Protein AF-A0A7S4AQ28-F1 (afdb_monomer_lite)

Secondary structure (DSSP, 8-state):
-HHHHHHHHHHHHHHHHHHHT--TT---EEEE-------------SS-----PPPPEEEEEEETTEEEEEEEPPPP---------------------------------------PPP--------------------------------PPPTT-STTSPP----TT-TT---GGGGBPPHHHHHHHEEEEE-SS--SS--TT-EEEEES-TTEEEEEEEEEEE-TT---EEEEEEE---TTSB-EEEEEEE-HHHHHTT--TT-EEEEEEEEEEE-SSS--EEEEEEEE-TTB-HHHHHHHHHTS-TT--EEEEEEEEEEEPPEEEEEEEPPGGGSPTTS-SEEEEEEETT-BHHHHHHHTT---S-TTSPP-SS-SSS-EEEEEE-GGGBPPPPHHHHHHSTT-TTEEEGGG-BBSGGG--EEEEEE--TTS--TTT-TTT---TT---

pLDDT: mean 70.74, std 27.42, range [25.25, 98.62]

Structure (mmCIF, N/CA/C/O backbone):
data_AF-A0A7S4AQ28-F1
#
_entry.id   AF-A0A7S4AQ28-F1
#
loop_
_atom_site.group_PDB
_atom_site.id
_atom_site.type_symbol
_atom_site.label_atom_id
_atom_site.label_alt_id
_atom_site.label_comp_id
_atom_site.label_asym_id
_atom_site.label_entity_id
_atom_site.label_seq_id
_atom_site.pdbx_PDB_ins_code
_atom_site.Cartn_x
_atom_site.Cartn_y
_atom_site.Cartn_z
_atom_site.occupancy
_atom_site.B_iso_or_equiv
_atom_site.auth_seq_id
_atom_site.auth_comp_id
_atom_site.auth_asym_id
_atom_site.auth_atom_id
_atom_site.pdbx_PDB_model_num
ATOM 1 N N . GLN A 1 1 ? 30.454 -50.065 -2.068 1.00 43.97 1 GLN A N 1
ATOM 2 C CA . GLN A 1 1 ? 30.166 -48.855 -1.261 1.00 43.97 1 GLN A CA 1
ATOM 3 C C . GLN A 1 1 ? 29.416 -49.149 0.046 1.00 43.97 1 GLN A C 1
ATOM 5 O O . GLN A 1 1 ? 29.573 -48.384 0.983 1.00 43.97 1 GLN A O 1
ATOM 10 N N . SER A 1 2 ? 28.688 -50.264 0.190 1.00 30.67 2 SER A N 1
ATOM 11 C CA . SER A 1 2 ? 27.998 -50.631 1.445 1.00 30.67 2 SER A CA 1
ATOM 12 C C . SER A 1 2 ? 28.917 -51.110 2.587 1.00 30.67 2 SER A C 1
ATOM 14 O O . SER A 1 2 ? 28.564 -50.972 3.755 1.00 30.67 2 SER A O 1
ATOM 16 N N . SER A 1 3 ? 30.117 -51.625 2.292 1.00 29.73 3 SER A N 1
ATOM 17 C CA . SER A 1 3 ? 31.048 -52.147 3.308 1.00 29.73 3 SER A CA 1
ATOM 18 C C . SER A 1 3 ? 31.899 -51.080 4.011 1.00 29.73 3 SER A C 1
ATOM 20 O O . SER A 1 3 ? 32.304 -51.292 5.153 1.00 29.73 3 SER A O 1
ATOM 22 N N . SER A 1 4 ? 32.143 -49.918 3.387 1.00 36.56 4 SER A N 1
ATOM 23 C CA . SER A 1 4 ? 32.844 -48.798 4.042 1.00 36.56 4 SER A CA 1
ATOM 24 C C . SER A 1 4 ? 31.923 -47.984 4.958 1.00 36.56 4 SER A C 1
ATOM 26 O O . SER A 1 4 ? 32.397 -47.373 5.910 1.00 36.56 4 SER A O 1
ATOM 28 N N . LEU A 1 5 ? 30.607 -48.021 4.715 1.00 37.34 5 LEU A N 1
ATOM 29 C CA . LEU A 1 5 ? 29.595 -47.359 5.543 1.00 37.34 5 LEU A CA 1
ATOM 30 C C . LEU A 1 5 ? 29.433 -48.023 6.920 1.00 37.34 5 LEU A C 1
ATOM 32 O O . LEU A 1 5 ? 29.346 -47.311 7.915 1.00 37.34 5 LEU A O 1
ATOM 36 N N . ARG A 1 6 ? 29.486 -49.364 7.011 1.00 38.19 6 ARG A N 1
ATOM 37 C CA . ARG A 1 6 ? 29.429 -50.066 8.312 1.00 38.19 6 ARG A CA 1
ATOM 38 C C . ARG A 1 6 ? 30.635 -49.759 9.205 1.00 38.19 6 ARG A C 1
ATOM 40 O O . ARG A 1 6 ? 30.453 -49.442 10.372 1.00 38.19 6 ARG A O 1
ATOM 47 N N . LYS A 1 7 ? 31.853 -49.751 8.649 1.00 39.16 7 LYS A N 1
ATOM 48 C CA . LYS A 1 7 ? 33.075 -49.489 9.434 1.00 39.16 7 LYS A CA 1
ATOM 49 C C . LYS A 1 7 ? 33.124 -48.075 10.028 1.00 39.16 7 LYS A C 1
ATOM 51 O O . LYS A 1 7 ? 33.606 -47.912 11.144 1.00 39.16 7 LYS A O 1
ATOM 56 N N . ASN A 1 8 ? 32.592 -47.074 9.324 1.00 40.75 8 ASN A N 1
ATOM 57 C CA . ASN A 1 8 ? 32.536 -45.701 9.839 1.00 40.75 8 ASN A CA 1
ATOM 58 C C . ASN A 1 8 ? 31.446 -45.521 10.911 1.00 40.75 8 ASN A C 1
ATOM 60 O O . ASN A 1 8 ? 31.641 -44.746 11.845 1.00 40.75 8 ASN A O 1
ATOM 64 N N . HIS A 1 9 ? 30.340 -46.266 10.813 1.00 44.59 9 HIS A N 1
ATOM 65 C CA . HIS A 1 9 ? 29.258 -46.245 11.801 1.00 44.59 9 HIS A CA 1
ATOM 66 C C . HIS A 1 9 ? 29.686 -46.879 13.140 1.00 44.59 9 HIS A C 1
ATOM 68 O O . HIS A 1 9 ? 29.408 -46.331 14.206 1.00 44.59 9 HIS A O 1
ATOM 74 N N . ASP A 1 10 ? 30.431 -47.988 13.095 1.00 45.16 10 ASP A N 1
ATOM 75 C CA . ASP A 1 10 ? 30.899 -48.685 14.303 1.00 45.16 10 ASP A CA 1
ATOM 76 C C . ASP A 1 10 ? 32.021 -47.908 15.022 1.00 45.16 10 ASP A C 1
ATOM 78 O O . ASP A 1 10 ? 32.079 -47.873 16.256 1.00 45.16 10 ASP A O 1
ATOM 82 N N . HIS A 1 11 ? 32.881 -47.210 14.268 1.00 47.72 11 HIS A N 1
ATOM 83 C CA . HIS A 1 11 ? 33.957 -46.400 14.847 1.00 47.72 11 HIS A CA 1
ATOM 84 C C . HIS A 1 11 ? 33.424 -45.141 15.551 1.00 47.72 11 HIS A C 1
ATOM 86 O O . HIS A 1 11 ? 33.864 -44.827 16.658 1.00 47.72 11 HIS A O 1
ATOM 92 N N . ALA A 1 12 ? 32.425 -44.464 14.970 1.00 47.88 12 ALA A N 1
ATOM 93 C CA . ALA A 1 12 ? 31.803 -43.284 15.577 1.00 47.88 12 ALA A CA 1
ATOM 94 C C . ALA A 1 12 ? 31.082 -43.616 16.898 1.00 47.88 12 ALA A C 1
ATOM 96 O O . ALA A 1 12 ? 31.251 -42.902 17.887 1.00 47.88 12 ALA A O 1
ATOM 97 N N . ASN A 1 13 ? 30.358 -44.740 16.951 1.00 47.84 13 ASN A N 1
ATOM 98 C CA . ASN A 1 13 ? 29.663 -45.179 18.166 1.00 47.84 13 ASN A CA 1
ATOM 99 C C . ASN A 1 13 ? 30.631 -45.576 19.289 1.00 47.84 13 ASN A C 1
ATOM 101 O O . ASN A 1 13 ? 30.365 -45.308 20.462 1.00 47.84 13 ASN A O 1
ATOM 105 N N . THR A 1 14 ? 31.778 -46.166 18.941 1.00 49.56 14 THR A N 1
ATOM 106 C CA . THR A 1 14 ? 32.796 -46.543 19.932 1.00 49.56 14 THR A CA 1
ATOM 107 C C . THR A 1 14 ? 33.454 -45.300 20.542 1.00 49.56 14 THR A C 1
ATOM 109 O O . THR A 1 14 ? 33.546 -45.196 21.761 1.00 49.56 14 THR A O 1
ATOM 112 N N . VAL A 1 15 ? 33.827 -44.306 19.724 1.00 50.69 15 VAL A N 1
ATOM 113 C CA . VAL A 1 15 ? 34.473 -43.067 20.203 1.00 50.69 15 VAL A CA 1
ATOM 114 C C . VAL A 1 15 ? 33.549 -42.241 21.110 1.00 50.69 15 VAL A C 1
ATOM 116 O O . VAL A 1 15 ? 34.016 -41.661 22.092 1.00 50.69 15 VAL A O 1
ATOM 119 N N . ILE A 1 16 ? 32.243 -42.210 20.828 1.00 51.31 16 ILE A N 1
ATOM 120 C CA . ILE A 1 16 ? 31.264 -41.471 21.641 1.00 51.31 16 ILE A CA 1
ATOM 121 C C . ILE A 1 16 ? 31.043 -42.160 22.998 1.00 51.31 16 ILE A C 1
ATOM 123 O O . ILE A 1 16 ? 31.089 -41.494 24.033 1.00 51.31 16 ILE A O 1
ATOM 127 N N . ASN A 1 17 ? 30.897 -43.488 23.031 1.00 49.47 17 ASN A N 1
ATOM 128 C CA . ASN A 1 17 ? 30.676 -44.212 24.288 1.00 49.47 17 ASN A CA 1
ATOM 129 C C . ASN A 1 17 ? 31.890 -44.154 25.229 1.00 49.47 17 ASN A C 1
ATOM 131 O O . ASN A 1 17 ? 31.719 -43.990 26.438 1.00 49.47 17 ASN A O 1
ATOM 135 N N . THR A 1 18 ? 33.118 -44.222 24.699 1.00 48.34 18 THR A N 1
ATOM 136 C CA . THR A 1 18 ? 34.334 -44.165 25.531 1.00 48.34 18 THR A CA 1
ATOM 137 C C . THR A 1 18 ? 34.610 -42.764 26.083 1.00 48.34 18 THR A C 1
ATOM 139 O O . THR A 1 18 ? 35.159 -42.637 27.174 1.00 48.34 18 THR A O 1
ATOM 142 N N . LYS A 1 19 ? 34.227 -41.702 25.363 1.00 45.66 19 LYS A N 1
ATOM 143 C CA . LYS A 1 19 ? 34.531 -40.320 25.767 1.00 45.66 19 LYS A CA 1
ATOM 144 C C . LYS A 1 19 ? 33.549 -39.744 26.796 1.00 45.66 19 LYS A C 1
ATOM 146 O O . LYS A 1 19 ? 33.928 -38.831 27.522 1.00 45.66 19 LYS A O 1
ATOM 151 N N . TYR A 1 20 ? 32.324 -40.272 26.874 1.00 44.28 20 TYR A N 1
ATOM 152 C CA . TYR A 1 20 ? 31.249 -39.690 27.694 1.00 44.28 20 TYR A CA 1
ATOM 153 C C . TYR A 1 20 ? 30.651 -40.629 28.753 1.00 44.28 20 TYR A C 1
ATOM 155 O O . TYR A 1 20 ? 29.734 -40.219 29.458 1.00 44.28 20 TYR A O 1
ATOM 163 N N . GLY A 1 21 ? 31.158 -41.860 28.902 1.00 44.91 21 GLY A N 1
ATOM 164 C CA . GLY A 1 21 ? 30.781 -42.748 30.013 1.00 44.91 21 GLY A CA 1
ATOM 165 C C . GLY A 1 21 ? 29.285 -43.075 30.080 1.00 44.91 21 GLY A C 1
ATOM 166 O O . GLY A 1 21 ? 28.723 -43.168 31.169 1.00 44.91 21 GLY A O 1
ATOM 167 N N . LEU A 1 22 ? 28.622 -43.207 28.928 1.00 48.56 22 LEU A N 1
ATOM 168 C CA . LEU A 1 22 ? 27.185 -43.469 28.870 1.00 48.56 22 LEU A CA 1
ATOM 169 C C . LEU A 1 22 ? 26.882 -44.963 29.111 1.00 48.56 22 LEU A C 1
ATOM 171 O O . LEU A 1 22 ? 27.584 -45.821 28.568 1.00 48.56 22 LEU A O 1
ATOM 175 N N . PRO A 1 23 ? 25.837 -45.304 29.891 1.00 44.34 23 PRO A N 1
ATOM 176 C CA . PRO A 1 23 ? 25.404 -46.687 30.066 1.00 44.34 23 PRO A CA 1
ATOM 177 C C . PRO A 1 23 ? 24.893 -47.276 28.740 1.00 44.34 23 PRO A C 1
ATOM 179 O O . PRO A 1 23 ? 24.274 -46.584 27.932 1.00 44.34 23 PRO A O 1
ATOM 182 N N . ALA A 1 24 ? 25.142 -48.573 28.530 1.00 49.28 24 ALA A N 1
ATOM 183 C CA . ALA A 1 24 ? 24.984 -49.306 27.265 1.00 49.28 24 ALA A CA 1
ATOM 184 C C . ALA A 1 24 ? 23.546 -49.409 26.697 1.00 49.28 24 ALA A C 1
ATOM 186 O O . ALA A 1 24 ? 23.311 -50.166 25.758 1.00 49.28 24 ALA A O 1
ATOM 187 N N . THR A 1 25 ? 22.575 -48.676 27.242 1.00 42.09 25 THR A N 1
ATOM 188 C CA . THR A 1 25 ? 21.151 -48.771 26.884 1.00 42.09 25 THR A CA 1
ATOM 189 C C . THR A 1 25 ? 20.648 -47.652 25.971 1.00 42.09 25 THR A C 1
ATOM 191 O O . THR A 1 25 ? 19.503 -47.712 25.530 1.00 42.09 25 THR A O 1
ATOM 194 N N . ASN A 1 26 ? 21.468 -46.651 25.634 1.00 42.88 26 ASN A N 1
ATOM 195 C CA . ASN A 1 26 ? 21.034 -45.556 24.761 1.00 42.88 26 ASN A CA 1
ATOM 196 C C . ASN A 1 26 ? 21.356 -45.846 23.290 1.00 42.88 26 ASN A C 1
ATOM 198 O O . ASN A 1 26 ? 22.511 -46.008 22.899 1.00 42.88 26 ASN A O 1
ATOM 202 N N . THR A 1 27 ? 20.312 -45.896 22.460 1.00 41.91 27 THR A N 1
ATOM 203 C CA . THR A 1 27 ? 20.434 -46.146 21.018 1.00 41.91 27 THR A CA 1
ATOM 204 C C . THR A 1 27 ? 20.544 -44.807 20.290 1.00 41.91 27 THR A C 1
ATOM 206 O O . THR A 1 27 ? 19.563 -44.075 20.209 1.00 41.91 27 THR A O 1
ATOM 209 N N . ILE A 1 28 ? 21.722 -44.472 19.759 1.00 44.19 28 ILE A N 1
ATOM 210 C CA . ILE A 1 28 ? 21.922 -43.266 18.938 1.00 44.19 28 ILE A CA 1
ATOM 211 C C . ILE A 1 28 ? 21.720 -43.644 17.467 1.00 44.19 28 ILE A C 1
ATOM 213 O O . ILE A 1 28 ? 22.397 -44.540 16.954 1.00 44.19 28 ILE A O 1
ATOM 217 N N . ARG A 1 29 ? 20.797 -42.964 16.776 1.00 40.97 29 ARG A N 1
ATOM 218 C CA . ARG A 1 29 ? 20.625 -43.071 15.319 1.00 40.97 29 ARG A CA 1
ATOM 219 C C . ARG A 1 29 ? 21.151 -41.805 14.654 1.00 40.97 29 ARG A C 1
ATOM 221 O O . ARG A 1 29 ? 20.681 -40.708 14.933 1.00 40.97 29 ARG A O 1
ATOM 228 N N . VAL A 1 30 ? 22.123 -41.970 13.760 1.00 41.97 30 VAL A N 1
ATOM 229 C CA . VAL A 1 30 ? 22.669 -40.879 12.946 1.00 41.97 30 VAL A CA 1
ATOM 230 C C . VAL A 1 30 ? 22.226 -41.094 11.507 1.00 41.97 30 VAL A C 1
ATOM 232 O O . VAL A 1 30 ? 22.535 -42.126 10.910 1.00 41.97 30 VAL A O 1
ATOM 235 N N . GLN A 1 31 ? 21.510 -40.124 10.940 1.00 39.69 31 GLN A N 1
ATOM 236 C CA . GLN A 1 31 ? 21.070 -40.170 9.549 1.00 39.69 31 GLN A CA 1
ATOM 237 C C . GLN A 1 31 ? 21.723 -39.020 8.777 1.00 39.69 31 GLN A C 1
ATOM 239 O O . GLN A 1 31 ? 21.504 -37.845 9.065 1.00 39.69 31 GLN A O 1
ATOM 244 N N . VAL A 1 32 ? 22.567 -39.369 7.803 1.00 40.59 32 VAL A N 1
ATOM 245 C CA . VAL A 1 32 ? 23.262 -38.401 6.945 1.00 40.59 32 VAL A CA 1
ATOM 246 C C . VAL A 1 32 ? 22.479 -38.275 5.645 1.00 40.59 32 VAL A C 1
ATOM 248 O O . VAL A 1 32 ? 22.394 -39.233 4.876 1.00 40.59 32 VAL A O 1
ATOM 251 N N . LEU A 1 33 ? 21.894 -37.102 5.407 1.00 32.66 33 LEU A N 1
ATOM 252 C CA . LEU A 1 33 ? 21.087 -36.828 4.222 1.00 32.66 33 LEU A CA 1
ATOM 253 C C . LEU A 1 33 ? 21.905 -35.975 3.252 1.00 32.66 33 LEU A C 1
ATOM 255 O O . LEU A 1 33 ? 22.229 -34.823 3.532 1.00 32.66 33 LEU A O 1
ATOM 259 N N . ARG A 1 34 ? 22.280 -36.562 2.113 1.00 32.34 34 ARG A N 1
ATOM 260 C CA . ARG A 1 34 ? 23.061 -35.879 1.079 1.00 32.34 34 ARG A CA 1
ATOM 261 C C . ARG A 1 34 ? 22.107 -35.339 0.022 1.00 32.34 34 ARG A C 1
ATOM 263 O O . ARG A 1 34 ? 21.549 -36.110 -0.751 1.00 32.34 34 ARG A O 1
ATOM 270 N N . ILE A 1 35 ? 21.910 -34.026 -0.005 1.00 32.69 35 ILE A N 1
ATOM 271 C CA . ILE A 1 35 ? 21.122 -33.364 -1.047 1.00 32.69 35 ILE A CA 1
ATOM 272 C C . ILE A 1 35 ? 22.073 -33.073 -2.210 1.00 32.69 35 ILE A C 1
ATOM 274 O O . ILE A 1 35 ? 22.954 -32.226 -2.091 1.00 32.69 35 ILE A O 1
ATOM 278 N N . SER A 1 36 ? 21.935 -33.797 -3.324 1.00 29.08 36 SER A N 1
ATOM 279 C CA . SER A 1 36 ? 22.618 -33.449 -4.573 1.00 29.08 36 SER A CA 1
ATOM 280 C C . SER A 1 36 ? 21.642 -32.732 -5.499 1.00 29.08 36 SER A C 1
ATOM 282 O O . SER A 1 36 ? 20.699 -33.352 -5.988 1.00 29.08 36 SER A O 1
ATOM 284 N N . GLN A 1 37 ? 21.872 -31.450 -5.773 1.00 28.58 37 GLN A N 1
ATOM 285 C CA . GLN A 1 37 ? 21.280 -30.809 -6.946 1.00 28.58 37 GLN A CA 1
ATOM 286 C C . GLN A 1 37 ? 22.094 -31.222 -8.176 1.00 28.58 37 GLN A C 1
ATOM 288 O O . GLN A 1 37 ? 23.293 -30.961 -8.256 1.00 28.58 37 GLN A O 1
ATOM 293 N N . SER A 1 38 ? 21.452 -31.903 -9.121 1.00 28.25 38 SER A N 1
ATOM 294 C CA . SER A 1 38 ? 22.010 -32.187 -10.440 1.00 28.25 38 SER A CA 1
ATOM 295 C C . SER A 1 38 ? 21.710 -31.012 -11.368 1.00 28.25 38 SER A C 1
ATOM 297 O O . SER A 1 38 ? 20.550 -30.786 -11.704 1.00 28.25 38 SER A O 1
ATOM 299 N N . PHE A 1 39 ? 22.744 -30.295 -11.803 1.00 28.11 39 PHE A N 1
ATOM 300 C CA . PHE A 1 39 ? 22.671 -29.398 -12.957 1.00 28.11 39 PHE A CA 1
ATOM 301 C C . PHE A 1 39 ? 23.490 -29.995 -14.103 1.00 28.11 39 PHE A C 1
ATOM 303 O O . PHE A 1 39 ? 24.635 -30.405 -13.913 1.00 28.11 39 PHE A O 1
ATOM 310 N N . CYS A 1 40 ? 22.863 -30.073 -15.277 1.00 26.05 40 CYS A N 1
ATOM 311 C CA . CYS A 1 40 ? 23.492 -30.445 -16.539 1.00 26.05 40 CYS A CA 1
ATOM 312 C C . CYS A 1 40 ? 24.472 -29.336 -16.943 1.00 26.05 40 CYS A C 1
ATOM 314 O O . CYS A 1 40 ? 24.060 -28.210 -17.211 1.00 26.05 40 CYS A O 1
ATOM 316 N N . THR A 1 41 ? 25.766 -29.641 -16.955 1.00 29.69 41 THR A N 1
ATOM 317 C CA . THR A 1 41 ? 26.823 -28.761 -17.457 1.00 29.69 41 THR A CA 1
ATOM 318 C C . THR A 1 41 ? 27.185 -29.172 -18.877 1.00 29.69 41 THR A C 1
ATOM 320 O O . THR A 1 41 ? 27.917 -30.140 -19.071 1.00 29.69 41 THR A O 1
ATOM 323 N N . GLU A 1 42 ? 26.738 -28.401 -19.868 1.00 28.88 42 GLU A N 1
ATOM 324 C CA . GLU A 1 42 ? 27.344 -28.410 -21.198 1.00 28.88 42 GLU A CA 1
ATOM 325 C C . GLU A 1 42 ? 27.924 -27.020 -21.514 1.00 28.88 42 GLU A C 1
ATOM 327 O O . GLU A 1 42 ? 27.220 -26.025 -21.617 1.00 28.88 42 GLU A O 1
ATOM 332 N N . GLN A 1 43 ? 29.260 -26.997 -21.554 1.00 34.50 43 GLN A N 1
ATOM 333 C CA . GLN A 1 43 ? 30.188 -26.018 -22.133 1.00 34.50 43 GLN A CA 1
ATOM 334 C C . GLN A 1 43 ? 29.982 -24.506 -21.905 1.00 34.50 43 GLN A C 1
ATOM 336 O O . GLN A 1 43 ? 29.369 -23.813 -22.707 1.00 34.50 43 GLN A O 1
ATOM 341 N N . ILE A 1 44 ? 30.751 -23.952 -20.954 1.00 27.38 44 ILE A N 1
ATOM 342 C CA . ILE A 1 44 ? 31.326 -22.603 -21.087 1.00 27.38 44 ILE A CA 1
ATOM 343 C C . ILE A 1 44 ? 32.830 -22.672 -20.803 1.00 27.38 44 ILE A C 1
ATOM 345 O O . ILE A 1 44 ? 33.275 -22.880 -19.675 1.00 27.38 44 ILE A O 1
ATOM 349 N N . LEU A 1 45 ? 33.619 -22.473 -21.858 1.00 33.09 45 LEU A N 1
ATOM 350 C CA . LEU A 1 45 ? 35.037 -22.133 -21.804 1.00 33.09 45 LEU A CA 1
ATOM 351 C C . LEU A 1 45 ? 35.178 -20.748 -22.443 1.00 33.09 45 LEU A C 1
ATOM 353 O O . LEU A 1 45 ? 35.207 -20.654 -23.667 1.00 33.09 45 LEU A O 1
ATOM 357 N N . LYS A 1 46 ? 35.251 -19.692 -21.617 1.00 32.53 46 LYS A N 1
ATOM 358 C CA . LYS A 1 46 ? 36.185 -18.544 -21.718 1.00 32.53 46 LYS A CA 1
ATOM 359 C C . LYS A 1 46 ? 35.717 -17.356 -20.856 1.00 32.53 46 LYS A C 1
ATOM 361 O O . LYS A 1 46 ? 34.564 -16.964 -20.900 1.00 32.53 46 LYS A O 1
ATOM 366 N N . HIS A 1 47 ? 36.695 -16.786 -20.144 1.00 29.41 47 HIS A N 1
ATOM 367 C CA . HIS A 1 47 ? 36.683 -15.594 -19.277 1.00 29.41 47 HIS A CA 1
ATOM 368 C C . HIS A 1 47 ? 36.142 -15.744 -17.836 1.00 29.41 47 HIS A C 1
ATOM 370 O O . HIS A 1 47 ? 35.002 -15.459 -17.511 1.00 29.41 47 HIS A O 1
ATOM 376 N N . SER A 1 48 ? 37.064 -16.183 -16.968 1.00 30.28 48 SER A N 1
ATOM 377 C CA . SER A 1 48 ? 37.309 -15.758 -15.575 1.00 30.28 48 SER A CA 1
ATOM 378 C C . SER A 1 48 ? 36.262 -14.882 -14.859 1.00 30.28 48 SER A C 1
ATOM 380 O O . SER A 1 48 ? 36.286 -13.666 -15.014 1.00 30.28 48 SER A O 1
ATOM 382 N N . ILE A 1 49 ? 35.469 -15.500 -13.977 1.00 27.25 49 ILE A N 1
ATOM 383 C CA . ILE A 1 49 ? 35.430 -15.358 -12.501 1.00 27.25 49 ILE A CA 1
ATOM 384 C C . ILE A 1 49 ? 34.591 -16.554 -12.014 1.00 27.25 49 ILE A C 1
ATOM 386 O O . ILE A 1 49 ? 33.426 -16.681 -12.369 1.00 27.25 49 ILE A O 1
ATOM 390 N N . VAL A 1 50 ? 35.190 -17.486 -11.265 1.00 25.25 50 VAL A N 1
ATOM 391 C CA . VAL A 1 50 ? 34.463 -18.610 -10.648 1.00 25.25 50 VAL A CA 1
ATOM 392 C C . VAL A 1 50 ? 34.281 -18.279 -9.174 1.00 25.25 50 VAL A C 1
ATOM 394 O O . VAL A 1 50 ? 35.203 -18.468 -8.378 1.00 25.25 50 VAL A O 1
ATOM 397 N N . GLU A 1 51 ? 33.101 -17.792 -8.803 1.00 28.55 51 GLU A N 1
ATOM 398 C CA . GLU A 1 51 ? 32.657 -17.833 -7.411 1.00 28.55 51 GLU A CA 1
ATOM 399 C C . GLU A 1 51 ? 32.274 -19.276 -7.068 1.00 28.55 51 GLU A C 1
ATOM 401 O O . GLU A 1 51 ? 31.392 -19.888 -7.673 1.00 28.55 51 GLU A O 1
ATOM 406 N N . ARG A 1 52 ? 33.010 -19.866 -6.124 1.00 29.39 52 ARG A N 1
ATOM 407 C CA . ARG A 1 52 ? 32.798 -21.238 -5.664 1.00 29.39 52 ARG A CA 1
ATOM 408 C C . ARG A 1 52 ? 31.825 -21.201 -4.487 1.00 29.39 52 ARG A C 1
ATOM 410 O O . ARG A 1 52 ? 32.207 -20.802 -3.390 1.00 29.39 52 ARG A O 1
ATOM 417 N N . TRP A 1 53 ? 30.587 -21.618 -4.720 1.00 29.31 53 TRP A N 1
ATOM 418 C CA . TRP A 1 53 ? 29.546 -21.702 -3.695 1.00 29.31 53 TRP A CA 1
ATOM 419 C C . TRP A 1 53 ? 29.891 -22.787 -2.658 1.00 29.31 53 TRP A C 1
ATOM 421 O O . TRP A 1 53 ? 30.273 -23.903 -3.020 1.00 29.31 53 TRP A O 1
ATOM 431 N N . MET A 1 54 ? 29.812 -22.450 -1.363 1.00 31.27 54 MET A N 1
ATOM 432 C CA . MET A 1 54 ? 30.027 -23.397 -0.262 1.00 31.27 54 MET A CA 1
ATOM 433 C C . MET A 1 54 ? 28.812 -24.319 -0.119 1.00 31.27 54 MET A C 1
ATOM 435 O O . MET A 1 54 ? 27.690 -23.853 0.049 1.00 31.27 54 MET A O 1
ATOM 439 N N . LEU A 1 55 ? 29.038 -25.633 -0.145 1.00 37.00 55 LEU A N 1
ATOM 440 C CA . LEU A 1 55 ? 28.040 -26.621 0.263 1.00 37.00 55 LEU A CA 1
ATOM 441 C C . LEU A 1 55 ? 28.050 -26.727 1.793 1.00 37.00 55 LEU A C 1
ATOM 443 O O . LEU A 1 55 ? 29.091 -27.023 2.381 1.00 37.00 55 LEU A O 1
ATOM 447 N N . HIS A 1 56 ? 26.900 -26.508 2.428 1.00 40.41 56 HIS A N 1
ATOM 448 C CA . HIS A 1 56 ? 26.683 -26.841 3.836 1.00 40.41 56 HIS A CA 1
ATOM 449 C C . HIS A 1 56 ? 26.148 -28.274 3.941 1.00 40.41 56 HIS A C 1
ATOM 451 O O . HIS A 1 56 ? 25.179 -28.622 3.267 1.00 40.41 56 HIS A O 1
ATOM 457 N N . GLU A 1 57 ? 26.756 -29.105 4.791 1.00 46.19 57 GLU A N 1
ATOM 458 C CA . GLU A 1 57 ? 26.189 -30.406 5.162 1.00 46.19 57 GLU A CA 1
ATOM 459 C C . GLU A 1 57 ? 25.320 -30.239 6.416 1.00 46.19 57 GLU A C 1
ATOM 461 O O . GLU A 1 57 ? 25.761 -29.698 7.435 1.00 46.19 57 GLU A O 1
ATOM 466 N N . LEU A 1 58 ? 24.066 -30.689 6.322 1.00 38.06 58 LEU A N 1
ATOM 467 C CA . LEU A 1 58 ? 23.108 -30.681 7.423 1.00 38.06 58 LEU A CA 1
ATOM 468 C C . LEU A 1 58 ? 23.080 -32.078 8.050 1.00 38.06 58 LEU A C 1
ATOM 470 O O . LEU A 1 58 ? 22.740 -33.053 7.376 1.00 38.06 58 LEU A O 1
ATOM 474 N N . VAL A 1 59 ? 23.428 -32.186 9.332 1.00 60.28 59 VAL A N 1
ATOM 475 C CA . VAL A 1 59 ? 23.362 -33.458 10.065 1.00 60.28 59 VAL A CA 1
ATOM 476 C C . VAL A 1 59 ? 22.216 -33.395 11.060 1.00 60.28 59 VAL A C 1
ATOM 478 O O . VAL A 1 59 ? 22.098 -32.443 11.833 1.00 60.28 59 VAL A O 1
ATOM 481 N N . THR A 1 60 ? 21.365 -34.418 11.034 1.00 44.53 60 THR A N 1
ATOM 482 C CA . THR A 1 60 ? 20.252 -34.555 11.977 1.00 44.53 60 THR A CA 1
ATOM 483 C C . THR A 1 60 ? 20.597 -35.661 12.965 1.00 44.53 60 THR A C 1
ATOM 485 O O . THR A 1 60 ? 20.949 -36.770 12.553 1.00 44.53 60 THR A O 1
ATOM 488 N N . VAL A 1 61 ? 20.540 -35.352 14.258 1.00 58.97 61 VAL A N 1
ATOM 489 C CA . VAL A 1 61 ? 20.849 -36.296 15.337 1.00 58.97 61 VAL A CA 1
ATOM 490 C C . VAL A 1 61 ? 19.635 -36.401 16.245 1.00 58.97 61 VAL A C 1
ATOM 492 O O . VAL A 1 61 ? 19.131 -35.388 16.724 1.00 58.97 61 VAL A O 1
ATOM 495 N N . GLU A 1 62 ? 19.166 -37.624 16.475 1.00 47.00 62 GLU A N 1
ATOM 496 C CA . GLU A 1 62 ? 18.059 -37.901 17.386 1.00 47.00 62 GLU A CA 1
ATOM 497 C C . GLU A 1 62 ? 18.600 -38.509 18.683 1.00 47.00 62 GLU A C 1
ATOM 499 O O . GLU A 1 62 ? 19.300 -39.527 18.661 1.00 47.00 62 GLU A O 1
ATOM 504 N N . ILE A 1 63 ? 18.296 -37.873 19.816 1.00 61.22 63 ILE A N 1
ATOM 505 C CA . ILE A 1 63 ? 18.682 -38.346 21.152 1.00 61.22 63 ILE A CA 1
ATOM 506 C C . ILE A 1 63 ? 17.447 -38.259 22.040 1.00 61.22 63 ILE A C 1
ATOM 508 O O . ILE A 1 63 ? 16.876 -37.183 22.188 1.00 61.22 63 ILE A O 1
ATOM 512 N N . ASN A 1 64 ? 17.036 -39.382 22.636 1.00 43.94 64 ASN A N 1
ATOM 513 C CA . ASN A 1 64 ? 15.903 -39.452 23.568 1.00 43.94 64 ASN A CA 1
ATOM 514 C C . ASN A 1 64 ? 14.633 -38.742 23.052 1.00 43.94 64 ASN A C 1
ATOM 516 O O . ASN A 1 64 ? 14.000 -38.002 23.793 1.00 43.94 64 ASN A O 1
ATOM 520 N N . HIS A 1 65 ? 14.266 -38.995 21.788 1.00 48.75 65 HIS A N 1
ATOM 521 C CA . HIS A 1 65 ? 13.069 -38.457 21.113 1.00 48.75 65 HIS A CA 1
ATOM 522 C C . HIS A 1 65 ? 13.121 -36.950 20.794 1.00 48.75 65 HIS A C 1
ATOM 524 O O . HIS A 1 65 ? 12.150 -36.390 20.288 1.00 48.75 65 HIS A O 1
ATOM 530 N N . SER A 1 66 ? 14.266 -36.301 21.013 1.00 42.06 66 SER A N 1
ATOM 531 C CA . SER A 1 66 ? 14.521 -34.922 20.595 1.00 42.06 66 SER A CA 1
ATOM 532 C C . SER A 1 66 ? 15.363 -34.899 19.321 1.00 42.06 66 SER A C 1
ATOM 534 O O . SER A 1 66 ? 16.392 -35.576 19.230 1.00 42.06 66 SER A O 1
ATOM 536 N N . ILE A 1 67 ? 14.933 -34.107 18.333 1.00 57.19 67 ILE A N 1
ATOM 537 C CA . ILE A 1 67 ? 15.622 -33.945 17.047 1.00 57.19 67 ILE A CA 1
ATOM 538 C C . ILE A 1 67 ? 16.492 -32.690 17.092 1.00 57.19 67 ILE A C 1
ATOM 540 O O . ILE A 1 67 ? 15.987 -31.573 17.197 1.00 57.19 67 ILE A O 1
ATOM 544 N N . TYR A 1 68 ? 17.799 -32.870 16.924 1.00 55.97 68 TYR A N 1
ATOM 545 C CA . TYR A 1 68 ? 18.771 -31.786 16.837 1.00 55.97 68 TYR A CA 1
ATOM 546 C C . TYR A 1 68 ? 19.260 -31.636 15.397 1.00 55.97 68 TYR A C 1
ATOM 548 O O . TYR A 1 68 ? 19.632 -32.616 14.745 1.00 55.97 68 TYR A O 1
ATOM 556 N N . ARG A 1 69 ? 19.285 -30.398 14.893 1.00 49.56 69 ARG A N 1
ATOM 557 C CA . ARG A 1 69 ? 19.874 -30.060 13.590 1.00 49.56 69 ARG A CA 1
ATOM 558 C C . ARG A 1 69 ? 21.209 -29.368 13.811 1.00 49.56 69 ARG A C 1
ATOM 560 O O . ARG A 1 69 ? 21.261 -28.312 14.432 1.00 49.56 69 ARG A O 1
ATOM 567 N N . VAL A 1 70 ? 22.276 -29.962 13.290 1.00 55.06 70 VAL A N 1
ATOM 568 C CA . VAL A 1 70 ? 23.636 -29.435 13.405 1.00 55.06 70 VAL A CA 1
ATOM 569 C C . VAL A 1 70 ? 24.105 -28.992 12.026 1.00 55.06 70 VAL A C 1
ATOM 571 O O . VAL A 1 70 ? 24.136 -29.783 11.081 1.00 55.06 70 VAL A O 1
ATOM 574 N N . ILE A 1 71 ? 24.465 -27.714 11.917 1.00 48.38 71 ILE A N 1
ATOM 575 C CA . ILE A 1 71 ? 25.082 -27.144 10.719 1.00 48.38 71 ILE A CA 1
ATOM 576 C C . ILE A 1 71 ? 26.593 -27.227 10.906 1.00 48.38 71 ILE A C 1
ATOM 578 O O . ILE A 1 71 ? 27.146 -26.594 11.805 1.00 48.38 71 ILE A O 1
ATOM 582 N N . ILE A 1 72 ? 27.268 -28.004 10.061 1.00 47.00 72 ILE A N 1
ATOM 583 C CA . ILE A 1 72 ? 28.728 -28.104 10.100 1.00 47.00 72 ILE A CA 1
ATOM 584 C C . ILE A 1 72 ? 29.297 -27.040 9.164 1.00 47.00 72 ILE A C 1
ATOM 586 O O . ILE A 1 72 ? 29.140 -27.112 7.944 1.00 47.00 72 ILE A O 1
ATOM 590 N N . GLN A 1 73 ? 29.951 -26.033 9.738 1.00 38.19 73 GLN A N 1
ATOM 591 C CA . GLN A 1 73 ? 30.697 -25.040 8.972 1.00 38.19 73 GLN A CA 1
ATOM 592 C C . GLN A 1 73 ? 32.174 -25.446 8.885 1.00 38.19 73 GLN A C 1
ATOM 594 O O . GLN A 1 73 ? 32.786 -25.731 9.917 1.00 38.19 73 GLN A O 1
ATOM 599 N N . PRO A 1 74 ? 32.783 -25.462 7.689 1.00 40.19 74 PRO A N 1
ATOM 600 C CA . PRO A 1 74 ? 34.216 -25.679 7.573 1.00 40.19 74 PRO A CA 1
ATOM 601 C C . PRO A 1 74 ? 34.973 -24.439 8.068 1.00 40.19 74 PRO A C 1
ATOM 603 O O . PRO A 1 74 ? 34.892 -23.361 7.478 1.00 40.19 74 PRO A O 1
ATOM 606 N N . THR A 1 75 ? 35.744 -24.584 9.144 1.00 35.41 75 THR A N 1
ATOM 607 C CA . THR A 1 75 ? 36.645 -23.535 9.630 1.00 35.41 75 THR A CA 1
ATOM 608 C C . THR A 1 75 ? 37.894 -23.439 8.749 1.00 35.41 75 THR A C 1
ATOM 610 O O . THR A 1 75 ? 38.597 -24.418 8.497 1.00 35.41 75 THR A O 1
ATOM 613 N N . ARG A 1 76 ? 38.196 -22.225 8.270 1.00 30.89 76 ARG A N 1
ATOM 614 C CA . ARG A 1 76 ? 39.454 -21.904 7.577 1.00 30.89 76 ARG A CA 1
ATOM 615 C C . ARG A 1 76 ? 40.571 -21.724 8.608 1.00 30.89 76 ARG A C 1
ATOM 617 O O . ARG A 1 76 ? 40.538 -20.771 9.377 1.00 30.89 76 ARG A O 1
ATOM 624 N N . HIS A 1 77 ? 41.610 -22.554 8.554 1.00 29.28 77 HIS A N 1
ATOM 625 C CA . HIS A 1 77 ? 42.905 -22.202 9.139 1.00 29.28 77 HIS A CA 1
ATOM 626 C C . HIS A 1 77 ? 43.752 -21.469 8.092 1.00 29.28 77 HIS A C 1
ATOM 628 O O . HIS A 1 77 ? 44.221 -22.061 7.121 1.00 29.28 77 HIS A O 1
ATOM 634 N N . THR A 1 78 ? 43.944 -20.163 8.273 1.00 29.77 78 THR A N 1
ATOM 635 C CA . THR A 1 78 ? 44.906 -19.371 7.499 1.00 29.77 78 THR A CA 1
ATOM 636 C C . THR A 1 78 ? 46.298 -19.532 8.101 1.00 29.77 78 THR A C 1
ATOM 638 O O . THR A 1 78 ? 46.615 -18.906 9.108 1.00 29.77 78 THR A O 1
ATOM 641 N N . HIS A 1 79 ? 47.148 -20.351 7.480 1.00 29.09 79 HIS A N 1
ATOM 642 C CA . HIS A 1 79 ? 48.589 -20.292 7.717 1.00 29.09 79 HIS A CA 1
ATOM 643 C C . HIS A 1 79 ? 49.208 -19.220 6.813 1.00 29.09 79 HIS A C 1
ATOM 645 O O . HIS A 1 79 ? 49.292 -19.385 5.596 1.00 29.09 79 HIS A O 1
ATOM 651 N N . THR A 1 80 ? 49.666 -18.122 7.411 1.00 30.95 80 THR A N 1
ATOM 652 C CA . THR A 1 80 ? 50.586 -17.168 6.786 1.00 30.95 80 THR A CA 1
ATOM 653 C C . THR A 1 80 ? 51.952 -17.832 6.635 1.00 30.95 80 THR A C 1
ATOM 655 O O . THR A 1 80 ? 52.637 -18.110 7.617 1.00 30.95 80 THR A O 1
ATOM 658 N N . ARG A 1 81 ? 52.357 -18.114 5.393 1.00 26.28 81 ARG A N 1
ATOM 659 C CA . ARG A 1 81 ? 53.697 -18.622 5.076 1.00 26.28 81 ARG A CA 1
ATOM 660 C C . ARG A 1 81 ? 54.444 -17.586 4.241 1.00 26.28 81 ARG A C 1
ATOM 662 O O . ARG A 1 81 ? 54.148 -17.385 3.067 1.00 26.28 81 ARG A O 1
ATOM 669 N N . THR A 1 82 ? 55.405 -16.925 4.871 1.00 31.75 82 THR A N 1
ATOM 670 C CA . THR A 1 82 ? 56.444 -16.109 4.236 1.00 31.75 82 THR A CA 1
ATOM 671 C C . THR A 1 82 ? 57.359 -17.005 3.394 1.00 31.75 82 THR A C 1
ATOM 673 O O . THR A 1 82 ? 57.812 -18.054 3.851 1.00 31.75 82 THR A O 1
ATOM 676 N N . VAL A 1 83 ? 57.623 -16.606 2.147 1.00 30.48 83 VAL A N 1
ATOM 677 C CA . VAL A 1 83 ? 58.513 -17.310 1.208 1.00 30.48 83 VAL A CA 1
ATOM 678 C C . VAL A 1 83 ? 59.756 -16.452 0.961 1.00 30.48 83 VAL A C 1
ATOM 680 O O . VAL A 1 83 ? 59.597 -15.311 0.525 1.00 30.48 83 VAL A O 1
ATOM 683 N N . PRO A 1 84 ? 60.986 -16.964 1.152 1.00 35.06 84 PRO A N 1
ATOM 684 C CA . PRO A 1 84 ? 62.173 -16.368 0.560 1.00 35.06 84 PRO A CA 1
ATOM 685 C C . PRO A 1 84 ? 62.533 -17.045 -0.775 1.00 35.06 84 PRO A C 1
ATOM 687 O O . PRO A 1 84 ? 62.353 -18.247 -0.970 1.00 35.06 84 PRO A O 1
ATOM 690 N N . ARG A 1 85 ? 63.066 -16.237 -1.699 1.00 35.22 85 ARG A N 1
ATOM 691 C CA . ARG A 1 85 ? 63.682 -16.646 -2.973 1.00 35.22 85 ARG A CA 1
ATOM 692 C C . ARG A 1 85 ? 64.946 -17.488 -2.731 1.00 35.22 85 ARG A C 1
ATOM 694 O O . ARG A 1 85 ? 65.848 -16.976 -2.080 1.00 35.22 85 ARG A O 1
ATOM 701 N N . SER A 1 86 ? 65.088 -18.647 -3.389 1.00 31.56 86 SER A N 1
ATOM 702 C CA . SER A 1 86 ? 66.303 -19.004 -4.160 1.00 31.56 86 SER A CA 1
ATOM 703 C C . SER A 1 86 ? 66.175 -20.304 -4.993 1.00 31.56 86 SER A C 1
ATOM 705 O O . SER A 1 86 ? 65.527 -21.268 -4.610 1.00 31.56 86 SER A O 1
ATOM 707 N N . THR A 1 87 ? 66.784 -20.226 -6.182 1.00 36.94 87 THR A N 1
ATOM 708 C CA . THR A 1 87 ? 67.434 -21.202 -7.094 1.00 36.94 87 THR A CA 1
ATOM 709 C C . THR A 1 87 ? 67.144 -22.721 -7.121 1.00 36.94 87 THR A C 1
ATOM 711 O O . THR A 1 87 ? 67.157 -23.424 -6.121 1.00 36.94 87 THR A O 1
ATOM 714 N N . MET A 1 88 ? 67.062 -23.207 -8.374 1.00 33.75 88 MET A N 1
ATOM 715 C CA . MET A 1 88 ? 67.020 -24.577 -8.930 1.00 33.75 88 MET A CA 1
ATOM 716 C C . MET A 1 88 ? 67.769 -25.712 -8.193 1.00 33.75 88 MET A C 1
ATOM 718 O O . MET A 1 88 ? 68.964 -25.585 -7.937 1.00 33.75 88 MET A O 1
ATOM 722 N N . LYS A 1 89 ? 67.143 -26.906 -8.123 1.00 31.09 89 LYS A N 1
ATOM 723 C CA . LYS A 1 89 ? 67.586 -28.185 -8.754 1.00 31.09 89 LYS A CA 1
ATOM 724 C C . LYS A 1 89 ? 66.585 -29.337 -8.496 1.00 31.09 89 LYS A C 1
ATOM 726 O O . LYS A 1 89 ? 65.713 -29.238 -7.647 1.00 31.09 89 LYS A O 1
ATOM 731 N N . LYS A 1 90 ? 66.699 -30.380 -9.331 1.00 37.84 90 LYS A N 1
ATOM 732 C CA . LYS A 1 90 ? 65.795 -31.525 -9.578 1.00 37.84 90 LYS A CA 1
ATOM 733 C C . LYS A 1 90 ? 65.687 -32.575 -8.447 1.00 37.84 90 LYS A C 1
ATOM 735 O O . LYS A 1 90 ? 66.611 -32.720 -7.660 1.00 37.84 90 LYS A O 1
ATOM 740 N N . PHE A 1 91 ? 64.655 -33.416 -8.624 1.00 31.80 91 PHE A N 1
ATOM 741 C CA . PHE A 1 91 ? 64.405 -34.812 -8.197 1.00 31.80 91 PHE A CA 1
ATOM 742 C C . PHE A 1 91 ? 63.365 -35.030 -7.090 1.00 31.80 91 PHE A C 1
ATOM 744 O O . PHE A 1 91 ? 63.240 -34.251 -6.157 1.00 31.80 91 PHE A O 1
ATOM 751 N N . GLY A 1 92 ? 62.542 -36.062 -7.313 1.00 32.06 92 GLY A N 1
ATOM 752 C CA . GLY A 1 92 ? 61.265 -36.308 -6.647 1.00 32.06 92 GLY A CA 1
ATOM 753 C C . GLY A 1 92 ? 61.348 -37.215 -5.425 1.00 32.06 92 GLY A C 1
ATOM 754 O O . GLY A 1 92 ? 62.435 -37.612 -5.033 1.00 32.06 92 GLY A O 1
ATOM 755 N N . ILE A 1 93 ? 60.174 -37.530 -4.867 1.00 31.83 93 ILE A N 1
ATOM 756 C CA . ILE A 1 93 ? 59.758 -38.781 -4.201 1.00 31.83 93 ILE A CA 1
ATOM 757 C C . ILE A 1 93 ? 58.345 -38.554 -3.625 1.00 31.83 93 ILE A C 1
ATOM 759 O O . ILE A 1 93 ? 58.002 -37.466 -3.166 1.00 31.83 93 ILE A O 1
ATOM 763 N N . PHE A 1 94 ? 57.524 -39.601 -3.708 1.00 35.66 94 PHE A N 1
ATOM 764 C CA . PHE A 1 94 ? 56.180 -39.737 -3.147 1.00 35.66 94 PHE A CA 1
ATOM 765 C C . PHE A 1 94 ? 56.136 -39.485 -1.630 1.00 35.66 94 PHE A C 1
ATOM 767 O O . PHE A 1 94 ? 56.926 -40.058 -0.886 1.00 35.66 94 PHE A O 1
ATOM 774 N N . ALA A 1 95 ? 55.129 -38.742 -1.163 1.00 34.06 95 ALA A N 1
ATOM 775 C CA . ALA A 1 95 ? 54.695 -38.772 0.231 1.00 34.06 95 ALA A CA 1
ATOM 776 C C . ALA A 1 95 ? 53.161 -38.792 0.292 1.00 34.06 95 ALA A C 1
ATOM 778 O O . ALA A 1 95 ? 52.492 -37.844 -0.116 1.00 34.06 95 ALA A O 1
ATOM 779 N N . ILE A 1 96 ? 52.616 -39.907 0.783 1.00 37.19 96 ILE A N 1
ATOM 780 C CA . ILE A 1 96 ? 51.211 -40.068 1.160 1.00 37.19 96 ILE A CA 1
ATOM 781 C C . ILE A 1 96 ? 51.064 -39.444 2.549 1.00 37.19 96 ILE A C 1
ATOM 783 O O . ILE A 1 96 ? 51.547 -40.004 3.531 1.00 37.19 96 ILE A O 1
ATOM 787 N N . THR A 1 97 ? 50.424 -38.282 2.644 1.00 33.59 97 THR A N 1
ATOM 788 C CA . THR A 1 97 ? 50.044 -37.677 3.925 1.00 33.59 97 THR A CA 1
ATOM 789 C C . THR A 1 97 ? 48.594 -38.023 4.246 1.00 33.59 97 THR A C 1
ATOM 791 O O . THR A 1 97 ? 47.656 -37.570 3.591 1.00 33.59 97 THR A O 1
ATOM 794 N N . GLY A 1 98 ? 48.420 -38.875 5.259 1.00 31.02 98 GLY A N 1
ATOM 795 C CA . GLY A 1 98 ? 47.127 -39.168 5.867 1.00 31.02 98 GLY A CA 1
ATOM 796 C C . GLY A 1 98 ? 46.582 -37.942 6.597 1.00 31.02 98 GLY A C 1
ATOM 797 O O . GLY A 1 98 ? 47.304 -37.273 7.334 1.00 31.02 98 GLY A O 1
ATOM 798 N N . TRP A 1 99 ? 45.306 -37.644 6.374 1.00 29.62 99 TRP A N 1
ATOM 799 C CA . TRP A 1 99 ? 44.587 -36.584 7.069 1.00 29.62 99 TRP A CA 1
ATOM 800 C C . TRP A 1 99 ? 44.034 -37.140 8.383 1.00 29.62 99 TRP A C 1
ATOM 802 O O . TRP A 1 99 ? 43.193 -38.035 8.374 1.00 29.62 99 TRP A O 1
ATOM 812 N N . VAL A 1 100 ? 44.504 -36.605 9.510 1.00 30.92 100 VAL A N 1
ATOM 813 C CA . VAL A 1 100 ? 43.870 -36.784 10.822 1.00 30.92 100 VAL A CA 1
ATOM 814 C C . VAL A 1 100 ? 43.008 -35.551 11.065 1.00 30.92 100 VAL A C 1
ATOM 816 O O . VAL A 1 100 ? 43.519 -34.467 11.334 1.00 30.92 100 VAL A O 1
ATOM 819 N N . THR A 1 101 ? 41.694 -35.694 10.919 1.00 37.44 101 THR A N 1
ATOM 820 C CA . THR A 1 101 ? 40.719 -34.667 11.300 1.00 37.44 101 THR A CA 1
ATOM 821 C C . THR A 1 101 ? 40.462 -34.739 12.799 1.00 37.44 101 THR A C 1
ATOM 823 O O . THR A 1 101 ? 39.781 -35.644 13.281 1.00 37.44 101 THR A O 1
ATOM 826 N N . THR A 1 102 ? 40.994 -33.772 13.538 1.00 32.56 102 THR A N 1
ATOM 827 C CA . THR A 1 102 ? 40.651 -33.536 14.942 1.00 32.56 102 THR A CA 1
ATOM 828 C C . THR A 1 102 ? 39.286 -32.848 15.003 1.00 32.56 102 THR A C 1
ATOM 830 O O . THR A 1 102 ? 39.146 -31.705 14.577 1.00 32.56 102 THR A O 1
ATOM 833 N N . VAL A 1 103 ? 38.264 -33.540 15.510 1.00 34.97 103 VAL A N 1
ATOM 834 C CA . VAL A 1 103 ? 36.924 -32.971 15.720 1.00 34.97 103 VAL A CA 1
ATOM 835 C C . VAL A 1 103 ? 36.881 -32.316 17.101 1.00 34.97 103 VAL A C 1
ATOM 837 O O . VAL A 1 103 ? 36.841 -33.000 18.126 1.00 34.97 103 VAL A O 1
ATOM 840 N N . GLY A 1 104 ? 36.911 -30.984 17.134 1.00 31.48 104 GLY A N 1
ATOM 841 C CA . GLY A 1 104 ? 36.573 -30.203 18.322 1.00 31.48 104 GLY A CA 1
ATOM 842 C C . GLY A 1 104 ? 35.055 -30.075 18.429 1.00 31.48 104 GLY A C 1
ATOM 843 O O . GLY A 1 104 ? 34.440 -29.404 17.609 1.00 31.48 104 GLY A O 1
ATOM 844 N N . ILE A 1 105 ? 34.449 -30.736 19.415 1.00 34.41 105 ILE A N 1
ATOM 845 C CA . ILE A 1 105 ? 33.026 -30.580 19.738 1.00 34.41 105 ILE A CA 1
ATOM 846 C C . ILE A 1 105 ? 32.924 -29.447 20.760 1.00 34.41 105 ILE A C 1
ATOM 848 O O . ILE A 1 105 ? 33.306 -29.631 21.915 1.00 34.41 105 ILE A O 1
ATOM 852 N N . LEU A 1 106 ? 32.434 -28.282 20.334 1.00 28.17 106 LEU A N 1
ATOM 853 C CA . LEU A 1 106 ? 32.017 -27.213 21.238 1.00 28.17 106 LEU A CA 1
ATOM 854 C C . LEU A 1 106 ? 30.524 -27.422 21.537 1.00 28.17 106 LEU A C 1
ATOM 856 O O . LEU A 1 106 ? 29.676 -27.183 20.681 1.00 28.17 106 LEU A O 1
ATOM 860 N N . LEU A 1 107 ? 30.209 -27.930 22.729 1.00 28.45 107 LEU A N 1
ATOM 861 C CA . LEU A 1 107 ? 28.836 -28.026 23.227 1.00 28.45 107 LEU A CA 1
ATOM 862 C C . LEU A 1 107 ? 28.426 -26.654 23.771 1.00 28.45 107 LEU A C 1
ATOM 864 O O . LEU A 1 107 ? 28.794 -26.291 24.884 1.00 28.45 107 LEU A O 1
ATOM 868 N N . LEU A 1 108 ? 27.672 -25.893 22.980 1.00 32.19 108 LEU A N 1
ATOM 869 C CA . LEU A 1 108 ? 26.850 -24.808 23.506 1.00 32.19 108 LEU A CA 1
ATOM 870 C C . LEU A 1 108 ? 25.540 -25.435 23.985 1.00 32.19 108 LEU A C 1
ATOM 872 O O . LEU A 1 108 ? 24.722 -25.873 23.177 1.00 32.19 108 LEU A O 1
ATOM 876 N N . ALA A 1 109 ? 25.366 -25.518 25.302 1.00 30.45 109 ALA A N 1
ATOM 877 C CA . ALA A 1 109 ? 24.065 -25.783 25.892 1.00 30.45 109 ALA A CA 1
ATOM 878 C C . ALA A 1 109 ? 23.190 -24.545 25.651 1.00 30.45 109 ALA A C 1
ATOM 880 O O . ALA A 1 109 ? 23.331 -23.531 26.328 1.00 30.45 109 ALA A O 1
ATOM 881 N N . ALA A 1 110 ? 22.330 -24.607 24.638 1.00 31.80 110 ALA A N 1
ATOM 882 C CA . ALA A 1 110 ? 21.204 -23.697 24.526 1.00 31.80 110 ALA A CA 1
ATOM 883 C C . ALA A 1 110 ? 20.082 -24.270 25.395 1.00 31.80 110 ALA A C 1
ATOM 885 O O . ALA A 1 110 ? 19.334 -25.150 24.970 1.00 31.80 110 ALA A O 1
ATOM 886 N N . GLU A 1 111 ? 20.001 -23.805 26.638 1.00 28.69 111 GLU A N 1
ATOM 887 C CA . GLU A 1 111 ? 18.792 -23.952 27.438 1.00 28.69 111 GLU A CA 1
ATOM 888 C C . GLU A 1 111 ? 17.714 -23.071 26.801 1.00 28.69 111 GLU A C 1
ATOM 890 O O . GLU A 1 111 ? 17.707 -21.850 26.942 1.00 28.69 111 GLU A O 1
ATOM 895 N N . SER A 1 112 ? 16.796 -23.677 26.049 1.00 36.53 112 SER A N 1
ATOM 896 C CA . SER A 1 112 ? 15.545 -23.023 25.677 1.00 36.53 112 SER A CA 1
ATOM 897 C C . SER A 1 112 ? 14.629 -23.026 26.899 1.00 36.53 112 SER A C 1
ATOM 899 O O . SER A 1 112 ? 13.803 -23.916 27.086 1.00 36.53 112 SER A O 1
ATOM 901 N N . SER A 1 113 ? 14.832 -22.042 27.765 1.00 30.70 113 SER A N 1
ATOM 902 C CA . SER A 1 113 ? 13.894 -21.626 28.803 1.00 30.70 113 SER A CA 1
ATOM 903 C C . SER A 1 113 ? 13.910 -20.104 28.817 1.00 30.70 113 SER A C 1
ATOM 905 O O . SER A 1 113 ? 14.762 -19.486 29.446 1.00 30.70 113 SER A O 1
ATOM 907 N N . PHE A 1 114 ? 12.988 -19.481 28.082 1.00 35.22 114 PHE A N 1
ATOM 908 C CA . PHE A 1 114 ? 12.736 -18.048 28.213 1.00 35.22 114 PHE A CA 1
ATOM 909 C C . PHE A 1 114 ? 11.936 -17.816 29.496 1.00 35.22 114 PHE A C 1
ATOM 911 O O . PHE A 1 114 ? 10.726 -17.624 29.472 1.00 35.22 114 PHE A O 1
ATOM 918 N N . ALA A 1 115 ? 12.627 -17.877 30.630 1.00 28.58 115 ALA A N 1
ATOM 919 C CA . ALA A 1 115 ? 12.163 -17.271 31.864 1.00 28.58 115 ALA A CA 1
ATOM 920 C C . ALA A 1 115 ? 12.679 -15.829 31.867 1.00 28.58 115 ALA A C 1
ATOM 922 O O . ALA A 1 115 ? 13.834 -15.576 32.206 1.00 28.58 115 ALA A O 1
ATOM 923 N N . PHE A 1 116 ? 11.841 -14.884 31.443 1.00 37.19 116 PHE A N 1
ATOM 924 C CA . PHE A 1 116 ? 12.092 -13.473 31.712 1.00 37.19 116 PHE A CA 1
ATOM 925 C C . PHE A 1 116 ? 11.490 -13.123 33.068 1.00 37.19 116 PHE A C 1
ATOM 927 O O . PHE A 1 116 ? 10.301 -13.302 33.320 1.00 37.19 116 PHE A O 1
ATOM 934 N N . THR A 1 117 ? 12.356 -12.653 33.955 1.00 28.59 117 THR A N 1
ATOM 935 C CA . THR A 1 117 ? 12.003 -12.017 35.218 1.00 28.59 117 THR A CA 1
ATOM 936 C C . THR A 1 117 ? 11.282 -10.686 34.957 1.00 28.59 117 THR A C 1
ATOM 938 O O . THR A 1 117 ? 11.635 -9.973 34.017 1.00 28.59 117 THR A O 1
ATOM 941 N N . PRO A 1 118 ? 10.280 -10.318 35.774 1.00 29.45 118 PRO A N 1
ATOM 942 C CA . PRO A 1 118 ? 9.500 -9.106 35.560 1.00 29.45 118 PRO A CA 1
ATOM 943 C C . PRO A 1 118 ? 10.312 -7.867 35.950 1.00 29.45 118 PRO A C 1
ATOM 945 O O . PRO A 1 118 ? 10.714 -7.703 37.105 1.00 29.45 118 PRO A O 1
ATOM 948 N N . THR A 1 119 ? 10.523 -6.960 34.998 1.00 34.06 119 THR A N 1
ATOM 949 C CA . THR A 1 119 ? 11.010 -5.610 35.292 1.00 34.06 119 THR A CA 1
ATOM 950 C C . THR A 1 119 ? 9.822 -4.762 35.738 1.00 34.06 119 THR A C 1
ATOM 952 O O . THR A 1 119 ? 8.906 -4.494 34.968 1.00 34.06 119 THR A O 1
ATOM 955 N N . SER A 1 120 ? 9.839 -4.370 37.010 1.00 27.78 120 SER A N 1
ATOM 956 C CA . SER A 1 120 ? 8.893 -3.459 37.661 1.00 27.78 120 SER A CA 1
ATOM 957 C C . SER A 1 120 ? 8.531 -2.248 36.786 1.00 27.78 120 SER A C 1
ATOM 959 O O . SER A 1 120 ? 9.379 -1.402 36.498 1.00 27.78 120 SER A O 1
ATOM 961 N N . THR A 1 121 ? 7.249 -2.117 36.451 1.00 31.38 121 THR A N 1
ATOM 962 C CA . THR A 1 121 ? 6.644 -0.933 35.833 1.00 31.38 121 THR A CA 1
ATOM 963 C C . THR A 1 121 ? 6.697 0.261 36.786 1.00 31.38 121 THR A C 1
ATOM 965 O O . THR A 1 121 ? 5.972 0.316 37.781 1.00 31.38 121 THR A O 1
ATOM 968 N N . HIS A 1 122 ? 7.538 1.247 36.475 1.00 26.70 122 HIS A N 1
ATOM 969 C CA . HIS A 1 122 ? 7.477 2.566 37.095 1.00 26.70 122 HIS A CA 1
ATOM 970 C C . HIS A 1 122 ? 6.498 3.441 36.301 1.00 26.70 122 HIS A C 1
ATOM 972 O O . HIS A 1 122 ? 6.817 3.913 35.212 1.00 26.70 122 HIS A O 1
ATOM 978 N N . ASN A 1 123 ? 5.311 3.680 36.865 1.00 31.11 123 ASN A N 1
ATOM 979 C CA . ASN A 1 123 ? 4.318 4.623 36.347 1.00 31.11 123 ASN A CA 1
ATOM 980 C C . ASN A 1 123 ? 4.929 6.026 36.188 1.00 31.11 123 ASN A C 1
ATOM 982 O O . ASN A 1 123 ? 5.108 6.744 37.175 1.00 31.11 123 ASN A O 1
ATOM 986 N N . GLN A 1 124 ? 5.219 6.451 34.956 1.00 28.86 124 GLN A N 1
ATOM 987 C CA . GLN A 1 124 ? 5.408 7.868 34.655 1.00 28.86 124 GLN A CA 1
ATOM 988 C C . GLN A 1 124 ? 4.077 8.475 34.219 1.00 28.86 124 GLN A C 1
ATOM 990 O O . GLN A 1 124 ? 3.485 8.115 33.207 1.00 28.86 124 GLN A O 1
ATOM 995 N N . ARG A 1 125 ? 3.607 9.409 35.049 1.00 27.61 125 ARG A N 1
ATOM 996 C CA . ARG A 1 125 ? 2.503 10.319 34.758 1.00 27.61 125 ARG A CA 1
ATOM 997 C C . ARG A 1 125 ? 2.808 11.085 33.472 1.00 27.61 125 ARG A C 1
ATOM 999 O O . ARG A 1 125 ? 3.806 11.799 33.410 1.00 27.61 125 ARG A O 1
ATOM 1006 N N . PHE A 1 126 ? 1.909 10.995 32.498 1.00 29.45 126 PHE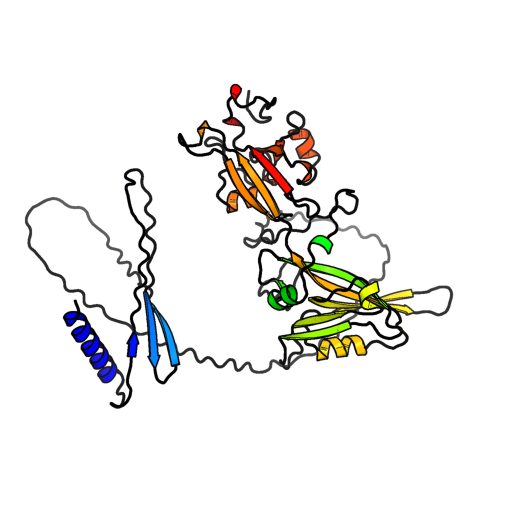 A N 1
ATOM 1007 C CA . PHE A 1 126 ? 1.876 11.907 31.362 1.00 29.45 126 PHE A CA 1
ATOM 1008 C C . PHE A 1 126 ? 1.695 13.343 31.869 1.00 29.45 126 PHE A C 1
ATOM 1010 O O . PHE A 1 126 ? 0.661 13.696 32.438 1.00 29.45 126 PHE A O 1
ATOM 1017 N N . SER A 1 127 ? 2.728 14.163 31.682 1.00 29.36 127 SER A N 1
ATOM 1018 C CA . SER A 1 127 ? 2.658 15.607 31.866 1.00 29.36 127 SER A CA 1
ATOM 1019 C C . SER A 1 127 ? 2.079 16.223 30.596 1.00 29.36 127 SER A C 1
ATOM 1021 O O . SER A 1 127 ? 2.692 16.197 29.532 1.00 29.36 127 SER A O 1
ATOM 1023 N N . SER A 1 128 ? 0.876 16.767 30.718 1.00 34.16 128 SER A N 1
ATOM 1024 C CA . SER A 1 128 ? 0.177 17.539 29.696 1.00 34.16 128 SER A CA 1
ATOM 1025 C C . SER A 1 128 ? 0.936 18.828 29.359 1.00 34.16 128 SER A C 1
ATOM 1027 O O . SER A 1 128 ? 0.975 19.749 30.176 1.00 34.16 128 SER A O 1
ATOM 1029 N N . ASN A 1 129 ? 1.487 18.924 28.147 1.00 30.14 129 ASN A N 1
ATOM 1030 C CA . ASN A 1 129 ? 1.981 20.187 27.601 1.00 30.14 129 ASN A CA 1
ATOM 1031 C C . ASN A 1 129 ? 0.840 20.931 26.892 1.00 30.14 129 ASN A C 1
ATOM 1033 O O . ASN A 1 129 ? 0.490 20.643 25.751 1.00 30.14 129 ASN A O 1
ATOM 1037 N N . ASN A 1 130 ? 0.275 21.918 27.590 1.00 32.12 130 ASN A N 1
ATOM 1038 C CA . ASN A 1 130 ? -0.514 22.994 26.996 1.00 32.12 130 ASN A CA 1
ATOM 1039 C C . ASN A 1 130 ? 0.435 23.950 26.255 1.00 32.12 130 ASN A C 1
ATOM 1041 O O . ASN A 1 130 ? 1.190 24.681 26.895 1.00 32.12 130 ASN A O 1
ATOM 1045 N N . VAL A 1 131 ? 0.379 23.987 24.923 1.00 31.97 131 VAL A N 1
ATOM 1046 C CA . VAL A 1 131 ? 1.031 25.039 24.130 1.00 31.97 131 VAL A CA 1
ATOM 1047 C C . VAL A 1 131 ? 0.056 26.207 23.992 1.00 31.97 131 VAL A C 1
ATOM 1049 O O . VAL A 1 131 ? -0.905 26.159 23.226 1.00 31.97 131 VAL A O 1
ATOM 1052 N N . LEU A 1 132 ? 0.296 27.252 24.782 1.00 28.89 132 LEU A N 1
ATOM 1053 C CA . LEU A 1 132 ? -0.357 28.551 24.668 1.00 28.89 132 LEU A CA 1
ATOM 1054 C C . LEU A 1 132 ? 0.453 29.401 23.675 1.00 28.89 132 LEU A C 1
ATOM 1056 O O . LEU A 1 132 ? 1.614 29.715 23.930 1.00 28.89 132 LEU A O 1
ATOM 1060 N N . TYR A 1 133 ? -0.145 29.767 22.542 1.00 28.89 133 TYR A N 1
ATOM 1061 C CA . TYR A 1 133 ? 0.447 30.716 21.597 1.00 28.89 133 TYR A CA 1
ATOM 1062 C C . TYR A 1 133 ? 0.423 32.131 22.188 1.00 28.89 133 TYR A C 1
ATOM 1064 O O . TYR A 1 133 ? -0.643 32.635 22.539 1.00 28.89 133 TYR A O 1
ATOM 1072 N N . ASN A 1 134 ? 1.579 32.794 22.236 1.00 32.31 134 ASN A N 1
ATOM 1073 C CA . ASN A 1 134 ? 1.659 34.246 22.374 1.00 32.31 134 ASN A CA 1
ATOM 1074 C C . ASN A 1 134 ? 2.841 34.775 21.533 1.00 32.31 134 ASN A C 1
ATOM 1076 O O . ASN A 1 134 ? 3.933 34.212 21.636 1.00 32.31 134 ASN A O 1
ATOM 1080 N N . PRO A 1 135 ? 2.662 35.806 20.684 1.00 40.97 135 PRO A N 1
ATOM 1081 C CA . PRO A 1 135 ? 3.706 36.278 19.784 1.00 40.97 135 PRO A CA 1
ATOM 1082 C C . PRO A 1 135 ? 4.547 37.369 20.460 1.00 40.97 135 PRO A C 1
ATOM 1084 O O . PRO A 1 135 ? 4.030 38.407 20.866 1.00 40.97 135 PRO A O 1
ATOM 1087 N N . GLY A 1 136 ? 5.857 37.146 20.565 1.00 28.70 136 GLY A N 1
ATOM 1088 C CA . GLY A 1 136 ? 6.795 38.113 21.128 1.00 28.70 136 GLY A CA 1
ATOM 1089 C C . GLY A 1 136 ? 8.208 37.901 20.595 1.00 28.70 136 GLY A C 1
ATOM 1090 O O . GLY A 1 136 ? 8.833 36.876 20.835 1.00 28.70 136 GLY A O 1
ATOM 1091 N N . THR A 1 137 ? 8.669 38.890 19.844 1.00 36.62 137 THR A N 1
ATOM 1092 C CA . THR A 1 137 ? 9.944 39.035 19.138 1.00 36.62 137 THR A CA 1
ATOM 1093 C C . THR A 1 137 ? 11.176 38.783 20.016 1.00 36.62 137 THR A C 1
ATOM 1095 O O . THR A 1 137 ? 11.383 39.515 20.980 1.00 36.62 137 THR A O 1
ATOM 1098 N N . ILE A 1 138 ? 12.052 37.840 19.638 1.00 31.64 138 ILE A N 1
ATOM 1099 C CA . ILE A 1 138 ? 13.450 37.798 20.109 1.00 31.64 138 ILE A CA 1
ATOM 1100 C C . ILE A 1 138 ? 14.383 37.424 18.949 1.00 31.64 138 ILE A C 1
ATOM 1102 O O . ILE A 1 138 ? 14.284 36.355 18.352 1.00 31.64 138 ILE A O 1
ATOM 1106 N N . THR A 1 139 ? 15.307 38.336 18.662 1.00 33.19 139 THR A N 1
ATOM 1107 C CA . THR A 1 139 ? 16.435 38.206 17.737 1.00 33.19 139 THR A CA 1
ATOM 1108 C C . THR A 1 139 ? 17.616 37.569 18.473 1.00 33.19 139 THR A C 1
ATOM 1110 O O . THR A 1 139 ? 18.067 38.134 19.467 1.00 33.19 139 THR A O 1
ATOM 1113 N N . ILE A 1 140 ? 18.162 36.448 17.989 1.00 33.12 140 ILE A N 1
ATOM 1114 C CA . ILE A 1 140 ? 19.488 35.949 18.400 1.00 33.12 140 ILE A CA 1
ATOM 1115 C C . ILE A 1 140 ? 20.246 35.466 17.161 1.00 33.12 140 ILE A C 1
ATOM 1117 O O . ILE A 1 140 ? 19.728 34.714 16.340 1.00 33.12 140 ILE A O 1
ATOM 1121 N N . ALA A 1 141 ? 21.477 35.955 17.033 1.00 31.94 141 ALA A N 1
ATOM 1122 C CA . ALA A 1 141 ? 22.413 35.664 15.962 1.00 31.94 141 ALA A CA 1
ATOM 1123 C C . ALA A 1 141 ? 23.299 34.441 16.264 1.00 31.94 141 ALA A C 1
ATOM 1125 O O . ALA A 1 141 ? 23.592 34.128 17.414 1.00 31.94 141 ALA A O 1
ATOM 1126 N N . SER A 1 142 ? 23.837 33.884 15.173 1.00 30.64 142 SER A N 1
ATOM 1127 C CA . SER A 1 142 ? 25.052 33.061 15.042 1.00 30.64 142 SER A CA 1
ATOM 1128 C C . SER A 1 142 ? 25.050 31.623 15.585 1.00 30.64 142 SER A C 1
ATOM 1130 O O . SER A 1 142 ? 25.120 31.368 16.778 1.00 30.64 142 SER A O 1
ATOM 1132 N N . SER A 1 143 ? 25.156 30.648 14.682 1.00 30.11 143 SER A N 1
ATOM 1133 C CA . SER A 1 143 ? 26.453 30.033 14.352 1.00 30.11 143 SER A CA 1
ATOM 1134 C C . SER A 1 143 ? 26.281 29.009 13.228 1.00 30.11 143 SER A C 1
ATOM 1136 O O . SER A 1 143 ? 25.429 28.129 13.257 1.00 30.11 143 SER A O 1
ATOM 1138 N N . SER A 1 144 ? 27.085 29.185 12.187 1.00 38.09 144 SER A N 1
ATOM 1139 C CA . SER A 1 144 ? 27.223 28.296 11.043 1.00 38.09 144 SER A CA 1
ATOM 1140 C C . SER A 1 144 ? 27.998 27.041 11.448 1.00 38.09 144 SER A C 1
ATOM 1142 O O . SER A 1 144 ? 29.218 27.105 11.619 1.00 38.09 144 SER A O 1
ATOM 1144 N N . SER A 1 145 ? 27.309 25.910 11.579 1.00 34.28 145 SER A N 1
ATOM 1145 C CA . SER A 1 145 ? 27.923 24.586 11.669 1.00 34.28 145 SER A CA 1
ATOM 1146 C C . SER A 1 145 ? 27.692 23.813 10.370 1.00 34.28 145 SER A C 1
ATOM 1148 O O . SER A 1 145 ? 26.620 23.830 9.769 1.00 34.28 145 SER A O 1
ATOM 1150 N N . LEU A 1 146 ? 28.781 23.204 9.909 1.00 31.64 146 LEU A N 1
ATOM 1151 C CA . LEU A 1 146 ? 28.921 22.454 8.670 1.00 31.64 146 LEU A CA 1
ATOM 1152 C C . LEU A 1 146 ? 27.820 21.401 8.521 1.00 31.64 146 LEU A C 1
ATOM 1154 O O . LEU A 1 146 ? 27.661 20.525 9.369 1.00 31.64 146 LEU A O 1
ATOM 1158 N N . THR A 1 147 ? 27.112 21.455 7.396 1.00 31.16 147 THR A N 1
ATOM 1159 C CA . THR A 1 147 ? 26.238 20.389 6.913 1.00 31.16 147 THR A CA 1
ATOM 1160 C C . THR A 1 147 ? 27.072 19.140 6.645 1.00 31.16 147 THR A C 1
ATOM 1162 O O . THR A 1 147 ? 27.614 18.965 5.551 1.00 31.16 147 THR A O 1
ATOM 1165 N N . SER A 1 148 ? 27.184 18.258 7.640 1.00 31.36 148 SER A N 1
ATOM 1166 C CA . SER A 1 148 ? 27.473 16.857 7.366 1.00 31.36 148 SER A CA 1
ATOM 1167 C C . SER A 1 148 ? 26.308 16.341 6.531 1.00 31.36 148 SER A C 1
ATOM 1169 O O . SER A 1 148 ? 25.179 16.263 7.019 1.00 31.36 148 SER A O 1
ATOM 1171 N N . ILE A 1 149 ? 26.565 16.046 5.259 1.00 35.41 149 ILE A N 1
ATOM 1172 C CA . ILE A 1 149 ? 25.646 15.279 4.425 1.00 35.41 149 ILE A CA 1
ATOM 1173 C C . ILE A 1 149 ? 25.543 13.922 5.114 1.00 35.41 149 ILE A C 1
ATOM 1175 O O . ILE A 1 149 ? 26.438 13.087 4.989 1.00 35.41 149 ILE A O 1
ATOM 1179 N N . ALA A 1 150 ? 24.514 13.759 5.944 1.00 37.16 150 ALA A N 1
ATOM 1180 C CA . ALA A 1 150 ? 24.197 12.490 6.561 1.00 37.16 150 ALA A CA 1
ATOM 1181 C C . ALA A 1 150 ? 23.994 11.506 5.411 1.00 37.16 150 ALA A C 1
ATOM 1183 O O . ALA A 1 150 ? 23.105 11.689 4.577 1.00 37.16 150 ALA A O 1
ATOM 1184 N N . ALA A 1 151 ? 24.877 10.512 5.321 1.00 35.88 151 ALA A N 1
ATOM 1185 C CA . ALA A 1 151 ? 24.630 9.362 4.476 1.00 35.88 151 ALA A CA 1
ATOM 1186 C C . ALA A 1 151 ? 23.249 8.833 4.870 1.00 35.88 151 ALA A C 1
ATOM 1188 O O . ALA A 1 151 ? 23.001 8.592 6.054 1.00 35.88 151 ALA A O 1
ATOM 1189 N N . ALA A 1 152 ? 22.337 8.744 3.900 1.00 34.50 152 ALA A N 1
ATOM 1190 C CA . ALA A 1 152 ? 21.038 8.140 4.138 1.00 34.50 152 ALA A CA 1
ATOM 1191 C C . ALA A 1 152 ? 21.277 6.762 4.784 1.00 34.50 152 ALA A C 1
ATOM 1193 O O . ALA A 1 152 ? 22.182 6.053 4.326 1.00 34.50 152 ALA A O 1
ATOM 1194 N N . PRO A 1 153 ? 20.540 6.401 5.851 1.00 36.22 153 PRO A N 1
ATOM 1195 C CA . PRO A 1 153 ? 20.678 5.102 6.497 1.00 36.22 153 PRO A CA 1
ATOM 1196 C C . PRO A 1 153 ? 20.709 3.988 5.446 1.00 36.22 153 PRO A C 1
ATOM 1198 O O . PRO A 1 153 ? 19.951 4.032 4.476 1.00 36.22 153 PRO A O 1
ATOM 1201 N N . VAL A 1 154 ? 21.601 3.008 5.608 1.00 38.72 154 VAL A N 1
ATOM 1202 C CA . VAL A 1 154 ? 21.734 1.874 4.672 1.00 38.72 154 VAL A CA 1
ATOM 1203 C C . VAL A 1 154 ? 20.417 1.084 4.569 1.00 38.72 154 VAL A C 1
ATOM 1205 O O . VAL A 1 154 ? 20.113 0.559 3.503 1.00 38.72 154 VAL A O 1
ATOM 1208 N N . ASP A 1 155 ? 19.573 1.170 5.602 1.00 36.59 155 ASP A N 1
ATOM 1209 C CA . ASP A 1 155 ? 18.201 0.652 5.651 1.00 36.59 155 ASP A CA 1
ATOM 1210 C C . ASP A 1 155 ? 17.148 1.728 5.362 1.00 36.59 155 ASP A C 1
ATOM 1212 O O . ASP A 1 155 ? 16.063 1.733 5.938 1.00 36.59 155 ASP A O 1
ATOM 1216 N N . SER A 1 156 ? 17.470 2.705 4.510 1.00 35.84 156 SER A N 1
ATOM 1217 C CA . SER A 1 156 ? 16.490 3.711 4.112 1.00 35.84 156 SER A CA 1
ATOM 1218 C C . SER A 1 156 ? 15.242 3.005 3.566 1.00 35.84 156 SER A C 1
ATOM 1220 O O . SER A 1 156 ? 15.344 2.242 2.601 1.00 35.84 156 SER A O 1
ATOM 1222 N N . ASP A 1 157 ? 14.101 3.279 4.214 1.00 43.16 157 ASP A N 1
ATOM 1223 C CA . ASP A 1 157 ? 12.729 2.737 4.086 1.00 43.16 157 ASP A CA 1
ATOM 1224 C C . ASP A 1 157 ? 12.149 2.624 2.657 1.00 43.16 157 ASP A C 1
ATOM 1226 O O . ASP A 1 157 ? 10.986 2.299 2.455 1.00 43.16 157 ASP A O 1
ATOM 1230 N N . PHE A 1 158 ? 12.955 2.838 1.627 1.00 46.34 158 PHE A N 1
ATOM 1231 C CA . PHE A 1 158 ? 12.638 2.676 0.214 1.00 46.34 158 PHE A CA 1
ATOM 1232 C C . PHE A 1 158 ? 12.500 1.211 -0.239 1.00 46.34 158 PHE A C 1
ATOM 1234 O O . PHE A 1 158 ? 12.328 0.978 -1.435 1.00 46.34 158 PHE A O 1
ATOM 1241 N N . GLU A 1 159 ? 12.629 0.221 0.653 1.00 50.47 159 GLU A N 1
ATOM 1242 C CA . GLU A 1 159 ? 12.225 -1.159 0.334 1.00 50.47 159 GLU A CA 1
ATOM 1243 C C . GLU A 1 159 ? 10.707 -1.326 0.333 1.00 50.47 159 GLU A C 1
ATOM 1245 O O . GLU A 1 159 ? 10.192 -2.166 -0.406 1.00 50.47 159 GLU A O 1
ATOM 1250 N N . LYS A 1 160 ? 9.985 -0.525 1.127 1.00 54.75 160 LYS A N 1
ATOM 1251 C CA . LYS A 1 160 ? 8.527 -0.513 1.087 1.00 54.75 160 LYS A CA 1
ATOM 1252 C C . LYS A 1 160 ? 8.107 0.551 0.071 1.00 54.75 160 LYS A C 1
ATOM 1254 O O . LYS A 1 160 ? 8.507 1.710 0.206 1.00 54.75 160 LYS A O 1
ATOM 1259 N N . PRO A 1 161 ? 7.357 0.189 -0.982 1.00 57.28 161 PRO A N 1
ATOM 1260 C CA . PRO A 1 161 ? 6.847 1.194 -1.894 1.00 57.28 161 PRO A CA 1
ATOM 1261 C C . PRO A 1 161 ? 5.982 2.177 -1.091 1.00 57.28 161 PRO A C 1
ATOM 1263 O O . PRO A 1 161 ? 5.331 1.804 -0.119 1.00 57.28 161 PRO A O 1
ATOM 1266 N N . ILE A 1 162 ? 6.020 3.461 -1.432 1.00 63.78 162 ILE A N 1
ATOM 1267 C CA . ILE A 1 162 ? 5.227 4.471 -0.724 1.00 63.78 162 ILE A CA 1
ATOM 1268 C C . ILE A 1 162 ? 3.982 4.711 -1.563 1.00 63.78 162 ILE A C 1
ATOM 1270 O O . ILE A 1 162 ? 4.090 4.992 -2.758 1.00 63.78 162 ILE A O 1
ATOM 1274 N N . ALA A 1 163 ? 2.800 4.607 -0.958 1.00 59.31 163 ALA A N 1
ATOM 1275 C CA . ALA A 1 163 ? 1.562 4.974 -1.630 1.00 59.31 163 ALA A CA 1
ATOM 1276 C C . ALA A 1 163 ? 1.577 6.484 -1.916 1.00 59.31 163 ALA A C 1
ATOM 1278 O O . ALA A 1 163 ? 1.260 7.302 -1.054 1.00 59.31 163 ALA A O 1
ATOM 1279 N N . VAL A 1 164 ? 1.974 6.866 -3.129 1.00 67.50 164 VAL A N 1
ATOM 1280 C CA . VAL A 1 164 ? 1.937 8.262 -3.566 1.00 67.50 164 VAL A CA 1
ATOM 1281 C C . VAL A 1 164 ? 0.536 8.542 -4.093 1.00 67.50 164 VAL A C 1
ATOM 1283 O O . VAL A 1 164 ? 0.184 8.087 -5.181 1.00 67.50 164 VAL A O 1
ATOM 1286 N N . LYS A 1 165 ? -0.267 9.248 -3.292 1.00 66.94 165 LYS A N 1
ATOM 1287 C CA . LYS A 1 165 ? -1.601 9.727 -3.665 1.00 66.94 165 LYS A CA 1
ATOM 1288 C C . LYS A 1 165 ? -1.537 11.237 -3.870 1.00 66.94 165 LYS A C 1
ATOM 1290 O O . LYS A 1 165 ? -1.187 11.966 -2.945 1.00 66.94 165 LYS A O 1
ATOM 1295 N N . ASP A 1 166 ? -1.893 11.691 -5.060 1.00 71.31 166 ASP A N 1
ATOM 1296 C CA . ASP A 1 166 ? -2.284 13.075 -5.296 1.00 71.31 166 ASP A CA 1
ATOM 1297 C C . ASP A 1 166 ? -3.811 13.172 -5.141 1.00 71.31 166 ASP A C 1
ATOM 1299 O O . ASP A 1 166 ? -4.536 12.624 -5.977 1.00 71.31 166 ASP A O 1
ATOM 1303 N N . PRO A 1 167 ? -4.319 13.801 -4.064 1.00 66.12 167 PRO A N 1
ATOM 1304 C CA . PRO A 1 167 ? -5.754 13.882 -3.804 1.00 66.12 167 PRO A CA 1
ATOM 1305 C C . PRO A 1 167 ? -6.512 14.696 -4.862 1.00 66.12 167 PRO A C 1
ATOM 1307 O O . PRO A 1 167 ? -7.731 14.567 -4.951 1.00 66.12 167 PRO A O 1
ATOM 1310 N N . GLU A 1 168 ? -5.823 15.510 -5.666 1.00 71.81 168 GLU A N 1
ATOM 1311 C CA . GLU A 1 168 ? -6.435 16.334 -6.716 1.00 71.81 168 GLU A CA 1
ATOM 1312 C C . GLU A 1 168 ? -6.428 15.645 -8.089 1.00 71.81 168 GLU A C 1
ATOM 1314 O O . GLU A 1 168 ? -7.061 16.111 -9.042 1.00 71.81 168 GLU A O 1
ATOM 1319 N N . ALA A 1 169 ? -5.737 14.511 -8.219 1.00 71.56 169 ALA A N 1
ATOM 1320 C CA . ALA A 1 169 ? -5.666 13.796 -9.478 1.00 71.56 169 ALA A CA 1
ATOM 1321 C C . ALA A 1 169 ? -6.963 13.014 -9.743 1.00 71.56 169 ALA A C 1
ATOM 1323 O O . ALA A 1 169 ? -7.245 11.998 -9.108 1.00 71.56 169 ALA A O 1
ATOM 1324 N N . ASN A 1 170 ? -7.688 13.400 -10.799 1.00 68.12 170 ASN A N 1
ATOM 1325 C CA . ASN A 1 170 ? -8.860 12.680 -11.335 1.00 68.12 170 ASN A CA 1
ATOM 1326 C C . ASN A 1 170 ? -8.586 11.211 -11.738 1.00 68.12 170 ASN A C 1
ATOM 1328 O O . ASN A 1 170 ? -9.492 10.505 -12.168 1.00 68.12 170 ASN A O 1
ATOM 1332 N N . SER A 1 171 ? -7.331 10.765 -11.666 1.00 70.19 171 SER A N 1
ATOM 1333 C CA . SER A 1 171 ? -6.871 9.426 -12.026 1.00 70.19 171 SER A CA 1
ATOM 1334 C C . SER A 1 171 ? -6.615 8.520 -10.815 1.00 70.19 171 SER A C 1
ATOM 1336 O O . SER A 1 171 ? -6.061 7.431 -10.981 1.00 70.19 171 SER A O 1
ATOM 1338 N N . ALA A 1 172 ? -6.967 8.950 -9.600 1.00 77.56 172 ALA A N 1
ATOM 1339 C CA . ALA A 1 172 ? -6.842 8.111 -8.416 1.00 77.56 172 ALA A CA 1
ATOM 1340 C C . ALA A 1 172 ? -7.752 6.877 -8.521 1.00 77.56 172 ALA A C 1
ATOM 1342 O O . ALA A 1 172 ? -8.963 6.993 -8.711 1.00 77.56 172 ALA A O 1
ATOM 1343 N N . VAL A 1 173 ? -7.155 5.688 -8.412 1.00 86.62 173 VAL A N 1
ATOM 1344 C CA . VAL A 1 173 ? -7.907 4.429 -8.362 1.00 86.62 173 VAL A CA 1
ATOM 1345 C C . VAL A 1 173 ? -8.573 4.322 -6.995 1.00 86.62 173 VAL A C 1
ATOM 1347 O O . VAL A 1 173 ? -7.951 4.639 -5.978 1.00 86.62 173 VAL A O 1
ATOM 1350 N N . ASP A 1 174 ? -9.824 3.857 -6.959 1.00 91.50 174 ASP A N 1
ATOM 1351 C CA . ASP A 1 174 ? -10.470 3.505 -5.698 1.00 91.50 174 ASP A CA 1
ATOM 1352 C C . ASP A 1 174 ? -9.634 2.435 -4.988 1.00 91.50 174 ASP A C 1
ATOM 1354 O O . ASP A 1 174 ? -9.497 1.304 -5.460 1.00 91.50 174 ASP A O 1
ATOM 1358 N N . ALA A 1 175 ? -9.071 2.799 -3.835 1.00 90.88 175 ALA A N 1
ATOM 1359 C CA . ALA A 1 175 ? -8.213 1.915 -3.064 1.00 90.88 175 ALA A CA 1
ATOM 1360 C C . ALA A 1 175 ? -8.934 0.611 -2.694 1.00 90.88 175 ALA A C 1
ATOM 1362 O O . ALA A 1 175 ? -8.276 -0.425 -2.570 1.00 90.88 175 ALA A O 1
ATOM 1363 N N . ASN A 1 176 ? -10.266 0.641 -2.546 1.00 94.62 176 ASN A N 1
ATOM 1364 C CA . ASN A 1 176 ? -11.067 -0.516 -2.151 1.00 94.62 176 ASN A CA 1
ATOM 1365 C C . ASN A 1 176 ? -11.024 -1.672 -3.154 1.00 94.62 176 ASN A C 1
ATOM 1367 O O . ASN A 1 176 ? -11.254 -2.810 -2.752 1.00 94.62 176 ASN A O 1
ATOM 1371 N N . VAL A 1 177 ? -10.629 -1.420 -4.406 1.00 95.94 177 VAL A N 1
ATOM 1372 C CA . VAL A 1 177 ? -10.349 -2.474 -5.398 1.00 95.94 177 VAL A CA 1
ATOM 1373 C C . VAL A 1 177 ? -9.216 -3.405 -4.936 1.00 95.94 177 VAL A C 1
ATOM 1375 O O . VAL A 1 177 ? -9.136 -4.553 -5.366 1.00 95.94 177 VAL A O 1
ATOM 1378 N N . TYR A 1 178 ? -8.361 -2.934 -4.025 1.00 96.81 178 TYR A N 1
ATOM 1379 C CA . TYR A 1 178 ? -7.241 -3.688 -3.464 1.00 96.81 178 TYR A CA 1
ATOM 1380 C C . TYR A 1 178 ? -7.511 -4.258 -2.067 1.00 96.81 178 TYR A C 1
ATOM 1382 O O . TYR A 1 178 ? -6.578 -4.775 -1.451 1.00 96.81 178 TYR A O 1
ATOM 1390 N N . ASN A 1 179 ? -8.739 -4.155 -1.544 1.00 97.56 179 ASN A N 1
ATOM 1391 C CA . ASN A 1 179 ? -9.109 -4.840 -0.302 1.00 97.56 179 ASN A CA 1
ATOM 1392 C C . ASN A 1 179 ? -8.908 -6.351 -0.471 1.00 97.56 179 ASN A C 1
ATOM 1394 O O . ASN A 1 179 ? -9.238 -6.908 -1.519 1.00 97.56 179 ASN A O 1
ATOM 1398 N N . VAL A 1 180 ? -8.390 -7.008 0.562 1.00 97.88 180 VAL A N 1
ATOM 1399 C CA . VAL A 1 180 ? -8.390 -8.473 0.638 1.00 97.88 180 VAL A CA 1
ATOM 1400 C C . VAL A 1 180 ? -9.570 -8.957 1.472 1.00 97.88 180 VAL A C 1
ATOM 1402 O O . VAL A 1 180 ? -10.141 -8.193 2.251 1.00 97.88 180 VAL A O 1
ATOM 1405 N N . ASP A 1 181 ? -9.945 -10.220 1.300 1.00 98.06 181 ASP A N 1
ATOM 1406 C CA . ASP A 1 181 ? -10.945 -10.864 2.144 1.00 98.06 181 ASP A CA 1
ATOM 1407 C C . ASP A 1 181 ? -10.414 -11.111 3.569 1.00 98.06 181 ASP A C 1
ATOM 1409 O O . ASP A 1 181 ? -9.206 -11.078 3.829 1.00 98.06 181 ASP A O 1
ATOM 1413 N N . ALA A 1 182 ? -11.338 -11.364 4.498 1.00 97.56 182 ALA A N 1
ATOM 1414 C CA . ALA A 1 1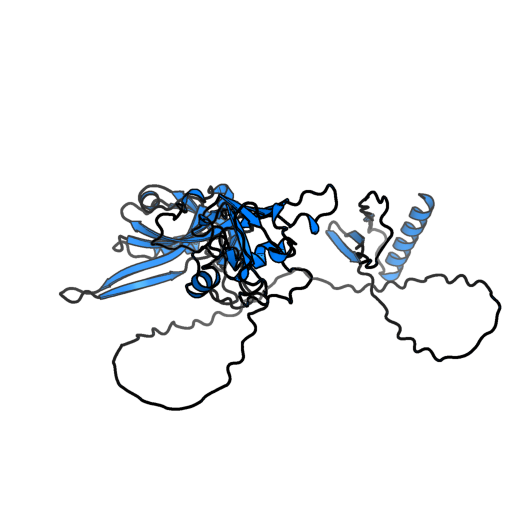82 ? -11.031 -11.521 5.915 1.00 97.56 182 ALA A CA 1
ATOM 1415 C C . ALA A 1 182 ? -10.102 -12.710 6.207 1.00 97.56 182 ALA A C 1
ATOM 1417 O O . ALA A 1 182 ? -9.217 -12.586 7.053 1.00 97.56 182 ALA A O 1
ATOM 1418 N N . ASP A 1 183 ? -10.247 -13.827 5.487 1.00 98.25 183 ASP A N 1
ATOM 1419 C CA . ASP A 1 183 ? -9.410 -15.016 5.678 1.00 98.25 183 ASP A CA 1
ATOM 1420 C C . ASP A 1 183 ? -7.973 -14.736 5.221 1.00 98.25 183 ASP A C 1
ATOM 1422 O O . ASP A 1 183 ? -7.003 -15.056 5.919 1.00 98.25 183 ASP A O 1
ATOM 1426 N N . THR A 1 184 ? -7.808 -14.081 4.070 1.00 98.19 184 THR A N 1
ATOM 1427 C CA . THR A 1 184 ? -6.497 -13.625 3.591 1.00 98.19 184 THR A CA 1
ATOM 1428 C C . THR A 1 184 ? -5.868 -12.627 4.566 1.00 98.19 184 THR A C 1
ATOM 1430 O O . THR A 1 184 ? -4.688 -12.767 4.906 1.00 98.19 184 THR A O 1
ATOM 1433 N N . ALA A 1 185 ? -6.641 -11.654 5.061 1.00 98.06 185 ALA A N 1
ATOM 1434 C CA . ALA A 1 185 ? -6.178 -10.689 6.058 1.00 98.06 185 ALA A CA 1
ATOM 1435 C C . ALA A 1 185 ? -5.712 -11.384 7.343 1.00 98.06 185 ALA A C 1
ATOM 1437 O O . ALA A 1 185 ? -4.600 -11.124 7.803 1.00 98.06 185 ALA A O 1
ATOM 1438 N N . ALA A 1 186 ? -6.501 -12.323 7.869 1.00 97.75 186 ALA A N 1
ATOM 1439 C CA . ALA A 1 186 ? -6.178 -13.060 9.085 1.00 97.75 186 ALA A CA 1
ATOM 1440 C C . ALA A 1 186 ? -4.885 -13.880 8.960 1.00 97.75 186 ALA A C 1
ATOM 1442 O O . ALA A 1 186 ? -4.078 -13.950 9.889 1.00 97.75 186 ALA A O 1
ATOM 1443 N N . ASN A 1 187 ? -4.650 -14.472 7.790 1.00 98.12 187 ASN A N 1
ATOM 1444 C CA . ASN A 1 187 ? -3.449 -15.264 7.542 1.00 98.12 187 ASN A CA 1
ATOM 1445 C C . ASN A 1 187 ? -2.189 -14.401 7.381 1.00 98.12 187 ASN A C 1
ATOM 1447 O O . ASN A 1 187 ? -1.105 -14.789 7.841 1.00 98.12 187 ASN A O 1
ATOM 1451 N N . LEU A 1 188 ? -2.315 -13.251 6.714 1.00 97.75 188 LEU A N 1
ATOM 1452 C CA . LEU A 1 188 ? -1.181 -12.418 6.314 1.00 97.75 188 LEU A CA 1
ATOM 1453 C C . LEU A 1 188 ? -0.842 -11.299 7.297 1.00 97.75 188 LEU A C 1
ATOM 1455 O O . LEU A 1 188 ? 0.312 -10.871 7.305 1.00 97.75 188 LEU A O 1
ATOM 1459 N N . LEU A 1 189 ? -1.787 -10.828 8.110 1.00 97.44 189 LEU A N 1
ATOM 1460 C CA . LEU A 1 189 ? -1.491 -9.861 9.162 1.00 97.44 189 LEU A CA 1
ATOM 1461 C C . LEU A 1 189 ? -0.578 -10.486 10.220 1.00 97.44 189 LEU A C 1
ATOM 1463 O O . LEU A 1 189 ? -0.671 -11.669 10.567 1.00 97.44 189 LEU A O 1
ATOM 1467 N N . THR A 1 190 ? 0.353 -9.679 10.713 1.00 96.06 190 THR A N 1
ATOM 1468 C CA . THR A 1 190 ? 1.265 -10.053 11.789 1.00 96.06 190 THR A CA 1
ATOM 1469 C C . THR A 1 190 ? 1.579 -8.852 12.658 1.00 96.06 190 THR A C 1
ATOM 1471 O O . THR A 1 190 ? 1.527 -7.711 12.205 1.00 96.06 190 THR A O 1
ATOM 1474 N N . VAL A 1 191 ? 1.951 -9.130 13.902 1.00 95.06 191 VAL A N 1
ATOM 1475 C CA . VAL A 1 191 ? 2.566 -8.147 14.789 1.00 95.06 191 VAL A CA 1
ATOM 1476 C C . VAL A 1 191 ? 4.078 -8.227 14.604 1.00 95.06 191 VAL A C 1
ATOM 1478 O O . VAL A 1 191 ? 4.656 -9.316 14.643 1.00 95.06 191 VAL A O 1
ATOM 1481 N N . SER A 1 192 ? 4.706 -7.079 14.392 1.00 92.31 192 SER A N 1
ATOM 1482 C CA . SER A 1 192 ? 6.148 -6.914 14.226 1.00 92.31 192 SER A CA 1
ATOM 1483 C C . SER A 1 192 ? 6.673 -5.912 15.252 1.00 92.31 192 SER A C 1
ATOM 1485 O O . SER A 1 192 ? 5.949 -5.023 15.689 1.00 92.31 192 SER A O 1
ATOM 1487 N N . VAL A 1 193 ? 7.944 -6.044 15.637 1.00 92.06 193 VAL A N 1
ATOM 1488 C CA . VAL A 1 193 ? 8.633 -5.111 16.543 1.00 92.06 193 VAL A CA 1
ATOM 1489 C C . VAL A 1 193 ? 9.962 -4.731 15.902 1.00 92.06 193 VAL A C 1
ATOM 1491 O O . VAL A 1 193 ? 10.739 -5.608 15.526 1.00 92.06 193 VAL A O 1
ATOM 1494 N N . SER A 1 194 ? 10.225 -3.432 15.759 1.00 91.50 194 SER A N 1
ATOM 1495 C CA . SER A 1 194 ? 11.520 -2.939 15.273 1.00 91.50 194 SER A CA 1
ATOM 1496 C C . SER A 1 194 ? 12.468 -2.756 16.452 1.00 91.50 194 SER A C 1
ATOM 1498 O O . SER A 1 194 ? 12.088 -2.158 17.455 1.00 91.50 194 SER A O 1
ATOM 1500 N N . ALA A 1 195 ? 13.702 -3.250 16.340 1.00 92.12 195 ALA A N 1
ATOM 1501 C CA . ALA A 1 195 ? 14.742 -2.977 17.335 1.00 92.12 195 ALA A CA 1
ATOM 1502 C C . ALA A 1 195 ? 15.259 -1.531 17.246 1.00 92.12 195 ALA A C 1
ATOM 1504 O O . ALA A 1 195 ? 15.722 -0.982 18.242 1.00 92.12 195 ALA A O 1
ATOM 1505 N N . ASP A 1 196 ? 15.139 -0.924 16.065 1.00 92.19 196 ASP A N 1
ATOM 1506 C CA . ASP A 1 196 ? 15.642 0.411 15.765 1.00 92.19 196 ASP A CA 1
ATOM 1507 C C . ASP A 1 196 ? 14.496 1.410 15.587 1.00 92.19 196 ASP A C 1
ATOM 1509 O O . ASP A 1 196 ? 13.409 1.053 15.117 1.00 92.19 196 ASP A O 1
ATOM 1513 N N . ASN A 1 197 ? 14.767 2.674 15.925 1.00 88.69 197 ASN A N 1
ATOM 1514 C CA . ASN A 1 197 ? 13.862 3.787 15.647 1.00 88.69 197 ASN A CA 1
ATOM 1515 C C . ASN A 1 197 ? 13.770 3.999 14.132 1.00 88.69 197 ASN A C 1
ATOM 1517 O O . ASN A 1 197 ? 14.788 4.222 13.469 1.00 88.69 197 ASN A O 1
ATOM 1521 N N . ARG A 1 198 ? 12.551 3.974 13.600 1.00 84.00 198 ARG A N 1
ATOM 1522 C CA . ARG A 1 198 ? 12.246 4.341 12.213 1.00 84.00 198 ARG A CA 1
ATOM 1523 C C . ARG A 1 198 ? 11.653 5.744 12.160 1.00 84.00 198 ARG A C 1
ATOM 1525 O O . ARG A 1 198 ? 11.320 6.324 13.189 1.00 84.00 198 ARG A O 1
ATOM 1532 N N . LEU A 1 199 ? 11.536 6.303 10.955 1.00 78.25 199 LEU A N 1
ATOM 1533 C CA . LEU A 1 199 ? 10.990 7.653 10.763 1.00 78.25 199 LEU A CA 1
ATOM 1534 C C . LEU A 1 199 ? 9.568 7.800 11.322 1.00 78.25 199 LEU A C 1
ATOM 1536 O O . LEU A 1 199 ? 9.196 8.891 11.746 1.00 78.25 199 LEU A O 1
ATOM 1540 N N . ASP A 1 200 ? 8.791 6.719 11.319 1.00 80.44 200 ASP A N 1
ATOM 1541 C CA . ASP A 1 200 ? 7.391 6.691 11.729 1.00 80.44 200 ASP A CA 1
ATOM 1542 C C . ASP A 1 200 ? 7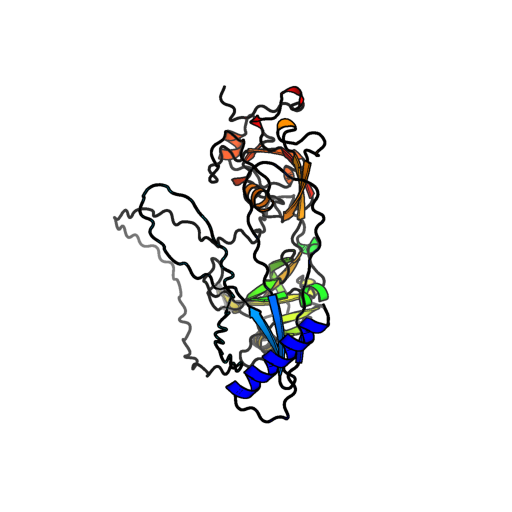.143 5.955 13.057 1.00 80.44 200 ASP A C 1
ATOM 1544 O O . ASP A 1 200 ? 6.012 5.975 13.543 1.00 80.44 200 ASP A O 1
ATOM 1548 N N . ARG A 1 201 ? 8.149 5.277 13.637 1.00 84.12 201 ARG A N 1
ATOM 1549 C CA . ARG A 1 201 ? 7.952 4.351 14.771 1.00 84.12 201 ARG A CA 1
ATOM 1550 C C . ARG A 1 201 ? 9.137 4.307 15.726 1.00 84.12 201 ARG A C 1
ATOM 1552 O O . ARG A 1 201 ? 10.294 4.234 15.312 1.00 84.12 201 ARG A O 1
ATOM 1559 N N . GLU A 1 202 ? 8.825 4.264 17.015 1.00 90.19 202 GLU A N 1
ATOM 1560 C CA . GLU A 1 202 ? 9.808 4.063 18.077 1.00 90.19 202 GLU A CA 1
ATOM 1561 C C . GLU A 1 202 ? 10.245 2.593 18.170 1.00 90.19 202 GLU A C 1
ATOM 1563 O O . GLU A 1 202 ? 9.475 1.661 17.918 1.00 90.19 202 GLU A O 1
ATOM 1568 N N . ALA A 1 203 ? 11.502 2.385 18.551 1.00 92.50 203 ALA A N 1
ATOM 1569 C CA . ALA A 1 203 ? 12.071 1.076 18.823 1.00 92.50 203 ALA A CA 1
ATOM 1570 C C . ALA A 1 203 ? 11.303 0.360 19.943 1.00 92.50 203 ALA A C 1
ATOM 1572 O O . ALA A 1 203 ? 10.959 0.949 20.966 1.00 92.50 203 ALA A O 1
ATOM 1573 N N . GLY A 1 204 ? 11.079 -0.941 19.774 1.00 91.56 204 GLY A N 1
ATOM 1574 C CA . GLY A 1 204 ? 10.426 -1.790 20.769 1.00 91.56 204 GLY A CA 1
ATOM 1575 C C . GLY A 1 204 ? 8.899 -1.688 20.812 1.00 91.56 204 GLY A C 1
ATOM 1576 O O . GLY A 1 204 ? 8.282 -2.488 21.512 1.00 91.56 204 GLY A O 1
ATOM 1577 N N . VAL A 1 205 ? 8.280 -0.772 20.059 1.00 92.25 205 VAL A N 1
ATOM 1578 C CA . VAL A 1 205 ? 6.816 -0.647 19.991 1.00 92.25 205 VAL A CA 1
ATOM 1579 C C . VAL A 1 205 ? 6.252 -1.647 18.970 1.00 92.25 205 VAL A C 1
ATOM 1581 O O . VAL A 1 205 ? 6.665 -1.617 17.805 1.00 92.25 205 VAL A O 1
ATOM 1584 N N . PRO A 1 206 ? 5.329 -2.548 19.366 1.00 93.44 206 PRO A N 1
ATOM 1585 C CA . PRO A 1 206 ? 4.691 -3.474 18.438 1.00 93.44 206 PRO A CA 1
ATOM 1586 C C . PRO A 1 206 ? 3.777 -2.767 17.443 1.00 93.44 206 PRO A C 1
ATOM 1588 O O . PRO A 1 206 ? 3.052 -1.841 17.797 1.00 93.44 206 PRO A O 1
ATOM 1591 N N . PHE A 1 207 ? 3.765 -3.247 16.205 1.00 94.50 207 PHE A N 1
ATOM 1592 C CA . PHE A 1 207 ? 2.955 -2.685 15.132 1.00 94.50 207 PHE A CA 1
ATOM 1593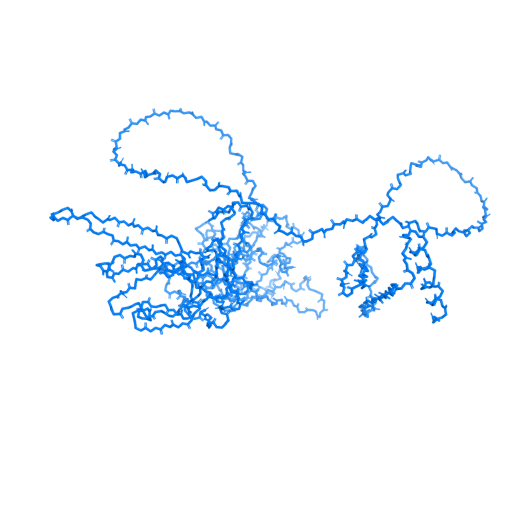 C C . PHE A 1 207 ? 2.438 -3.749 14.169 1.00 94.50 207 PHE A C 1
ATOM 1595 O O . PHE A 1 207 ? 3.022 -4.829 14.047 1.00 94.50 207 PHE A O 1
ATOM 1602 N N . LEU A 1 208 ? 1.377 -3.420 13.434 1.00 95.44 208 LEU A N 1
ATOM 1603 C CA . LEU A 1 208 ? 0.828 -4.299 12.410 1.00 95.44 208 LEU A CA 1
ATOM 1604 C C . LEU A 1 208 ? 1.616 -4.197 11.105 1.00 95.44 208 LEU A C 1
ATOM 1606 O O . LEU A 1 208 ? 1.895 -3.107 10.597 1.00 95.44 208 LEU A O 1
ATOM 1610 N N . ASP A 1 209 ? 1.969 -5.359 10.565 1.00 95.25 209 ASP A N 1
ATOM 1611 C CA . ASP A 1 209 ? 2.655 -5.518 9.286 1.00 95.25 209 ASP A CA 1
ATOM 1612 C C . ASP A 1 209 ? 2.054 -6.687 8.496 1.00 95.25 209 ASP A C 1
ATOM 1614 O O . ASP A 1 209 ? 1.228 -7.457 8.999 1.00 95.25 209 ASP A O 1
ATOM 1618 N N . SER A 1 210 ? 2.490 -6.838 7.247 1.00 95.88 210 SER A N 1
ATOM 1619 C CA . SER A 1 210 ? 2.171 -8.015 6.443 1.00 95.88 210 SER A CA 1
ATOM 1620 C C . SER A 1 210 ? 3.312 -9.028 6.443 1.00 95.88 210 SER A C 1
ATOM 1622 O O . SER A 1 210 ? 4.482 -8.678 6.294 1.00 95.88 210 SER A O 1
ATOM 1624 N N . LYS A 1 211 ? 2.966 -10.317 6.510 1.00 95.88 211 LYS A N 1
ATOM 1625 C CA . LYS A 1 211 ? 3.887 -11.432 6.226 1.00 95.88 211 LYS A CA 1
ATOM 1626 C C . LYS A 1 211 ? 4.250 -11.523 4.739 1.00 95.88 211 LYS A C 1
ATOM 1628 O O . LYS A 1 211 ? 5.212 -12.202 4.387 1.00 95.88 211 LYS A O 1
ATOM 1633 N N . SER A 1 212 ? 3.463 -10.895 3.862 1.00 96.00 212 SER A N 1
ATOM 1634 C CA . SER A 1 212 ? 3.641 -10.935 2.411 1.00 96.00 212 SER A CA 1
ATOM 1635 C C . SER A 1 212 ? 4.190 -9.611 1.890 1.00 96.00 212 SER A C 1
ATOM 1637 O O . SER A 1 212 ? 3.717 -8.544 2.263 1.00 96.00 212 SER A O 1
ATOM 1639 N N . LYS A 1 213 ? 5.146 -9.684 0.957 1.00 92.06 213 LYS A N 1
ATOM 1640 C CA . LYS A 1 213 ? 5.645 -8.506 0.226 1.00 92.06 213 LYS A CA 1
ATOM 1641 C C . LYS A 1 213 ? 4.651 -7.984 -0.815 1.00 92.06 213 LYS A C 1
ATOM 1643 O O . LYS A 1 213 ? 4.775 -6.848 -1.251 1.00 92.06 213 LYS A O 1
ATOM 1648 N N . ASP A 1 214 ? 3.678 -8.803 -1.212 1.00 95.50 214 ASP A N 1
ATOM 1649 C CA . ASP A 1 214 ? 2.637 -8.428 -2.174 1.00 95.50 214 ASP A CA 1
ATOM 1650 C C . ASP A 1 214 ? 1.471 -7.674 -1.521 1.00 95.50 214 ASP A C 1
ATOM 1652 O O . ASP A 1 214 ? 0.480 -7.389 -2.189 1.00 95.50 214 ASP A O 1
ATOM 1656 N N . HIS A 1 215 ? 1.551 -7.389 -0.220 1.00 96.38 215 HIS A N 1
ATOM 1657 C CA . HIS A 1 215 ? 0.490 -6.758 0.552 1.00 96.38 215 HIS A CA 1
ATOM 1658 C C . HIS A 1 215 ? 1.051 -5.667 1.455 1.00 96.38 215 HIS A C 1
ATOM 1660 O O . HIS A 1 215 ? 2.239 -5.644 1.775 1.00 96.38 215 HIS A O 1
ATOM 1666 N N . TYR A 1 216 ? 0.174 -4.767 1.881 1.00 95.00 216 TYR A N 1
ATOM 1667 C CA . TYR A 1 216 ? 0.518 -3.698 2.802 1.00 95.00 216 TYR A CA 1
ATOM 1668 C C . TYR A 1 216 ? -0.624 -3.330 3.714 1.00 95.00 216 TYR A C 1
ATOM 1670 O O . TYR A 1 216 ? -1.784 -3.619 3.430 1.00 95.00 216 TYR A O 1
ATOM 1678 N N . VAL A 1 217 ? -0.261 -2.692 4.817 1.00 95.75 217 VAL A N 1
ATOM 1679 C CA . VAL A 1 217 ? -1.202 -2.196 5.809 1.00 95.75 217 VAL A CA 1
ATOM 1680 C C . VAL A 1 217 ? -1.444 -0.714 5.529 1.00 95.75 217 VAL A C 1
ATOM 1682 O O . VAL A 1 217 ? -0.508 0.081 5.560 1.00 95.75 217 VAL A O 1
ATOM 1685 N N . ASP A 1 218 ? -2.685 -0.372 5.196 1.00 95.31 218 ASP A N 1
ATOM 1686 C CA . ASP A 1 218 ? -3.156 0.991 4.946 1.00 95.31 218 ASP A CA 1
ATOM 1687 C C . ASP A 1 218 ? -3.840 1.554 6.195 1.00 95.31 218 ASP A C 1
ATOM 1689 O O . ASP A 1 218 ? -4.593 0.847 6.869 1.00 95.31 218 ASP A O 1
ATOM 1693 N N . ASP A 1 219 ? -3.618 2.839 6.458 1.00 94.88 219 ASP A N 1
ATOM 1694 C CA . ASP A 1 219 ? -4.155 3.536 7.624 1.00 94.88 219 ASP A CA 1
ATOM 1695 C C . ASP A 1 219 ? -5.395 4.334 7.216 1.00 94.88 219 ASP A C 1
ATOM 1697 O O . ASP A 1 219 ? -5.321 5.294 6.445 1.00 94.88 219 ASP A O 1
ATOM 1701 N N . ILE A 1 220 ? -6.554 3.943 7.740 1.00 96.00 220 ILE A N 1
ATOM 1702 C CA . ILE A 1 220 ? -7.857 4.509 7.380 1.00 96.00 220 ILE A CA 1
ATOM 1703 C C . ILE A 1 220 ? -8.488 5.121 8.624 1.00 96.00 220 ILE A C 1
ATOM 1705 O O . ILE A 1 220 ? -8.472 4.519 9.690 1.00 96.00 220 ILE A O 1
ATOM 1709 N N . ARG A 1 221 ? -9.081 6.310 8.506 1.00 96.94 221 ARG A N 1
ATOM 1710 C CA . ARG A 1 221 ? -9.852 6.925 9.595 1.00 96.94 221 ARG A CA 1
ATOM 1711 C C . ARG A 1 221 ? -11.327 6.908 9.233 1.00 96.94 221 ARG A C 1
ATOM 1713 O O . ARG A 1 221 ? -11.699 7.437 8.188 1.00 96.94 221 ARG A O 1
ATOM 1720 N N . VAL A 1 222 ? -12.153 6.315 10.087 1.00 97.69 222 VAL A N 1
ATOM 1721 C CA . VAL A 1 222 ? -13.606 6.215 9.891 1.00 97.69 222 VAL A CA 1
ATOM 1722 C C . VAL A 1 222 ? -14.344 6.743 11.112 1.00 97.69 222 VAL A C 1
ATOM 1724 O O . VAL A 1 222 ? -13.858 6.621 12.232 1.00 97.69 222 VAL A O 1
ATOM 1727 N N . VAL A 1 223 ? -15.524 7.323 10.909 1.00 97.88 223 VAL A N 1
ATOM 1728 C CA . VAL A 1 223 ? -16.384 7.793 12.003 1.00 97.88 223 VAL A CA 1
ATOM 1729 C C . VAL A 1 223 ? -17.540 6.816 12.161 1.00 97.88 223 VAL A C 1
ATOM 1731 O O . VAL A 1 223 ? -18.326 6.629 11.235 1.00 97.88 223 VAL A O 1
ATOM 1734 N N . VAL A 1 224 ? -17.645 6.199 13.334 1.00 98.00 224 VAL A N 1
ATOM 1735 C CA . VAL A 1 224 ? -18.648 5.176 13.642 1.00 98.00 224 VAL A CA 1
ATOM 1736 C C . VAL A 1 224 ? -19.630 5.712 14.672 1.00 98.00 224 VAL A C 1
ATOM 1738 O O . VAL A 1 224 ? -19.235 6.261 15.701 1.00 98.00 224 VAL A O 1
ATOM 1741 N N . ASN A 1 225 ? -20.919 5.519 14.403 1.00 97.38 225 ASN A N 1
ATOM 1742 C CA . ASN A 1 225 ? -21.990 5.803 15.353 1.00 97.38 225 ASN A CA 1
ATOM 1743 C C . ASN A 1 225 ? -22.159 4.630 16.342 1.00 97.38 225 ASN A C 1
ATOM 1745 O O . ASN A 1 225 ? -22.152 3.464 15.940 1.00 97.38 225 ASN A O 1
ATOM 1749 N N . ARG A 1 226 ? -22.324 4.933 17.632 1.00 95.94 226 ARG A N 1
ATOM 1750 C CA . ARG A 1 226 ? -22.526 3.960 18.719 1.00 95.94 226 ARG A CA 1
ATOM 1751 C C . ARG A 1 226 ? -23.993 3.695 19.056 1.00 95.94 226 ARG A C 1
ATOM 1753 O O . ARG A 1 226 ? -24.274 2.727 19.764 1.00 95.94 226 ARG A O 1
ATOM 1760 N N . ASN A 1 227 ? -24.928 4.503 18.565 1.00 95.19 227 ASN A N 1
ATOM 1761 C CA . ASN A 1 227 ? -26.355 4.355 18.848 1.00 95.19 227 ASN A CA 1
ATOM 1762 C C . ASN A 1 227 ? -26.883 3.030 18.280 1.00 95.19 227 ASN A C 1
ATOM 1764 O O . ASN A 1 227 ? -26.879 2.816 17.068 1.00 95.19 227 ASN A O 1
ATOM 1768 N N . GLY A 1 228 ? -27.347 2.140 19.164 1.00 93.69 228 GLY A N 1
ATOM 1769 C CA . GLY A 1 228 ? -27.753 0.776 18.800 1.00 93.69 228 GLY A CA 1
ATOM 1770 C C . GLY A 1 228 ? -26.590 -0.217 18.665 1.00 93.69 228 GLY A C 1
ATOM 1771 O O . GLY A 1 228 ? -26.792 -1.319 18.162 1.00 93.69 228 GLY A O 1
ATOM 1772 N N . GLY A 1 229 ? -25.391 0.155 19.124 1.00 94.56 229 GLY A N 1
ATOM 1773 C CA . GLY A 1 229 ? -24.161 -0.619 18.973 1.00 94.56 229 GLY A CA 1
ATOM 1774 C C . GLY A 1 229 ? -23.364 -0.216 17.731 1.00 94.56 229 GLY A C 1
ATOM 1775 O O . GLY A 1 229 ? -23.883 0.383 16.791 1.00 94.56 229 GLY A O 1
ATOM 1776 N N . MET A 1 230 ? -22.070 -0.543 17.725 1.00 96.44 230 MET A N 1
ATOM 1777 C CA . MET A 1 230 ? -21.210 -0.280 16.564 1.00 96.44 230 MET A CA 1
ATOM 1778 C C . MET A 1 230 ? -21.451 -1.288 15.436 1.00 96.44 230 MET A C 1
ATOM 1780 O O . MET A 1 230 ? -21.325 -0.927 14.275 1.00 96.44 230 MET A O 1
ATOM 1784 N N . GLY A 1 231 ? -21.833 -2.530 15.757 1.00 97.19 231 GLY A N 1
ATOM 1785 C CA . GLY A 1 231 ? -22.047 -3.585 14.761 1.00 97.19 231 GLY A CA 1
ATOM 1786 C C . GLY A 1 231 ? -20.751 -4.207 14.229 1.00 97.19 231 GLY A C 1
ATOM 1787 O O . GLY A 1 231 ? -20.672 -4.547 13.055 1.00 97.19 231 GLY A O 1
ATOM 1788 N N . MET A 1 232 ? -19.732 -4.347 15.082 1.00 97.88 232 MET A N 1
ATOM 1789 C CA . MET A 1 232 ? -18.498 -5.078 14.772 1.00 97.88 232 MET A CA 1
ATOM 1790 C C . MET A 1 232 ? -18.452 -6.373 15.579 1.00 97.88 232 MET A C 1
ATOM 1792 O O . MET A 1 232 ? -18.709 -6.356 16.783 1.00 97.88 232 MET A O 1
ATOM 1796 N N . GLU A 1 233 ? -18.089 -7.463 14.921 1.00 98.12 233 GLU A N 1
ATOM 1797 C CA . GLU A 1 233 ? -17.678 -8.714 15.548 1.00 98.12 233 GLU A CA 1
ATOM 1798 C C . GLU A 1 233 ? -16.150 -8.769 15.519 1.00 98.12 233 GLU A C 1
ATOM 1800 O O . GLU A 1 233 ? -15.546 -8.507 14.477 1.00 98.12 233 GLU A O 1
ATOM 1805 N N . LEU A 1 234 ? -15.524 -9.040 16.664 1.00 98.00 234 LEU A N 1
ATOM 1806 C CA . LEU A 1 234 ? -14.070 -9.087 16.794 1.00 98.00 234 LEU A CA 1
ATOM 1807 C C . LEU A 1 234 ? -13.603 -10.530 16.995 1.00 98.00 234 LEU A C 1
ATOM 1809 O O . LEU A 1 234 ? -14.258 -11.308 17.687 1.00 98.00 234 LEU A O 1
ATOM 1813 N N . LEU A 1 235 ? -12.444 -10.854 16.431 1.00 97.75 235 LEU A N 1
ATOM 1814 C CA . LEU A 1 235 ? -11.785 -12.147 16.557 1.00 97.75 235 LEU A CA 1
ATOM 1815 C C . LEU A 1 235 ? -10.313 -11.947 16.913 1.00 97.75 235 LEU A C 1
ATOM 1817 O O . LEU A 1 235 ? -9.580 -11.241 16.218 1.00 97.75 235 LEU A O 1
ATOM 1821 N N . GLU A 1 236 ? -9.876 -12.613 17.979 1.00 97.62 236 GLU A N 1
ATOM 1822 C CA . GLU A 1 236 ? -8.463 -12.711 18.333 1.00 97.62 236 GLU A CA 1
ATOM 1823 C C . GLU A 1 236 ? -7.777 -13.774 17.469 1.00 97.62 236 GLU A C 1
ATOM 1825 O O . GLU A 1 236 ? -8.147 -14.948 17.499 1.00 97.62 236 GLU A O 1
ATOM 1830 N N . LEU A 1 237 ? -6.763 -13.372 16.705 1.00 96.56 237 LEU A N 1
ATOM 1831 C CA . LEU A 1 237 ? -5.933 -14.281 15.905 1.00 96.56 237 LEU A CA 1
ATOM 1832 C C . LEU A 1 237 ? -4.689 -14.740 16.661 1.00 96.56 237 LEU A C 1
ATOM 1834 O O . LEU A 1 237 ? -4.177 -15.835 16.428 1.00 96.56 237 LEU A O 1
ATOM 1838 N N . ALA A 1 238 ? -4.177 -13.879 17.535 1.00 93.25 238 ALA A N 1
ATOM 1839 C CA . ALA A 1 238 ? -3.048 -14.171 18.398 1.00 93.25 238 ALA A CA 1
ATOM 1840 C C . ALA A 1 238 ? -3.187 -13.379 19.697 1.00 93.25 238 ALA A C 1
ATOM 1842 O O . ALA A 1 238 ? -3.447 -12.181 19.665 1.00 93.25 238 ALA A O 1
ATOM 1843 N N . GLY A 1 239 ? -2.958 -14.032 20.828 1.00 88.62 239 GLY A N 1
ATOM 1844 C CA . GLY A 1 239 ? -2.971 -13.403 22.142 1.00 88.62 239 GLY A CA 1
ATOM 1845 C C . GLY A 1 239 ? -2.877 -14.456 23.238 1.00 88.62 239 GLY A C 1
ATOM 1846 O O . GLY A 1 239 ? -2.119 -15.419 23.093 1.00 88.62 239 GLY A O 1
ATOM 1847 N N . GLY A 1 240 ? -3.574 -14.248 24.355 1.00 81.88 240 GLY A N 1
ATOM 1848 C CA . GLY A 1 240 ? -3.435 -15.079 25.560 1.00 81.88 240 GLY A CA 1
ATOM 1849 C C . GLY A 1 240 ? -2.146 -14.837 26.359 1.00 81.88 240 GLY A C 1
ATOM 1850 O O . GLY A 1 240 ? -1.737 -15.688 27.146 1.00 81.88 240 GLY A O 1
ATOM 1851 N N . ARG A 1 241 ? -1.487 -13.696 26.136 1.00 83.75 241 ARG A N 1
ATOM 1852 C CA . ARG A 1 241 ? -0.361 -13.220 26.947 1.00 83.75 241 ARG A CA 1
ATOM 1853 C C . ARG A 1 241 ? -0.869 -12.281 28.043 1.00 83.75 241 ARG A C 1
ATOM 1855 O O . ARG A 1 241 ? -1.837 -11.559 27.831 1.00 83.75 241 ARG A O 1
ATOM 1862 N N . ASP A 1 242 ? -0.153 -12.232 29.164 1.00 90.00 242 ASP A N 1
ATOM 1863 C CA . ASP A 1 242 ? -0.484 -11.375 30.316 1.00 90.00 242 ASP A CA 1
ATOM 1864 C C . ASP A 1 242 ? -0.113 -9.888 30.114 1.00 90.00 242 ASP A C 1
ATOM 1866 O O . ASP A 1 242 ? -0.254 -9.082 31.030 1.00 90.00 242 ASP A O 1
ATOM 1870 N N . ASP A 1 243 ? 0.421 -9.515 28.946 1.00 89.56 243 ASP A N 1
ATOM 1871 C CA . ASP A 1 243 ? 0.929 -8.170 28.636 1.00 89.56 243 ASP A CA 1
ATOM 1872 C C . ASP A 1 243 ? -0.022 -7.330 27.764 1.00 89.56 243 ASP A C 1
ATOM 1874 O O . ASP A 1 243 ? 0.378 -6.288 27.242 1.00 89.56 243 ASP A O 1
ATOM 1878 N N . ASP A 1 244 ? -1.273 -7.771 27.608 1.00 92.25 244 ASP A N 1
ATOM 1879 C CA . ASP A 1 244 ? -2.324 -7.143 26.791 1.00 92.25 244 ASP A CA 1
ATOM 1880 C C . ASP A 1 244 ? -1.989 -6.995 25.294 1.00 92.25 244 ASP A C 1
ATOM 1882 O O . ASP A 1 244 ? -2.740 -6.360 24.544 1.00 92.25 244 ASP A O 1
ATOM 1886 N N . TYR A 1 245 ? -0.876 -7.576 24.833 1.00 93.19 245 TYR A N 1
ATOM 1887 C CA . TYR A 1 245 ? -0.501 -7.580 23.425 1.00 93.19 245 TYR A CA 1
ATOM 1888 C C . TYR A 1 245 ? -1.134 -8.761 22.691 1.00 93.19 245 TYR A C 1
ATOM 1890 O O . TYR A 1 245 ? -1.154 -9.900 23.166 1.00 93.19 245 TYR A O 1
ATOM 1898 N N . GLY A 1 246 ? -1.620 -8.488 21.487 1.00 95.31 246 GLY A N 1
ATOM 1899 C CA . GLY A 1 246 ? -2.278 -9.467 20.638 1.00 95.31 246 GLY A CA 1
ATOM 1900 C C . GLY A 1 246 ? -2.547 -8.938 19.234 1.00 95.31 246 GLY A C 1
ATOM 1901 O O . GLY A 1 246 ? -2.090 -7.867 18.841 1.00 95.31 246 GLY A O 1
ATOM 1902 N N . LEU A 1 247 ? -3.282 -9.721 18.460 1.00 96.94 247 LEU A N 1
ATOM 1903 C CA . LEU A 1 247 ? -3.774 -9.381 17.137 1.00 96.94 247 LEU A CA 1
ATOM 1904 C C . LEU A 1 247 ? -5.274 -9.638 17.122 1.00 96.94 247 LEU A C 1
ATOM 1906 O O . LEU A 1 247 ? -5.705 -10.790 17.052 1.00 96.94 247 LEU A O 1
ATOM 1910 N N . THR A 1 248 ? -6.046 -8.560 17.162 1.00 98.06 248 THR A N 1
ATOM 1911 C CA . THR A 1 248 ? -7.507 -8.600 17.091 1.00 98.06 248 THR A CA 1
ATOM 1912 C C . THR A 1 248 ? -7.960 -7.979 15.782 1.00 98.06 248 THR A C 1
ATOM 1914 O O . THR A 1 248 ? -7.625 -6.831 15.497 1.00 98.06 248 THR A O 1
ATOM 1917 N N . ILE A 1 249 ? -8.735 -8.720 14.997 1.00 98.38 249 ILE A N 1
ATOM 1918 C CA . ILE A 1 249 ? -9.334 -8.223 13.756 1.00 98.38 249 ILE A CA 1
ATOM 1919 C C . ILE A 1 249 ? -10.855 -8.174 13.873 1.00 98.38 249 ILE A C 1
ATOM 1921 O O . ILE A 1 249 ? -11.453 -8.800 14.746 1.00 98.38 249 ILE A O 1
ATOM 1925 N N . VAL A 1 250 ? -11.492 -7.462 12.956 1.00 98.50 250 VAL A N 1
ATOM 1926 C CA . VAL A 1 250 ? -12.933 -7.491 12.734 1.00 98.50 250 VAL A CA 1
ATOM 1927 C C . VAL A 1 250 ? -13.263 -8.746 11.922 1.00 98.50 250 VAL A C 1
ATOM 1929 O O . VAL A 1 250 ? -12.884 -8.836 10.756 1.00 98.50 250 VAL A O 1
ATOM 1932 N N . SER A 1 251 ? -13.947 -9.729 12.507 1.00 98.25 251 SER A N 1
ATOM 1933 C CA . SER A 1 251 ? -14.399 -10.939 11.796 1.00 98.25 251 SER A CA 1
ATOM 1934 C C . SER A 1 251 ? -15.711 -10.726 11.044 1.00 98.25 251 SER A C 1
ATOM 1936 O O . SER A 1 251 ? -15.947 -11.367 10.022 1.00 98.25 251 SER A O 1
ATOM 1938 N N . GLY A 1 252 ? -16.546 -9.802 11.519 1.00 98.31 252 GLY A N 1
ATOM 1939 C CA . GLY A 1 252 ? -17.870 -9.536 10.968 1.00 98.31 252 GLY A CA 1
ATOM 1940 C C . GLY A 1 252 ? -18.272 -8.075 11.133 1.00 98.31 252 GLY A C 1
ATOM 1941 O O . GLY A 1 252 ? -17.896 -7.409 12.098 1.00 98.31 252 GLY A O 1
ATOM 1942 N N . VAL A 1 253 ? -19.046 -7.562 10.177 1.00 98.25 253 VAL A N 1
ATOM 1943 C CA . VAL A 1 253 ? -19.555 -6.184 10.181 1.00 98.25 253 VAL A CA 1
ATOM 1944 C C . VAL A 1 253 ? -21.055 -6.164 9.920 1.00 98.25 253 VAL A C 1
ATOM 1946 O O . VAL A 1 253 ? -21.582 -6.969 9.158 1.00 98.25 253 VAL A O 1
ATOM 1949 N N . SER A 1 254 ? -21.748 -5.241 10.576 1.00 98.12 254 SER A N 1
ATOM 1950 C CA . SER A 1 254 ? -23.173 -4.971 10.396 1.00 98.12 254 SER A CA 1
ATOM 1951 C C . SER A 1 254 ? -23.506 -3.545 10.852 1.00 98.12 254 SER A C 1
ATOM 1953 O O . SER A 1 254 ? -22.710 -2.876 11.516 1.00 98.12 254 SER A O 1
ATOM 1955 N N . GLY A 1 255 ? -24.701 -3.055 10.519 1.00 97.38 255 GLY A N 1
ATOM 1956 C CA . GLY A 1 255 ? -25.255 -1.843 11.127 1.00 97.38 255 GLY A CA 1
ATOM 1957 C C . GLY A 1 255 ? -24.408 -0.584 10.902 1.00 97.38 255 GLY A C 1
ATOM 1958 O O . GLY A 1 255 ? -24.269 -0.115 9.773 1.00 97.38 255 GLY A O 1
ATOM 1959 N N . ASN A 1 256 ? -23.914 0.025 11.984 1.00 97.94 256 ASN A N 1
ATOM 1960 C CA . ASN A 1 256 ? -23.213 1.312 11.929 1.00 97.94 256 ASN A CA 1
ATOM 1961 C C . ASN A 1 256 ? -21.770 1.194 11.413 1.00 97.94 256 ASN A C 1
ATOM 1963 O O . ASN A 1 256 ? -21.310 2.098 10.718 1.00 97.94 256 ASN A O 1
ATOM 1967 N N . ALA A 1 257 ? -21.073 0.096 11.705 1.00 98.12 257 ALA A N 1
ATOM 1968 C CA . ALA A 1 257 ? -19.708 -0.150 11.248 1.00 98.12 257 ALA A CA 1
ATOM 1969 C C . ALA A 1 257 ? -19.641 -0.313 9.726 1.00 98.12 257 ALA A C 1
ATOM 1971 O O . ALA A 1 257 ? -18.800 0.303 9.075 1.00 98.12 257 ALA A O 1
ATOM 1972 N N . GLU A 1 258 ? -20.579 -1.070 9.153 1.00 97.88 258 GLU A N 1
ATOM 1973 C CA . GLU A 1 258 ? -20.690 -1.249 7.702 1.00 97.88 258 GLU A CA 1
ATOM 1974 C C . GLU A 1 258 ? -20.939 0.095 6.995 1.00 97.88 258 GLU A C 1
ATOM 1976 O O . GLU A 1 258 ? -20.251 0.437 6.035 1.00 97.88 258 GLU A O 1
ATOM 1981 N N . LYS A 1 259 ? -21.849 0.927 7.529 1.00 97.94 259 LYS A N 1
ATOM 1982 C CA . LYS A 1 259 ? -22.115 2.283 7.005 1.00 97.94 259 LYS A CA 1
ATOM 1983 C C . LYS A 1 259 ? -20.907 3.215 7.097 1.00 97.94 259 LYS A C 1
ATOM 1985 O O . LYS A 1 259 ? -20.773 4.111 6.269 1.00 97.94 259 LYS A O 1
ATOM 1990 N N . ALA A 1 260 ? -20.053 3.022 8.100 1.00 97.69 260 ALA A N 1
ATOM 1991 C CA . ALA A 1 260 ? -18.812 3.774 8.263 1.00 97.69 260 ALA A CA 1
ATOM 1992 C C . ALA A 1 260 ? -17.693 3.303 7.313 1.00 97.69 260 ALA A C 1
ATOM 1994 O O . ALA A 1 260 ? -16.646 3.945 7.245 1.00 97.69 260 ALA A O 1
ATOM 1995 N N . GLY A 1 261 ? -17.903 2.208 6.571 1.00 97.69 261 GLY A N 1
ATOM 1996 C CA . GLY A 1 261 ? -16.938 1.659 5.618 1.00 97.69 261 GLY A CA 1
ATOM 1997 C C . GLY A 1 261 ? -15.929 0.684 6.226 1.00 97.69 261 GLY A C 1
ATOM 1998 O O . GLY A 1 261 ? -14.893 0.428 5.606 1.00 97.69 261 GLY A O 1
ATOM 1999 N N . ILE A 1 262 ? -16.203 0.151 7.421 1.00 98.25 262 ILE A N 1
ATOM 2000 C CA . ILE A 1 262 ? -15.425 -0.939 8.030 1.00 98.25 262 ILE A CA 1
ATOM 2001 C C . ILE A 1 262 ? -15.743 -2.242 7.299 1.00 98.25 262 ILE A C 1
ATOM 2003 O O . ILE A 1 262 ? -16.898 -2.488 6.947 1.00 98.25 262 ILE A O 1
ATOM 2007 N N . ILE A 1 263 ? -14.728 -3.077 7.087 1.00 98.44 263 ILE A N 1
ATOM 2008 C CA . ILE A 1 263 ? -14.879 -4.401 6.476 1.00 98.44 263 ILE A CA 1
ATOM 2009 C C . ILE A 1 263 ? -14.291 -5.481 7.385 1.00 98.44 263 ILE A C 1
ATOM 2011 O O . ILE A 1 263 ? -13.460 -5.203 8.248 1.00 98.44 263 ILE A O 1
ATOM 2015 N N . ALA A 1 264 ? -14.703 -6.730 7.180 1.00 98.50 264 ALA A N 1
ATOM 2016 C CA . ALA A 1 264 ? -14.053 -7.858 7.836 1.00 98.50 264 ALA A CA 1
ATOM 2017 C C . ALA A 1 264 ? -12.580 -7.973 7.383 1.00 98.50 264 ALA A C 1
ATOM 2019 O O . ALA A 1 264 ? -12.271 -7.772 6.208 1.00 98.50 264 ALA A O 1
ATOM 2020 N N . GLY A 1 265 ? -11.679 -8.281 8.317 1.00 98.25 265 GLY A N 1
ATOM 2021 C CA . GLY A 1 265 ? -10.221 -8.264 8.142 1.00 98.25 265 GLY A CA 1
ATOM 2022 C C . GLY A 1 265 ? -9.534 -6.978 8.624 1.00 98.25 265 GLY A C 1
ATOM 2023 O O . GLY A 1 265 ? -8.310 -6.956 8.744 1.00 98.25 265 GLY A O 1
ATOM 2024 N N . ASP A 1 266 ? -10.294 -5.924 8.929 1.00 98.62 266 ASP A N 1
ATOM 2025 C CA . ASP A 1 266 ? -9.767 -4.686 9.511 1.00 98.62 266 ASP A CA 1
ATOM 2026 C C . ASP A 1 266 ? -9.258 -4.895 10.945 1.00 98.62 266 ASP A C 1
ATOM 2028 O O . ASP A 1 266 ? -9.819 -5.686 11.698 1.00 98.62 266 ASP A O 1
ATOM 2032 N N . SER A 1 267 ? -8.241 -4.139 11.363 1.00 98.31 267 SER A N 1
ATOM 2033 C CA . SER A 1 267 ? -7.790 -4.084 12.761 1.00 98.31 267 SER A CA 1
ATOM 2034 C C . SER A 1 267 ? -7.871 -2.662 13.304 1.00 98.31 267 SER A C 1
ATOM 2036 O O . SER A 1 267 ? -7.489 -1.709 12.630 1.00 98.31 267 SER A O 1
ATOM 2038 N N . ILE A 1 268 ? -8.319 -2.494 14.546 1.00 98.19 268 ILE A N 1
ATOM 2039 C CA . ILE A 1 268 ? -8.407 -1.174 15.186 1.00 98.19 268 ILE A CA 1
ATOM 2040 C C . ILE A 1 268 ? -7.020 -0.801 15.727 1.00 98.19 268 ILE A C 1
ATOM 2042 O O . ILE A 1 268 ? -6.450 -1.544 16.517 1.00 98.19 268 ILE A O 1
ATOM 2046 N N . ALA A 1 269 ? -6.468 0.337 15.303 1.00 97.62 269 ALA A N 1
ATOM 2047 C CA . ALA A 1 269 ? -5.181 0.846 15.787 1.00 97.62 269 ALA A CA 1
ATOM 2048 C C . ALA A 1 269 ? -5.309 1.993 16.786 1.00 97.62 269 ALA A C 1
ATOM 2050 O O . ALA A 1 269 ? -4.462 2.129 17.663 1.00 97.62 269 ALA A O 1
ATOM 2051 N N . ALA A 1 270 ? -6.348 2.817 16.688 1.00 97.81 270 ALA A N 1
ATOM 2052 C CA . ALA A 1 270 ? -6.605 3.848 17.687 1.00 97.81 270 ALA A CA 1
ATOM 2053 C C . ALA A 1 270 ? -8.075 4.257 17.699 1.00 97.81 270 ALA A C 1
ATOM 2055 O O . ALA A 1 270 ? -8.794 4.106 16.708 1.00 97.81 270 ALA A O 1
ATOM 2056 N N . VAL A 1 271 ? -8.496 4.826 18.822 1.00 98.12 271 VAL A N 1
ATOM 2057 C CA . VAL A 1 271 ? -9.812 5.433 18.999 1.00 98.12 271 VAL A CA 1
ATOM 2058 C C . VAL A 1 271 ? -9.617 6.899 19.353 1.00 98.12 271 VAL A C 1
ATOM 2060 O O . VAL A 1 271 ? -8.944 7.228 20.326 1.00 98.12 271 VAL A O 1
ATOM 2063 N N . GLU A 1 272 ? -10.202 7.793 18.569 1.00 97.75 272 GLU A N 1
ATOM 2064 C CA . GLU A 1 272 ? -10.256 9.221 18.852 1.00 97.75 272 GLU A CA 1
ATOM 2065 C C . GLU A 1 272 ? -11.676 9.618 19.265 1.00 97.75 272 GLU A C 1
ATOM 2067 O O . GLU A 1 272 ? -12.667 9.298 18.601 1.00 97.75 272 GLU A O 1
ATOM 2072 N N . VAL A 1 273 ? -11.750 10.358 20.368 1.00 96.19 273 VAL A N 1
ATOM 2073 C CA . VAL A 1 273 ? -12.975 10.957 20.893 1.00 96.19 273 VAL A CA 1
ATOM 2074 C C . VAL A 1 273 ? -12.870 12.469 20.768 1.00 96.19 273 VAL A C 1
ATOM 2076 O O . VAL A 1 273 ? -11.904 13.074 21.241 1.00 96.19 273 VAL A O 1
ATOM 2079 N N . VAL A 1 274 ? -13.897 13.085 20.185 1.00 92.62 274 VAL A N 1
ATOM 2080 C CA . VAL A 1 274 ? -14.073 14.540 20.199 1.00 92.62 274 VAL A CA 1
ATOM 2081 C C . VAL A 1 274 ? -14.994 14.891 21.362 1.00 92.62 274 VAL A C 1
ATOM 2083 O O . VAL A 1 274 ? -16.169 14.527 21.361 1.00 92.62 274 VAL A O 1
ATOM 2086 N N . ARG A 1 275 ? -14.462 15.578 22.375 1.00 87.94 275 ARG A N 1
ATOM 2087 C CA . ARG A 1 275 ? -15.250 16.124 23.481 1.00 87.94 275 ARG A CA 1
ATOM 2088 C C . ARG A 1 275 ? -15.523 17.592 23.226 1.00 87.94 275 ARG A C 1
ATOM 2090 O O . ARG A 1 275 ? -14.624 18.369 22.910 1.00 87.94 275 ARG A O 1
ATOM 2097 N N . VAL A 1 276 ? -16.784 17.955 23.368 1.00 83.75 276 VAL A N 1
ATOM 2098 C CA . VAL A 1 276 ? -17.253 19.321 23.205 1.00 83.75 276 VAL A CA 1
ATOM 2099 C C . VAL A 1 276 ? -17.499 19.867 24.604 1.00 83.75 276 VAL A C 1
ATOM 2101 O O . VAL A 1 276 ? -18.543 19.615 25.200 1.00 83.75 276 VAL A O 1
ATOM 2104 N N . ASP A 1 277 ? -16.509 20.573 25.149 1.00 82.31 277 ASP A N 1
ATOM 2105 C CA . ASP A 1 277 ? -16.593 21.134 26.494 1.00 82.31 277 ASP A CA 1
ATOM 2106 C C . ASP A 1 277 ? -17.048 22.601 26.419 1.00 82.31 277 ASP A C 1
ATOM 2108 O O . ASP A 1 277 ? -16.426 23.442 25.759 1.00 82.31 277 ASP A O 1
ATOM 2112 N N . GLY A 1 278 ? -18.135 22.921 27.126 1.00 72.69 278 GLY A N 1
ATOM 2113 C CA . GLY A 1 278 ? -18.620 24.289 27.318 1.00 72.69 278 GLY A CA 1
ATOM 2114 C C . GLY A 1 278 ? -20.128 24.444 27.123 1.00 72.69 278 GLY A C 1
ATOM 2115 O O . GLY A 1 278 ? -20.710 23.913 26.185 1.00 72.69 278 GLY A O 1
ATOM 2116 N N . SER A 1 279 ? -20.763 25.224 28.000 1.00 67.12 279 SER A N 1
ATOM 2117 C CA . SER A 1 279 ? -22.113 25.752 27.779 1.00 67.12 279 SER A CA 1
ATOM 2118 C C . SER A 1 279 ? -22.003 27.251 27.472 1.00 67.12 279 SER A C 1
ATOM 2120 O O . SER A 1 279 ? -21.471 28.019 28.272 1.00 67.12 279 SER A O 1
ATOM 2122 N N . GLY A 1 280 ? -22.431 27.676 26.277 1.00 79.31 280 GLY A N 1
ATOM 2123 C CA . GLY A 1 280 ? -22.429 29.085 25.853 1.00 79.31 280 GLY A CA 1
ATOM 2124 C C . GLY A 1 280 ? -21.683 29.365 24.541 1.00 79.31 280 GLY A C 1
ATOM 2125 O O . GLY A 1 280 ? -21.446 28.476 23.734 1.00 79.31 280 GLY A O 1
ATOM 2126 N N . THR A 1 281 ? -21.312 30.630 24.314 1.00 77.25 281 THR A N 1
ATOM 2127 C CA . THR A 1 281 ? -20.724 31.139 23.053 1.00 77.25 281 THR A CA 1
ATOM 2128 C C . THR A 1 281 ? -19.270 30.729 22.793 1.00 77.25 281 THR A C 1
ATOM 2130 O O . THR A 1 281 ? -18.719 31.072 21.749 1.00 77.25 281 THR A O 1
ATOM 2133 N N . LYS A 1 282 ? -18.626 30.003 23.715 1.00 76.12 282 LYS A N 1
ATOM 2134 C CA . LYS A 1 282 ? -17.261 29.480 23.555 1.00 76.12 282 LYS A CA 1
ATOM 2135 C C . LYS A 1 282 ? -17.265 27.968 23.727 1.00 76.12 282 LYS A C 1
ATOM 2137 O O . LYS A 1 282 ? -17.000 27.459 24.811 1.00 76.12 282 LYS A O 1
ATOM 2142 N N . VAL A 1 283 ? -17.577 27.275 22.642 1.00 82.75 283 VAL A N 1
ATOM 2143 C CA . VAL A 1 283 ? -17.439 25.825 22.540 1.00 82.75 283 VAL A CA 1
ATOM 2144 C C . VAL A 1 283 ? -15.959 25.505 22.316 1.00 82.75 283 VAL A C 1
ATOM 2146 O O . VAL A 1 283 ? -15.377 25.980 21.339 1.00 82.75 283 VAL A O 1
ATOM 2149 N N . LYS A 1 284 ? -15.328 24.757 23.230 1.00 85.06 284 LYS A N 1
ATOM 2150 C CA . LYS A 1 284 ? -13.953 24.272 23.052 1.00 85.06 284 LYS A CA 1
ATOM 2151 C C . LYS A 1 284 ? -14.005 22.785 22.721 1.00 85.06 284 LYS A C 1
ATOM 2153 O O . LYS A 1 284 ? -14.371 21.970 23.560 1.00 85.06 284 LYS A O 1
ATOM 2158 N N . GLU A 1 285 ? -13.613 22.439 21.504 1.00 88.38 285 GLU A N 1
ATOM 2159 C CA . GLU A 1 285 ? -13.428 21.045 21.111 1.00 88.38 285 GLU A CA 1
ATOM 2160 C C . GLU A 1 285 ? -12.067 20.554 21.615 1.00 88.38 285 GLU A C 1
ATOM 2162 O O . GLU A 1 285 ? -11.027 21.150 21.317 1.00 88.38 285 GLU A O 1
ATOM 2167 N N . SER A 1 286 ? -12.065 19.479 22.400 1.00 91.19 286 SER A N 1
ATOM 2168 C CA . SER A 1 286 ? -10.861 18.745 22.778 1.00 91.19 286 SER A CA 1
ATOM 2169 C C . SER A 1 286 ? -10.872 17.372 22.106 1.00 91.19 286 SER A C 1
ATOM 2171 O O . SER A 1 286 ? -11.897 16.696 22.047 1.00 91.19 286 SER A O 1
ATOM 2173 N N . ARG A 1 287 ? -9.733 16.973 21.535 1.00 93.75 287 ARG A N 1
ATOM 2174 C CA . ARG A 1 287 ? -9.563 15.672 20.879 1.00 93.75 287 ARG A CA 1
ATOM 2175 C C . ARG A 1 287 ? -8.643 14.819 21.729 1.00 93.75 287 ARG A C 1
ATOM 2177 O O . ARG A 1 287 ? -7.549 15.264 22.078 1.00 93.75 287 ARG A O 1
ATOM 2184 N N . GLN A 1 288 ? -9.095 13.622 22.075 1.00 95.44 288 GLN A N 1
ATOM 2185 C CA . GLN A 1 288 ? -8.313 12.661 22.842 1.00 95.44 288 GLN A CA 1
ATOM 2186 C C . GLN A 1 288 ? -8.169 11.379 22.027 1.00 95.44 288 GLN A C 1
ATOM 2188 O O . GLN A 1 288 ? -9.172 10.789 21.632 1.00 95.44 288 GLN A O 1
ATOM 2193 N N . MET A 1 289 ? -6.926 10.973 21.773 1.00 96.00 289 MET A N 1
ATOM 2194 C CA . MET A 1 289 ? -6.589 9.754 21.041 1.00 96.00 289 MET A CA 1
ATOM 2195 C C . MET A 1 289 ? -6.107 8.685 22.020 1.00 96.00 289 MET A C 1
ATOM 2197 O O . MET A 1 289 ? -5.348 8.986 22.942 1.00 96.00 289 MET A O 1
ATOM 2201 N N . PHE A 1 290 ? -6.574 7.459 21.822 1.00 97.12 290 PHE A N 1
ATOM 2202 C CA . PHE A 1 290 ? -6.247 6.292 22.627 1.00 97.12 290 PHE A CA 1
ATOM 2203 C C . PHE A 1 290 ? -5.743 5.183 21.708 1.00 97.12 290 PHE A C 1
ATOM 2205 O O . PHE A 1 290 ? -6.484 4.720 20.839 1.00 97.12 290 PHE A O 1
ATOM 2212 N N . ASP A 1 291 ? -4.498 4.760 21.901 1.00 95.56 291 ASP A N 1
ATOM 2213 C CA . ASP A 1 291 ? -3.879 3.733 21.067 1.00 95.56 291 ASP A CA 1
ATOM 2214 C C . ASP A 1 291 ? -4.409 2.337 21.416 1.00 95.56 291 ASP A C 1
ATOM 2216 O O . ASP A 1 291 ? -4.555 1.964 22.582 1.00 95.56 291 ASP A O 1
ATOM 2220 N N . CYS A 1 292 ? -4.695 1.561 20.377 1.00 95.56 292 CYS A N 1
ATOM 2221 C CA . CYS A 1 292 ? -5.258 0.213 20.444 1.00 95.56 292 CYS A CA 1
ATOM 2222 C C . CYS A 1 292 ? -4.547 -0.770 19.495 1.00 95.56 292 CYS A C 1
ATOM 2224 O O . CYS A 1 292 ? -4.942 -1.927 19.385 1.00 95.56 292 CYS A O 1
ATOM 2226 N N . GLU A 1 293 ? -3.494 -0.329 18.805 1.00 96.44 293 GLU A N 1
ATOM 2227 C CA . GLU A 1 293 ? -2.744 -1.177 17.885 1.00 96.44 293 GLU A CA 1
ATOM 2228 C C . GLU A 1 293 ? -2.084 -2.343 18.634 1.00 96.44 293 GLU A C 1
ATOM 2230 O O . GLU A 1 293 ? -1.558 -2.177 19.736 1.00 96.44 293 GLU A O 1
ATOM 2235 N N . CYS A 1 294 ? -2.127 -3.533 18.027 1.00 96.62 294 CYS A N 1
ATOM 2236 C CA . CYS A 1 294 ? -1.555 -4.767 18.574 1.00 96.62 294 CYS A CA 1
ATOM 2237 C C . CYS A 1 294 ? -2.074 -5.150 19.973 1.00 96.62 294 CYS A C 1
ATOM 2239 O O . CYS A 1 294 ? -1.325 -5.706 20.779 1.00 96.62 294 CYS A O 1
ATOM 2241 N N . ARG A 1 295 ? -3.342 -4.858 20.282 1.00 96.31 295 ARG A N 1
ATOM 2242 C CA . ARG A 1 295 ? -3.992 -5.280 21.530 1.00 96.31 295 ARG A CA 1
ATOM 2243 C C . ARG A 1 295 ? -4.746 -6.602 21.367 1.00 96.31 295 ARG A C 1
ATOM 2245 O O . ARG A 1 295 ? -5.271 -6.909 20.292 1.00 96.31 295 ARG A O 1
ATOM 2252 N N . ASN A 1 296 ? -4.776 -7.390 22.441 1.00 96.75 296 ASN A N 1
ATOM 2253 C CA . ASN A 1 296 ? -5.619 -8.585 22.525 1.00 96.75 296 ASN A CA 1
ATOM 2254 C C . ASN A 1 296 ? -7.114 -8.208 22.587 1.00 96.75 296 ASN A C 1
ATOM 2256 O O . ASN A 1 296 ? -7.469 -7.031 22.723 1.00 96.75 296 ASN A O 1
ATOM 2260 N N . PHE A 1 297 ? -7.992 -9.203 22.472 1.00 97.06 297 PHE A N 1
ATOM 2261 C CA . PHE A 1 297 ? -9.430 -8.966 22.370 1.00 97.06 297 PHE A CA 1
ATOM 2262 C C . PHE A 1 297 ? -9.984 -8.251 23.603 1.00 97.06 297 PHE A C 1
ATOM 2264 O O . PHE A 1 297 ? -10.723 -7.272 23.471 1.00 97.06 297 PHE A O 1
ATOM 2271 N N . ASP A 1 298 ? -9.585 -8.692 24.797 1.00 97.00 298 ASP A N 1
ATOM 2272 C CA . ASP A 1 298 ? -10.072 -8.138 26.060 1.00 97.00 298 ASP A CA 1
ATOM 2273 C C . ASP A 1 298 ? -9.656 -6.673 26.244 1.00 97.00 298 ASP A C 1
ATOM 2275 O O . ASP A 1 298 ? -10.486 -5.844 26.626 1.00 97.00 298 ASP A O 1
ATOM 2279 N N . ALA A 1 299 ? -8.412 -6.312 25.913 1.00 96.62 299 ALA A N 1
ATOM 2280 C CA . ALA A 1 299 ? -7.944 -4.930 25.985 1.00 96.62 299 ALA A CA 1
ATOM 2281 C C . ALA A 1 299 ? -8.629 -4.039 24.938 1.00 96.62 299 ALA A C 1
ATOM 2283 O O . ALA A 1 299 ? -8.997 -2.900 25.245 1.00 96.62 299 ALA A O 1
ATOM 2284 N N . THR A 1 300 ? -8.861 -4.545 23.721 1.00 97.00 300 THR A N 1
ATOM 2285 C CA . THR A 1 300 ? -9.603 -3.814 22.681 1.00 97.00 300 THR A CA 1
ATOM 2286 C C . THR A 1 300 ? -11.056 -3.569 23.093 1.00 97.00 300 THR A C 1
ATOM 2288 O O . THR A 1 300 ? -11.535 -2.433 23.019 1.00 97.00 300 THR A O 1
ATOM 2291 N N . ILE A 1 301 ? -11.759 -4.596 23.582 1.00 96.81 301 ILE A N 1
ATOM 2292 C CA . ILE A 1 301 ? -13.136 -4.465 24.082 1.00 96.81 301 ILE A CA 1
ATOM 2293 C C . ILE A 1 301 ? -13.187 -3.562 25.315 1.00 96.81 301 ILE A C 1
ATOM 2295 O O . ILE A 1 301 ? -14.056 -2.692 25.397 1.00 96.81 301 ILE A O 1
ATOM 2299 N N . GLY A 1 302 ? -12.242 -3.717 26.243 1.00 96.88 302 GLY A N 1
ATOM 2300 C CA . GLY A 1 302 ? -12.124 -2.885 27.436 1.00 96.88 302 GLY A CA 1
ATOM 2301 C C . GLY A 1 302 ? -11.966 -1.406 27.090 1.00 96.88 302 GLY A C 1
ATOM 2302 O O . GLY A 1 302 ? -12.671 -0.564 27.650 1.00 96.88 302 GLY A O 1
ATOM 2303 N N . LEU A 1 303 ? -11.119 -1.081 26.106 1.00 97.25 303 LEU A N 1
ATOM 2304 C CA . LEU A 1 303 ? -10.964 0.288 25.618 1.00 97.25 303 LEU A CA 1
ATOM 2305 C C . LEU A 1 303 ? -12.267 0.819 25.007 1.00 97.25 303 LEU A C 1
ATOM 2307 O O . LEU A 1 303 ? -12.738 1.881 25.413 1.00 97.25 303 LEU A O 1
ATOM 2311 N N . LEU A 1 304 ? -12.877 0.082 24.074 1.00 96.50 304 LEU A N 1
ATOM 2312 C CA . LEU A 1 304 ? -14.118 0.496 23.403 1.00 96.50 304 LEU A CA 1
ATOM 2313 C C . LEU A 1 304 ? -15.298 0.650 24.382 1.00 96.50 304 LEU A C 1
ATOM 2315 O O . LEU A 1 304 ? -16.147 1.527 24.202 1.00 96.50 304 LEU A O 1
ATOM 2319 N N . GLY A 1 305 ? -15.339 -0.178 25.427 1.00 96.00 305 GLY A N 1
ATOM 2320 C CA . GLY A 1 305 ? -16.335 -0.128 26.497 1.00 96.00 305 GLY A CA 1
ATOM 2321 C C . GLY A 1 305 ? -16.089 0.974 27.530 1.00 96.00 305 GLY A C 1
ATOM 2322 O O . GLY A 1 305 ? -17.028 1.379 28.212 1.00 96.00 305 GLY A O 1
ATOM 2323 N N . SER A 1 306 ? -14.862 1.496 27.633 1.00 96.56 306 SER A N 1
ATOM 2324 C CA . SER A 1 306 ? -14.508 2.536 28.613 1.00 96.56 306 SER A CA 1
ATOM 2325 C C . SER A 1 306 ? -15.118 3.909 28.305 1.00 96.56 306 SER A C 1
ATOM 2327 O O . SER A 1 306 ? -15.185 4.776 29.181 1.00 96.56 306 SER A O 1
ATOM 2329 N N . PHE A 1 307 ? -15.567 4.127 27.065 1.00 95.38 307 PHE A N 1
ATOM 2330 C CA . PHE A 1 307 ? -16.110 5.412 26.647 1.00 95.38 307 PHE A CA 1
ATOM 2331 C C . PHE A 1 307 ? -17.545 5.614 27.153 1.00 95.38 307 PHE A C 1
ATOM 2333 O O . PHE A 1 307 ? -18.401 4.758 26.900 1.00 95.38 307 PHE A O 1
ATOM 2340 N N . PRO A 1 308 ? -17.849 6.763 27.787 1.00 93.19 308 PRO A N 1
ATOM 2341 C CA . PRO A 1 308 ? -19.181 7.056 28.309 1.00 93.19 308 PRO A CA 1
ATOM 2342 C C . PRO A 1 308 ? -20.268 6.981 27.216 1.00 93.19 308 PRO A C 1
ATOM 2344 O O . PRO A 1 308 ? -19.976 7.268 26.048 1.00 93.19 308 PRO A O 1
ATOM 2347 N N . PRO A 1 309 ? -21.502 6.559 27.551 1.00 90.69 309 PRO A N 1
ATOM 2348 C CA . PRO A 1 309 ? -22.573 6.335 26.576 1.00 90.69 309 PRO A CA 1
ATOM 2349 C C . PRO A 1 309 ? -23.049 7.616 25.876 1.00 90.69 309 PRO A C 1
ATOM 2351 O O . PRO A 1 309 ? -23.621 7.527 24.796 1.00 90.69 309 PRO A O 1
ATOM 2354 N N . GLU A 1 310 ? -22.783 8.797 26.441 1.00 93.31 310 GLU A N 1
ATOM 2355 C CA . GLU A 1 310 ? -23.123 10.098 25.849 1.00 93.31 310 GLU A CA 1
ATOM 2356 C C . GLU A 1 310 ? -22.271 10.432 24.613 1.00 93.31 310 GLU A C 1
ATOM 2358 O O . GLU A 1 310 ? -22.618 11.318 23.833 1.00 93.31 310 GLU A O 1
ATOM 2363 N N . ILE A 1 311 ? -21.145 9.737 24.415 1.00 94.31 311 ILE A N 1
ATOM 2364 C CA . ILE A 1 311 ? -20.349 9.864 23.192 1.00 94.31 311 ILE A CA 1
ATOM 2365 C C . ILE A 1 311 ? -21.017 9.023 22.106 1.00 94.31 311 ILE A C 1
ATOM 2367 O O . ILE A 1 311 ? -20.839 7.804 22.064 1.00 94.31 311 ILE A O 1
ATOM 2371 N N . GLU A 1 312 ? -21.749 9.684 21.213 1.00 95.12 312 GLU A N 1
ATOM 2372 C CA . GLU A 1 312 ? -22.459 9.033 20.104 1.00 95.12 312 GLU A CA 1
ATOM 2373 C C . GLU A 1 312 ? -21.528 8.594 18.965 1.00 95.12 312 GLU A C 1
ATOM 2375 O O . GLU A 1 312 ? -21.786 7.584 18.314 1.00 95.12 312 GLU A O 1
ATOM 2380 N N . PHE A 1 313 ? -20.435 9.326 18.724 1.00 96.50 313 PHE A N 1
ATOM 2381 C CA . PHE A 1 313 ? -19.522 9.085 17.605 1.00 96.50 313 PHE A CA 1
ATOM 2382 C C . PHE A 1 313 ? -18.097 8.824 18.083 1.00 96.50 313 PHE A C 1
ATOM 2384 O O . PHE A 1 313 ? -17.568 9.557 18.919 1.00 96.50 313 PHE A O 1
ATOM 2391 N N . LEU A 1 314 ? -17.460 7.809 17.501 1.00 97.25 314 LEU A N 1
ATOM 2392 C CA . LEU A 1 314 ? -16.030 7.543 17.651 1.00 97.25 314 LEU A CA 1
ATOM 2393 C C . LEU A 1 314 ? -15.348 7.647 16.297 1.00 97.25 314 LEU A C 1
ATOM 2395 O O . LEU A 1 314 ? -15.858 7.124 15.306 1.00 97.25 314 LEU A O 1
ATOM 2399 N N . THR A 1 315 ? -14.169 8.255 16.268 1.00 98.06 315 THR A N 1
ATOM 2400 C CA . THR A 1 315 ? -13.289 8.180 15.104 1.00 98.06 315 THR A CA 1
ATOM 2401 C C . THR A 1 315 ? -12.325 7.020 15.319 1.00 98.06 315 THR A C 1
ATOM 2403 O O . THR A 1 315 ? -11.477 7.075 16.205 1.00 98.06 315 THR A O 1
ATOM 2406 N N . LEU A 1 316 ? -12.452 5.957 14.533 1.00 98.19 316 LEU A N 1
ATOM 2407 C CA . LEU A 1 316 ? -11.551 4.810 14.583 1.00 98.19 316 LEU A CA 1
ATOM 2408 C C . LEU A 1 316 ? -10.441 4.991 13.549 1.00 98.19 316 LEU A C 1
ATOM 2410 O O . LEU A 1 316 ? -10.718 5.217 12.370 1.00 98.19 316 LEU A O 1
ATOM 2414 N N . SER A 1 317 ? -9.192 4.861 13.984 1.00 98.06 317 SER A N 1
ATOM 2415 C CA . SER A 1 317 ? -8.056 4.631 13.092 1.00 98.06 317 SER A CA 1
ATOM 2416 C C . SER A 1 317 ? -7.912 3.124 12.901 1.00 98.06 317 SER A C 1
ATOM 2418 O O . SER A 1 317 ? -7.682 2.392 13.863 1.00 98.06 317 SER A O 1
ATOM 2420 N N . ILE A 1 318 ? -8.072 2.665 11.668 1.00 98.06 318 ILE A N 1
ATOM 2421 C CA . ILE A 1 318 ? -8.103 1.266 11.259 1.00 98.06 318 ILE A CA 1
ATOM 2422 C C . ILE A 1 318 ? -6.876 0.960 10.407 1.00 98.06 318 ILE A C 1
ATOM 2424 O O . ILE A 1 318 ? -6.483 1.754 9.554 1.00 98.06 318 ILE A O 1
ATOM 2428 N N . LYS A 1 319 ? -6.307 -0.220 10.622 1.00 97.94 3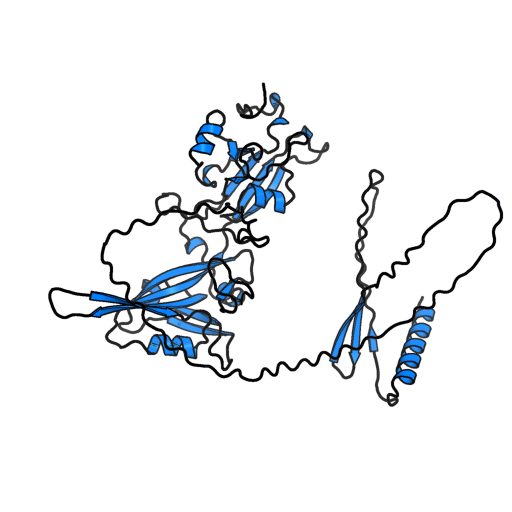19 LYS A N 1
ATOM 2429 C CA . LYS A 1 319 ? -5.277 -0.842 9.799 1.00 97.94 319 LYS A CA 1
ATOM 2430 C C . LYS A 1 319 ? -5.959 -1.848 8.884 1.00 97.94 319 LYS A C 1
ATOM 2432 O O . LYS A 1 319 ? -6.505 -2.845 9.360 1.00 97.94 319 LYS A O 1
ATOM 2437 N N . ARG A 1 320 ? -5.940 -1.583 7.580 1.00 98.19 320 ARG A N 1
ATOM 2438 C CA . ARG A 1 320 ? -6.538 -2.454 6.564 1.00 98.19 320 ARG A CA 1
ATOM 2439 C C . ARG A 1 320 ? -5.456 -3.107 5.729 1.00 98.19 320 ARG A C 1
ATOM 2441 O O . ARG A 1 320 ? -4.637 -2.410 5.133 1.00 98.19 320 ARG A O 1
ATOM 2448 N N . LEU A 1 321 ? -5.481 -4.432 5.626 1.00 97.81 321 LEU A N 1
ATOM 2449 C CA . LEU A 1 321 ? -4.603 -5.122 4.692 1.00 97.81 321 LEU A CA 1
ATOM 2450 C C . LEU A 1 321 ? -5.116 -4.932 3.256 1.00 97.81 321 LEU A C 1
ATOM 2452 O O . LEU A 1 321 ? -6.297 -5.128 2.966 1.00 97.81 321 LEU A O 1
ATOM 2456 N N . ARG A 1 322 ? -4.220 -4.550 2.350 1.00 97.81 322 ARG A N 1
ATOM 2457 C CA . ARG A 1 322 ? -4.498 -4.387 0.922 1.00 97.81 322 ARG A CA 1
ATOM 2458 C C . ARG A 1 322 ? -3.439 -5.095 0.093 1.00 97.81 322 ARG A C 1
ATOM 2460 O O . ARG A 1 322 ? -2.287 -5.214 0.510 1.00 97.81 322 ARG A O 1
ATOM 2467 N N . ARG A 1 323 ? -3.812 -5.539 -1.104 1.00 96.94 323 ARG A N 1
ATOM 2468 C CA . ARG A 1 323 ? -2.854 -6.021 -2.104 1.00 96.94 323 ARG A CA 1
ATOM 2469 C C . ARG A 1 323 ? -2.069 -4.842 -2.677 1.00 96.94 323 ARG A C 1
ATOM 2471 O O . ARG A 1 323 ? -2.640 -3.802 -2.994 1.00 96.94 323 ARG A O 1
ATOM 2478 N N . TRP A 1 324 ? -0.771 -5.024 -2.877 1.00 95.12 324 TRP A N 1
ATOM 2479 C CA . TRP A 1 324 ? 0.058 -4.055 -3.573 1.00 95.12 324 TRP A CA 1
ATOM 2480 C C . TRP A 1 324 ? -0.263 -4.057 -5.084 1.00 95.12 324 TRP A C 1
ATOM 2482 O O . TRP A 1 324 ? -0.185 -5.119 -5.717 1.00 95.12 324 TRP A O 1
ATOM 2492 N N . PRO A 1 325 ? -0.620 -2.910 -5.694 1.00 95.88 325 PRO A N 1
ATOM 2493 C CA . PRO A 1 325 ? -0.866 -2.831 -7.131 1.00 95.88 325 PRO A CA 1
ATOM 2494 C C . PRO A 1 325 ? 0.421 -3.074 -7.920 1.00 95.88 325 PRO A C 1
ATOM 2496 O O . PRO A 1 325 ? 1.489 -2.581 -7.541 1.00 95.88 325 PRO A O 1
ATOM 2499 N N . LYS A 1 326 ? 0.330 -3.813 -9.027 1.00 96.56 326 LYS A N 1
ATOM 2500 C CA . LYS A 1 326 ? 1.495 -4.158 -9.854 1.00 96.56 326 LYS A CA 1
ATOM 2501 C C . LYS A 1 326 ? 1.412 -3.513 -11.234 1.00 96.56 326 LYS A C 1
ATOM 2503 O O . LYS A 1 326 ? 0.363 -3.485 -11.876 1.00 96.56 326 LYS A O 1
ATOM 2508 N N . VAL A 1 327 ? 2.552 -3.027 -11.711 1.00 97.50 327 VAL A N 1
ATOM 2509 C CA . VAL A 1 327 ? 2.749 -2.528 -13.070 1.00 97.50 327 VAL A CA 1
ATOM 2510 C C . VAL A 1 327 ? 3.687 -3.477 -13.798 1.00 97.50 327 VAL A C 1
ATOM 2512 O O . VAL A 1 327 ? 4.821 -3.706 -13.374 1.00 97.50 327 VAL A O 1
ATOM 2515 N N . LYS A 1 328 ? 3.217 -4.013 -14.923 1.00 98.38 328 LYS A N 1
ATOM 2516 C CA . LYS A 1 328 ? 4.027 -4.842 -15.809 1.00 98.38 328 LYS A CA 1
ATOM 2517 C C . LYS A 1 328 ? 4.855 -3.932 -16.709 1.00 98.38 328 LYS A C 1
ATOM 2519 O O . LYS A 1 328 ? 4.313 -3.186 -17.525 1.00 98.38 328 LYS A O 1
ATOM 2524 N N . VAL A 1 329 ? 6.167 -3.975 -16.546 1.00 98.19 329 VAL A N 1
ATOM 2525 C CA . VAL A 1 329 ? 7.112 -3.117 -17.256 1.00 98.19 329 VAL A CA 1
ATOM 2526 C C . VAL A 1 329 ? 7.921 -3.948 -18.237 1.00 98.19 329 VAL A C 1
ATOM 2528 O O . VAL A 1 329 ? 8.664 -4.836 -17.836 1.00 98.19 329 VAL A O 1
ATOM 2531 N N . VAL A 1 330 ? 7.789 -3.642 -19.524 1.00 98.12 330 VAL A N 1
ATOM 2532 C CA . VAL A 1 330 ? 8.609 -4.226 -20.589 1.00 98.12 330 VAL A CA 1
ATOM 2533 C C . VAL A 1 330 ? 9.787 -3.298 -20.859 1.00 98.12 330 VAL A C 1
ATOM 2535 O O . VAL A 1 330 ? 9.608 -2.160 -21.297 1.00 98.12 330 VAL A O 1
ATOM 2538 N N . VAL A 1 331 ? 10.987 -3.781 -20.575 1.00 97.12 331 VAL A N 1
ATOM 253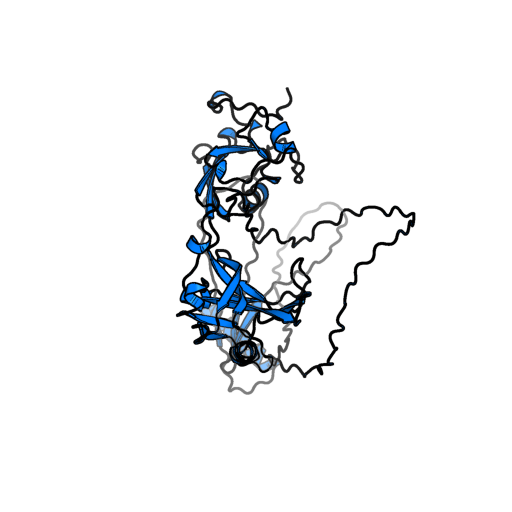9 C CA . VAL A 1 331 ? 12.257 -3.081 -20.741 1.00 97.12 331 VAL A CA 1
ATOM 2540 C C . VAL A 1 331 ? 12.889 -3.530 -22.046 1.00 97.12 331 VAL A C 1
ATOM 2542 O O . VAL A 1 331 ? 13.235 -4.693 -22.192 1.00 97.12 331 VAL A O 1
ATOM 2545 N N . ALA A 1 332 ? 13.058 -2.611 -22.989 1.00 95.69 332 ALA A N 1
ATOM 2546 C CA . ALA A 1 332 ? 13.723 -2.874 -24.253 1.00 95.69 332 ALA A CA 1
ATOM 2547 C C . ALA A 1 332 ? 15.169 -2.355 -24.228 1.00 95.69 332 ALA A C 1
ATOM 2549 O O . ALA A 1 332 ? 15.417 -1.157 -24.031 1.00 95.69 332 ALA A O 1
ATOM 2550 N N . TYR A 1 333 ? 16.106 -3.264 -24.475 1.00 93.81 333 TYR A N 1
ATOM 2551 C CA . TYR A 1 333 ? 17.514 -2.993 -24.729 1.00 93.81 333 TYR A CA 1
ATOM 2552 C C . TYR A 1 333 ? 17.748 -2.629 -26.204 1.00 93.81 333 TYR A C 1
ATOM 2554 O O . TYR A 1 333 ? 17.001 -3.078 -27.086 1.00 93.81 333 TYR A O 1
ATOM 2562 N N . PRO A 1 334 ? 18.786 -1.825 -26.503 1.00 91.44 334 PRO A N 1
ATOM 2563 C CA . PRO A 1 334 ? 19.237 -1.638 -27.875 1.00 91.44 334 PRO A CA 1
ATOM 2564 C C . PRO A 1 334 ? 19.711 -2.987 -28.450 1.00 91.44 334 PRO A C 1
ATOM 2566 O O . PRO A 1 334 ? 20.485 -3.682 -27.788 1.00 91.44 334 PRO A O 1
ATOM 2569 N N . PRO A 1 335 ? 19.327 -3.353 -29.690 1.00 90.88 335 PRO A N 1
ATOM 2570 C CA . PRO A 1 335 ? 19.703 -4.641 -30.279 1.00 90.88 335 PRO A CA 1
ATOM 2571 C C . PRO A 1 335 ? 21.216 -4.905 -30.319 1.00 90.88 335 PRO A C 1
ATOM 2573 O O . PRO A 1 335 ? 21.636 -6.051 -30.291 1.00 90.88 335 PRO A O 1
ATOM 2576 N N . SER A 1 336 ? 22.049 -3.857 -30.343 1.00 88.69 336 SER A N 1
ATOM 2577 C CA . SER A 1 336 ? 23.514 -3.969 -30.314 1.00 88.69 336 SER A CA 1
ATOM 2578 C C . SER A 1 336 ? 24.090 -4.525 -29.010 1.00 88.69 336 SER A C 1
ATOM 2580 O O . SER A 1 336 ? 25.248 -4.937 -29.002 1.00 88.69 336 SER A O 1
ATOM 2582 N N . GLN A 1 337 ? 23.327 -4.493 -27.914 1.00 87.19 337 GLN A N 1
ATOM 2583 C CA . GLN A 1 337 ? 23.735 -5.045 -26.618 1.00 87.19 337 GLN A CA 1
ATOM 2584 C C . GLN A 1 337 ? 23.263 -6.488 -26.413 1.00 87.19 337 GLN A C 1
ATOM 2586 O O . GLN A 1 337 ? 23.738 -7.164 -25.501 1.00 87.19 337 GLN A O 1
ATOM 2591 N N . CYS A 1 338 ? 22.342 -6.964 -27.247 1.00 87.50 338 CYS A N 1
ATOM 2592 C CA . CYS A 1 338 ? 21.799 -8.310 -27.167 1.00 87.50 338 CYS A CA 1
ATOM 2593 C C . CYS A 1 338 ? 22.632 -9.258 -28.036 1.00 87.50 338 CYS A C 1
ATOM 2595 O O . CYS A 1 338 ? 23.108 -8.885 -29.107 1.00 87.50 338 CYS A O 1
ATOM 2597 N N . ALA A 1 339 ? 22.825 -10.492 -27.571 1.00 88.31 339 ALA A N 1
ATOM 2598 C CA . ALA A 1 339 ? 23.432 -11.529 -28.396 1.00 88.31 339 ALA A CA 1
ATOM 2599 C C . ALA A 1 339 ? 22.482 -11.921 -29.542 1.00 88.31 339 ALA A C 1
ATOM 2601 O O . ALA A 1 339 ? 21.261 -11.878 -29.381 1.00 88.31 339 ALA A O 1
ATOM 2602 N N . ASP A 1 340 ? 23.040 -12.337 -30.681 1.00 88.75 340 ASP A N 1
ATOM 2603 C CA . ASP A 1 340 ? 22.248 -12.768 -31.835 1.00 88.75 340 ASP A CA 1
ATOM 2604 C C . ASP A 1 340 ? 21.281 -13.899 -31.443 1.00 88.75 340 ASP A C 1
ATOM 2606 O O . ASP A 1 340 ? 21.690 -14.937 -30.920 1.00 88.75 340 ASP A O 1
ATOM 2610 N N . GLY A 1 341 ? 19.987 -13.696 -31.704 1.00 88.25 341 GLY A N 1
ATOM 2611 C CA . GLY A 1 341 ? 18.928 -14.662 -31.391 1.00 88.25 341 GLY A CA 1
ATOM 2612 C C . GLY A 1 341 ? 18.358 -14.582 -29.970 1.00 88.25 341 GLY A C 1
ATOM 2613 O O . GLY A 1 341 ? 17.517 -15.411 -29.629 1.00 88.25 341 GLY A O 1
ATOM 2614 N N . VAL A 1 342 ? 18.780 -13.610 -29.154 1.00 90.94 342 VAL A N 1
ATOM 2615 C CA . VAL A 1 342 ? 18.174 -13.320 -27.845 1.00 90.94 342 VAL A CA 1
ATOM 2616 C C . VAL A 1 342 ? 17.215 -12.139 -27.975 1.00 90.94 342 VAL A C 1
ATOM 2618 O O . VAL A 1 342 ? 17.554 -11.127 -28.591 1.00 90.94 342 VAL A O 1
ATOM 2621 N N . ASP A 1 343 ? 16.029 -12.261 -27.378 1.00 91.81 343 ASP A N 1
ATOM 2622 C CA . ASP A 1 343 ? 15.054 -11.174 -27.336 1.00 91.81 343 ASP A CA 1
ATOM 2623 C C . ASP A 1 343 ? 15.642 -9.954 -26.620 1.00 91.81 343 ASP A C 1
ATOM 2625 O O . ASP A 1 343 ? 16.255 -10.054 -25.557 1.00 91.81 343 ASP A O 1
ATOM 2629 N N . ASN A 1 344 ? 15.435 -8.773 -27.199 1.00 93.50 344 ASN A N 1
ATOM 2630 C CA . ASN A 1 344 ? 15.910 -7.516 -26.630 1.00 93.50 344 ASN A CA 1
ATOM 2631 C C . ASN A 1 344 ? 14.931 -6.912 -25.616 1.00 93.50 344 ASN A C 1
ATOM 2633 O O . ASN A 1 344 ? 15.088 -5.755 -25.231 1.00 93.50 344 ASN A O 1
ATOM 2637 N N . GLU A 1 345 ? 13.908 -7.664 -25.215 1.00 96.06 345 GLU A N 1
ATOM 2638 C CA . GLU A 1 345 ? 12.874 -7.233 -24.284 1.00 96.06 345 GLU A CA 1
ATOM 2639 C C . GLU A 1 345 ? 12.867 -8.118 -23.038 1.00 96.06 345 GLU A C 1
ATOM 2641 O O . GLU A 1 345 ? 12.818 -9.342 -23.124 1.00 96.06 345 GLU A O 1
ATOM 2646 N N . GLU A 1 346 ? 12.851 -7.486 -21.870 1.00 96.12 346 GLU A N 1
ATOM 2647 C CA . GLU A 1 346 ? 12.704 -8.149 -20.580 1.00 96.12 346 GLU A CA 1
ATOM 2648 C C . GLU A 1 346 ? 11.446 -7.634 -19.884 1.00 96.12 346 GLU A C 1
ATOM 2650 O O . GLU A 1 346 ? 11.196 -6.431 -19.812 1.00 96.12 346 GLU A O 1
ATOM 2655 N N . THR A 1 347 ? 10.615 -8.546 -19.389 1.00 97.50 347 THR A N 1
ATOM 2656 C CA . THR A 1 347 ? 9.369 -8.194 -18.704 1.00 97.50 347 THR A CA 1
ATOM 2657 C C . THR A 1 347 ? 9.545 -8.318 -17.202 1.00 97.50 347 THR A C 1
ATOM 2659 O O . THR A 1 347 ? 9.884 -9.386 -16.700 1.00 97.50 347 THR A O 1
ATOM 2662 N N . LEU A 1 348 ? 9.232 -7.244 -16.487 1.00 97.19 348 LEU A N 1
ATOM 2663 C CA . LEU A 1 348 ? 9.344 -7.148 -15.040 1.00 97.19 348 LEU A CA 1
ATOM 2664 C C . LEU A 1 348 ? 8.004 -6.777 -14.418 1.00 97.19 348 LEU A C 1
ATOM 2666 O O . LEU A 1 348 ? 7.213 -6.042 -15.007 1.00 97.19 348 LEU A O 1
ATOM 2670 N N . GLU A 1 349 ? 7.779 -7.222 -13.189 1.00 97.38 349 GLU A N 1
ATOM 2671 C CA . GLU A 1 349 ? 6.681 -6.732 -12.358 1.00 97.38 349 GLU A CA 1
ATOM 2672 C C . GLU A 1 349 ? 7.230 -5.774 -11.307 1.00 97.38 349 GLU A C 1
ATOM 2674 O O . GLU A 1 349 ? 8.078 -6.149 -10.487 1.00 97.38 349 GLU A O 1
ATOM 2679 N N . LEU A 1 350 ? 6.757 -4.530 -11.356 1.00 97.00 350 LEU A N 1
ATOM 2680 C CA . LEU A 1 350 ? 7.089 -3.485 -10.394 1.00 97.00 350 LEU A CA 1
ATOM 2681 C C . LEU A 1 350 ? 5.869 -3.182 -9.522 1.00 97.00 350 LEU A C 1
ATOM 2683 O O . LEU A 1 350 ? 4.739 -3.177 -10.006 1.00 97.00 350 LEU A O 1
ATOM 2687 N N . PHE A 1 351 ? 6.090 -2.908 -8.246 1.00 96.38 351 PHE A N 1
ATOM 2688 C CA . PHE A 1 351 ? 5.063 -2.444 -7.326 1.00 96.38 351 PHE A CA 1
ATOM 2689 C C . PHE A 1 351 ? 4.797 -0.948 -7.533 1.00 96.38 351 PHE A C 1
ATOM 2691 O O . PHE A 1 351 ? 5.719 -0.155 -7.745 1.00 96.38 351 PHE A O 1
ATOM 2698 N N . ALA A 1 352 ? 3.532 -0.539 -7.453 1.00 94.75 352 ALA A N 1
ATOM 2699 C CA . ALA A 1 352 ? 3.159 0.872 -7.465 1.00 94.75 352 ALA A CA 1
ATOM 2700 C C . ALA A 1 352 ? 3.851 1.632 -6.317 1.00 94.75 352 ALA A C 1
ATOM 2702 O O . ALA A 1 352 ? 3.865 1.168 -5.187 1.00 94.75 352 ALA A O 1
ATOM 2703 N N . GLY A 1 353 ? 4.442 2.792 -6.574 1.00 93.06 353 GLY A N 1
ATOM 2704 C CA . GLY A 1 353 ? 5.255 3.516 -5.595 1.00 93.06 353 GLY A CA 1
ATOM 2705 C C . GLY A 1 353 ? 6.751 3.179 -5.628 1.00 93.06 353 GLY A C 1
ATOM 2706 O O . GLY A 1 353 ? 7.529 3.877 -4.978 1.00 93.06 353 GLY A O 1
ATOM 2707 N N . GLU A 1 354 ? 7.200 2.174 -6.394 1.00 94.00 354 GLU A N 1
ATOM 2708 C CA . GLU A 1 354 ? 8.636 1.904 -6.547 1.00 94.00 354 GLU A CA 1
ATOM 2709 C C . GLU A 1 354 ? 9.343 2.997 -7.369 1.00 94.00 354 GLU A C 1
ATOM 2711 O O . GLU A 1 354 ? 8.850 3.469 -8.400 1.00 94.00 354 GLU A O 1
ATOM 2716 N N . ASN A 1 355 ? 10.560 3.359 -6.947 1.00 94.44 355 ASN A N 1
ATOM 2717 C CA . ASN A 1 355 ? 11.463 4.182 -7.750 1.00 94.44 355 ASN A CA 1
ATOM 2718 C C . ASN A 1 355 ? 11.952 3.383 -8.965 1.00 94.44 355 ASN A C 1
ATOM 2720 O O . ASN A 1 355 ? 12.614 2.357 -8.799 1.00 94.44 355 ASN A O 1
ATOM 2724 N N . LEU A 1 356 ? 11.688 3.883 -10.175 1.00 95.00 356 LEU A N 1
ATOM 2725 C CA . LEU A 1 356 ? 11.932 3.155 -11.420 1.00 95.00 356 LEU A CA 1
ATOM 2726 C C . LEU A 1 356 ? 13.396 2.715 -11.555 1.00 95.00 356 LEU A C 1
ATOM 2728 O O . LEU A 1 356 ? 13.658 1.559 -11.865 1.00 95.00 356 LEU A O 1
ATOM 2732 N N . LYS A 1 357 ? 14.368 3.598 -11.287 1.00 92.94 357 LYS A N 1
ATOM 2733 C CA . LYS A 1 357 ? 15.791 3.232 -11.397 1.00 92.94 357 LYS A CA 1
ATOM 2734 C C . LYS A 1 357 ? 16.164 2.105 -10.437 1.00 92.94 357 LYS A C 1
ATOM 2736 O O . LYS A 1 357 ? 16.762 1.121 -10.865 1.00 92.94 357 LYS A O 1
ATOM 2741 N N . ARG A 1 358 ? 15.843 2.263 -9.149 1.00 90.69 358 ARG A N 1
ATOM 2742 C CA . ARG A 1 358 ? 16.201 1.275 -8.121 1.00 90.69 358 ARG A CA 1
ATOM 2743 C C . ARG A 1 358 ? 15.523 -0.061 -8.408 1.00 90.69 358 ARG A C 1
ATOM 2745 O O . ARG A 1 358 ? 16.193 -1.084 -8.393 1.00 90.69 358 ARG A O 1
ATOM 2752 N N . ALA A 1 359 ? 14.238 -0.033 -8.752 1.00 93.88 359 ALA A N 1
ATOM 2753 C CA . ALA A 1 359 ? 13.460 -1.225 -9.061 1.00 93.88 359 ALA A CA 1
ATOM 2754 C C . ALA A 1 359 ? 14.050 -2.026 -10.229 1.00 93.88 359 ALA A C 1
ATOM 2756 O O . ALA A 1 359 ? 14.125 -3.253 -10.151 1.00 93.88 359 ALA A O 1
ATOM 2757 N N . LEU A 1 360 ? 14.509 -1.329 -11.273 1.00 94.38 360 LEU A N 1
ATOM 2758 C CA . LEU A 1 360 ? 15.175 -1.934 -12.423 1.00 94.38 360 LEU A CA 1
ATOM 2759 C C . LEU A 1 360 ? 16.555 -2.499 -12.038 1.00 94.38 360 LEU A C 1
ATOM 2761 O O . LEU A 1 360 ? 16.840 -3.655 -12.339 1.00 94.38 360 LEU A O 1
ATOM 2765 N N . GLN A 1 361 ? 17.374 -1.751 -11.292 1.00 92.12 361 GLN A N 1
ATOM 2766 C CA . GLN A 1 361 ? 18.692 -2.219 -10.833 1.00 92.12 361 GLN A CA 1
ATOM 2767 C C . GLN A 1 361 ? 18.604 -3.443 -9.909 1.00 92.12 361 GLN A C 1
ATOM 2769 O O . GLN A 1 361 ? 19.366 -4.392 -10.075 1.00 92.12 361 GLN A O 1
ATOM 2774 N N . THR A 1 362 ? 17.659 -3.459 -8.964 1.00 92.50 362 THR A N 1
ATOM 2775 C CA . THR A 1 362 ? 17.427 -4.599 -8.058 1.00 92.50 362 THR A CA 1
ATOM 2776 C C . THR A 1 362 ? 16.980 -5.853 -8.812 1.00 92.50 362 THR A C 1
ATOM 2778 O O . THR A 1 362 ? 17.238 -6.963 -8.354 1.00 92.50 362 THR A O 1
ATOM 2781 N N . ARG A 1 363 ? 16.355 -5.690 -9.983 1.00 94.88 363 ARG A N 1
ATOM 2782 C CA . ARG A 1 363 ? 15.941 -6.789 -10.868 1.00 94.88 363 ARG A CA 1
ATOM 2783 C C . ARG A 1 363 ? 16.999 -7.155 -11.915 1.00 94.88 363 ARG A C 1
ATOM 2785 O O . ARG A 1 363 ? 16.724 -7.965 -12.784 1.00 94.88 363 ARG A O 1
ATOM 2792 N N . GLY A 1 364 ? 18.209 -6.600 -11.819 1.00 93.19 364 GLY A N 1
ATOM 2793 C CA . GLY A 1 364 ? 19.330 -6.947 -12.697 1.00 93.19 364 GLY A CA 1
ATOM 2794 C C . GLY A 1 364 ? 19.393 -6.162 -14.009 1.00 93.19 364 GLY A C 1
ATOM 2795 O O . GLY A 1 364 ? 20.291 -6.411 -14.810 1.00 93.19 364 GLY A O 1
ATOM 2796 N N . ILE A 1 365 ? 18.516 -5.175 -14.219 1.00 93.25 365 ILE A N 1
ATOM 2797 C CA . ILE A 1 365 ? 18.544 -4.348 -15.428 1.00 93.25 365 ILE A CA 1
ATOM 2798 C C . ILE A 1 365 ? 19.728 -3.387 -15.387 1.00 93.25 365 ILE A C 1
ATOM 2800 O O . ILE A 1 365 ? 19.795 -2.456 -14.576 1.00 93.25 365 ILE A O 1
ATOM 2804 N N . ILE A 1 366 ? 20.653 -3.592 -16.319 1.00 87.56 366 ILE A N 1
ATOM 2805 C CA . ILE A 1 366 ? 21.837 -2.752 -16.491 1.00 87.56 366 ILE A CA 1
ATOM 2806 C C . ILE A 1 366 ? 21.465 -1.460 -17.232 1.00 87.56 366 ILE A C 1
ATOM 2808 O O . ILE A 1 366 ? 21.126 -1.472 -18.411 1.00 87.56 366 ILE A O 1
ATOM 2812 N N . PHE A 1 367 ? 21.548 -0.347 -16.502 1.00 77.81 367 PHE A N 1
ATOM 2813 C CA . PHE A 1 367 ? 21.150 1.004 -16.922 1.00 77.81 367 PHE A CA 1
ATOM 2814 C C . PHE A 1 367 ? 22.271 1.881 -17.471 1.00 77.81 367 PHE A C 1
ATOM 2816 O O . PHE A 1 367 ? 22.032 3.014 -17.888 1.00 77.81 367 PHE A O 1
ATOM 2823 N N . GLU A 1 368 ? 23.502 1.428 -17.294 1.00 73.81 368 GLU A N 1
ATOM 2824 C CA . GLU A 1 368 ? 24.682 2.222 -17.573 1.00 73.81 368 GLU A CA 1
ATOM 2825 C C . GLU A 1 368 ? 25.078 1.958 -19.024 1.00 73.81 368 GLU A C 1
ATOM 2827 O O . GLU A 1 368 ? 25.420 0.828 -19.372 1.00 73.81 368 GLU A O 1
ATOM 2832 N N . ASP A 1 369 ? 25.036 2.999 -19.866 1.00 68.12 369 ASP A N 1
ATOM 2833 C CA . ASP A 1 369 ? 25.762 2.964 -21.136 1.00 68.12 369 ASP A CA 1
ATOM 2834 C C . ASP A 1 369 ? 27.219 2.610 -20.806 1.00 68.12 369 ASP A C 1
ATOM 2836 O O . ASP A 1 369 ? 27.788 3.171 -19.862 1.00 68.12 369 ASP A O 1
ATOM 2840 N N . ARG A 1 370 ? 27.838 1.714 -21.583 1.00 67.06 370 ARG A N 1
ATOM 2841 C CA . ARG A 1 370 ? 29.187 1.186 -21.286 1.00 67.06 370 ARG A CA 1
ATOM 2842 C C . ARG A 1 370 ? 30.217 2.289 -21.010 1.00 67.06 370 ARG A C 1
ATOM 2844 O O . ARG A 1 370 ? 31.110 2.120 -20.184 1.00 67.06 370 ARG A O 1
ATOM 2851 N N . ASP A 1 371 ? 30.064 3.415 -21.703 1.00 68.06 371 ASP A N 1
ATOM 2852 C CA . ASP A 1 371 ? 31.008 4.528 -21.697 1.00 68.06 371 ASP A CA 1
ATOM 2853 C C . ASP A 1 371 ? 30.521 5.718 -20.827 1.00 68.06 371 ASP A C 1
ATOM 2855 O O . ASP A 1 371 ? 31.217 6.729 -20.689 1.00 68.06 371 ASP A O 1
ATOM 2859 N N . ALA A 1 372 ? 29.345 5.618 -20.188 1.00 68.06 372 ALA A N 1
ATOM 2860 C CA . ALA A 1 372 ? 28.823 6.650 -19.294 1.00 68.06 372 ALA A CA 1
ATOM 2861 C C . ALA A 1 372 ? 29.221 6.384 -17.833 1.00 68.06 372 ALA A C 1
ATOM 2863 O O . ALA A 1 372 ? 28.961 5.329 -17.273 1.00 68.06 372 ALA A O 1
ATOM 2864 N N . GLY A 1 373 ? 29.811 7.380 -17.157 1.00 67.81 373 GLY A N 1
ATOM 2865 C CA . GLY A 1 373 ? 30.095 7.241 -15.716 1.00 67.81 373 GLY A CA 1
ATOM 2866 C C . GLY A 1 373 ? 28.820 7.021 -14.882 1.00 67.81 373 GLY A C 1
ATOM 2867 O O . GLY A 1 373 ? 27.769 7.540 -15.254 1.00 67.81 373 GLY A O 1
ATOM 2868 N N . LYS A 1 374 ? 28.928 6.330 -13.743 1.00 72.88 374 LYS A N 1
ATOM 2869 C CA . LYS A 1 374 ? 27.790 5.942 -12.890 1.00 72.88 374 LYS A CA 1
ATOM 2870 C C . LYS A 1 374 ? 26.898 7.121 -12.496 1.00 72.88 374 LYS A C 1
ATOM 2872 O O . LYS A 1 374 ? 27.361 8.243 -12.279 1.00 72.88 374 LYS A O 1
ATOM 2877 N N . CYS A 1 375 ? 25.593 6.871 -12.438 1.00 71.06 375 CYS A N 1
ATOM 2878 C CA . CYS A 1 375 ? 24.610 7.865 -12.022 1.00 71.06 375 CYS A CA 1
ATOM 2879 C C . CYS A 1 375 ? 24.325 7.725 -10.524 1.00 71.06 375 CYS A C 1
ATOM 2881 O O . CYS A 1 375 ? 23.591 6.820 -10.141 1.00 71.06 375 CYS A O 1
ATOM 2883 N N . ASP A 1 376 ? 24.774 8.661 -9.692 1.00 69.12 376 ASP A N 1
ATOM 2884 C CA . ASP A 1 376 ? 24.446 8.694 -8.255 1.00 69.12 376 ASP A CA 1
ATOM 2885 C C . ASP A 1 376 ? 23.192 9.546 -7.992 1.00 69.12 376 ASP A C 1
ATOM 2887 O O . ASP A 1 376 ? 23.214 10.528 -7.262 1.00 69.12 376 ASP A O 1
ATOM 2891 N N . PHE A 1 377 ? 22.085 9.222 -8.675 1.00 69.75 377 PHE A N 1
ATOM 2892 C CA . PHE A 1 377 ? 20.798 9.947 -8.587 1.00 69.75 377 PHE A CA 1
ATOM 2893 C C . PHE A 1 377 ? 20.871 11.435 -8.997 1.00 69.75 377 PHE A C 1
ATOM 2895 O O . PHE A 1 377 ? 19.986 12.230 -8.690 1.00 69.75 377 PHE A O 1
ATOM 2902 N N . CYS A 1 378 ? 21.888 11.805 -9.779 1.00 69.62 378 CYS A N 1
ATOM 2903 C CA . CYS A 1 378 ? 22.176 13.185 -10.176 1.00 69.62 378 CYS A CA 1
ATOM 2904 C C . CYS A 1 378 ? 21.281 13.745 -11.302 1.00 69.62 378 CYS A C 1
ATOM 2906 O O . CYS A 1 378 ? 21.331 14.937 -11.589 1.00 69.62 378 CYS A O 1
ATOM 2908 N N . GLY A 1 379 ? 20.461 12.909 -11.955 1.00 64.94 379 GLY A N 1
ATOM 2909 C CA . GLY A 1 379 ? 19.487 13.352 -12.962 1.00 64.94 379 GLY A CA 1
ATOM 2910 C C . GLY A 1 379 ? 20.029 13.630 -14.372 1.00 64.94 379 GLY A C 1
ATOM 2911 O O . GLY A 1 379 ? 19.313 14.233 -15.159 1.00 64.94 379 GLY A O 1
ATOM 2912 N N . GLY A 1 380 ? 21.253 13.207 -14.712 1.00 69.31 380 GLY A N 1
ATOM 2913 C CA . GLY A 1 380 ? 21.803 13.365 -16.075 1.00 69.31 380 GLY A CA 1
ATOM 2914 C C . GLY A 1 380 ? 21.905 12.071 -16.893 1.00 69.31 380 GLY A C 1
ATOM 2915 O O . GLY A 1 380 ? 21.771 12.092 -18.109 1.00 69.31 380 GLY A O 1
ATOM 2916 N N . LYS A 1 381 ? 22.139 10.930 -16.232 1.00 79.56 381 LYS A N 1
ATOM 2917 C CA . LYS A 1 381 ? 22.489 9.651 -16.888 1.00 79.56 381 LYS A CA 1
ATOM 2918 C C . LYS A 1 381 ? 21.519 8.506 -16.584 1.00 79.56 381 LYS A C 1
ATOM 2920 O O . LYS A 1 381 ? 21.783 7.364 -16.914 1.00 79.56 381 LYS A O 1
ATOM 2925 N N . CYS A 1 382 ? 20.407 8.805 -15.911 1.00 87.19 382 CYS A N 1
ATOM 2926 C CA . CYS A 1 382 ? 19.340 7.847 -15.600 1.00 87.19 382 CYS A CA 1
ATOM 2927 C C . CYS A 1 382 ? 18.166 7.989 -16.591 1.00 87.19 382 CYS A C 1
ATOM 2929 O O . CYS A 1 382 ? 17.012 7.813 -16.218 1.00 87.19 382 CYS A O 1
ATOM 2931 N N . THR A 1 383 ? 18.428 8.416 -17.827 1.00 90.81 383 THR A N 1
ATOM 2932 C CA . THR A 1 383 ? 17.361 8.757 -18.775 1.00 90.81 383 THR A CA 1
ATOM 2933 C C . THR A 1 383 ? 16.776 7.492 -19.391 1.00 90.81 383 THR A C 1
ATOM 2935 O O . THR A 1 383 ? 17.508 6.670 -19.934 1.00 90.81 383 THR A O 1
ATOM 2938 N N . VAL A 1 384 ? 15.454 7.361 -19.335 1.00 93.31 384 VAL A N 1
ATOM 2939 C CA . VAL A 1 384 ? 14.677 6.315 -20.017 1.00 93.31 384 VAL A CA 1
ATOM 2940 C C . VAL A 1 384 ? 13.723 6.953 -20.998 1.00 93.31 384 VAL A C 1
ATOM 2942 O O . VAL A 1 384 ? 13.218 8.040 -20.728 1.00 93.31 384 VAL A O 1
ATOM 2945 N N . ALA A 1 385 ? 13.431 6.275 -22.101 1.00 94.56 385 ALA A N 1
ATOM 2946 C CA . ALA A 1 385 ? 12.310 6.645 -22.954 1.00 94.56 385 ALA A CA 1
ATOM 2947 C C . ALA A 1 385 ? 11.105 5.782 -22.589 1.00 94.56 385 ALA A C 1
ATOM 2949 O O . ALA A 1 385 ? 11.222 4.562 -22.542 1.00 94.56 385 ALA A O 1
ATOM 2950 N N . ILE A 1 386 ? 9.958 6.403 -22.340 1.00 96.31 386 ILE A N 1
ATOM 2951 C CA . ILE A 1 386 ? 8.709 5.702 -22.046 1.00 96.31 386 ILE A CA 1
ATOM 2952 C C . ILE A 1 386 ? 7.875 5.690 -23.320 1.00 96.31 386 ILE A C 1
ATOM 2954 O O . ILE A 1 386 ? 7.364 6.724 -23.759 1.00 96.31 386 ILE A O 1
ATOM 2958 N N . ASP A 1 387 ? 7.778 4.518 -23.939 1.00 95.12 387 ASP A N 1
ATOM 2959 C CA . ASP A 1 387 ? 7.037 4.333 -25.184 1.00 95.12 387 ASP A CA 1
ATOM 2960 C C . ASP A 1 387 ? 5.534 4.208 -24.911 1.00 95.12 387 ASP A C 1
ATOM 2962 O O . ASP A 1 387 ? 4.727 4.789 -25.639 1.00 95.12 387 ASP A O 1
ATOM 2966 N N . THR A 1 388 ? 5.159 3.498 -23.840 1.00 96.75 388 THR A N 1
ATOM 2967 C CA . THR A 1 388 ? 3.773 3.362 -23.363 1.00 96.75 388 THR A CA 1
ATOM 2968 C C . THR A 1 388 ? 3.713 3.421 -21.835 1.00 96.75 388 THR A C 1
ATOM 2970 O O . THR A 1 388 ? 4.688 3.099 -21.157 1.00 96.75 388 THR A O 1
ATOM 2973 N N . GLY A 1 389 ? 2.567 3.833 -21.282 1.00 95.56 389 GLY A N 1
ATOM 2974 C CA . GLY A 1 389 ? 2.354 3.881 -19.830 1.00 95.56 389 GLY A CA 1
ATOM 2975 C C . GLY A 1 389 ? 2.901 5.137 -19.140 1.00 95.56 389 GLY A C 1
ATOM 2976 O O . GLY A 1 389 ? 3.163 5.100 -17.944 1.00 95.56 389 GLY A O 1
ATOM 2977 N N . MET A 1 390 ? 3.066 6.256 -19.858 1.00 95.56 390 MET A N 1
ATOM 2978 C CA . MET A 1 390 ? 3.516 7.530 -19.267 1.00 95.56 390 MET A CA 1
ATOM 2979 C C . MET A 1 390 ? 2.595 8.005 -18.132 1.00 95.56 390 MET A C 1
ATOM 2981 O O . MET A 1 390 ? 3.072 8.548 -17.143 1.00 95.56 390 MET A O 1
ATOM 2985 N N . GLN A 1 391 ? 1.290 7.759 -18.251 1.00 93.94 391 GLN A N 1
ATOM 2986 C CA . GLN A 1 391 ? 0.289 8.092 -17.237 1.00 93.94 391 GLN A CA 1
ATOM 2987 C C . GLN A 1 391 ? 0.440 7.298 -15.931 1.00 93.94 391 GLN A C 1
ATOM 2989 O O . GLN A 1 391 ? -0.065 7.734 -14.905 1.00 93.94 391 GLN A O 1
ATOM 2994 N N . LEU A 1 392 ? 1.144 6.158 -15.967 1.00 95.00 392 LEU A N 1
ATOM 2995 C CA . LEU A 1 392 ? 1.442 5.347 -14.782 1.00 95.00 392 LEU A CA 1
ATOM 2996 C C . LEU A 1 392 ? 2.635 5.908 -13.997 1.00 95.00 392 LEU A C 1
ATOM 2998 O O . LEU A 1 392 ? 2.984 5.373 -12.949 1.00 95.00 392 LEU A O 1
ATOM 3002 N N . MET A 1 393 ? 3.301 6.943 -14.506 1.00 95.50 393 MET A N 1
ATOM 3003 C CA . MET A 1 393 ? 4.451 7.569 -13.866 1.00 95.50 393 MET A CA 1
ATOM 3004 C C . MET A 1 393 ? 4.015 8.823 -13.117 1.00 95.50 393 MET A C 1
ATOM 3006 O O . MET A 1 393 ? 3.093 9.519 -13.541 1.00 95.50 393 MET A O 1
ATOM 3010 N N . ASN A 1 394 ? 4.720 9.169 -12.041 1.00 94.69 394 ASN A N 1
ATOM 3011 C CA . ASN A 1 394 ? 4.504 10.449 -11.361 1.00 94.69 394 ASN A CA 1
ATOM 3012 C C . ASN A 1 394 ? 4.736 11.638 -12.317 1.00 94.69 394 ASN A C 1
ATOM 3014 O O . ASN A 1 394 ? 5.532 11.513 -13.254 1.00 94.69 394 ASN A O 1
ATOM 3018 N N . PRO A 1 395 ? 4.103 12.802 -12.097 1.00 93.38 395 PRO A N 1
ATOM 3019 C CA . PRO A 1 395 ? 4.366 13.996 -12.899 1.00 93.38 395 PRO A CA 1
ATOM 3020 C C . PRO A 1 395 ? 5.846 14.407 -12.836 1.00 93.38 395 PRO A C 1
ATOM 3022 O O . PRO A 1 395 ? 6.546 14.147 -11.854 1.00 93.38 395 PRO A O 1
ATOM 3025 N N . MET A 1 396 ? 6.341 15.025 -13.912 1.00 93.44 396 MET A N 1
ATOM 3026 C CA . MET A 1 396 ? 7.711 15.539 -13.952 1.00 93.44 396 MET A CA 1
ATOM 3027 C C . MET A 1 396 ? 7.863 16.717 -12.983 1.00 93.44 396 MET A C 1
ATOM 3029 O O . MET A 1 396 ? 6.978 17.553 -12.842 1.00 93.44 396 MET A O 1
ATOM 3033 N N . SER A 1 397 ? 9.027 16.823 -12.342 1.00 92.06 397 SER A N 1
ATOM 3034 C CA . SER A 1 397 ? 9.388 18.063 -11.636 1.00 92.06 397 SER A CA 1
ATOM 3035 C C . SER A 1 397 ? 9.692 19.188 -12.636 1.00 92.06 397 SER A C 1
ATOM 3037 O O . SER A 1 397 ? 10.208 18.911 -13.716 1.00 92.06 397 SER A O 1
ATOM 3039 N N . LEU A 1 398 ? 9.514 20.460 -12.257 1.00 92.62 398 LEU A N 1
ATOM 3040 C CA . LEU A 1 398 ? 9.823 21.622 -13.120 1.00 92.62 398 LEU A CA 1
ATOM 3041 C C . LEU A 1 398 ? 11.233 21.573 -13.743 1.00 92.62 398 LEU A C 1
ATOM 3043 O O . LEU A 1 398 ? 11.457 22.013 -14.871 1.00 92.62 398 LEU A O 1
ATOM 3047 N N . THR A 1 399 ? 12.213 21.052 -13.003 1.00 90.81 399 THR A N 1
ATOM 3048 C CA . THR A 1 399 ? 13.586 20.884 -13.497 1.00 90.81 399 THR A CA 1
ATOM 3049 C C . THR A 1 399 ? 13.681 19.771 -14.539 1.00 90.81 399 THR A C 1
ATOM 3051 O O . THR A 1 399 ? 14.386 19.927 -15.533 1.00 90.81 399 THR A O 1
ATOM 3054 N N . GLU A 1 400 ? 12.978 18.656 -14.326 1.00 92.06 400 GLU A N 1
ATOM 3055 C CA . GLU A 1 400 ? 12.911 17.546 -15.283 1.00 92.06 400 GLU A CA 1
ATOM 3056 C C . GLU A 1 400 ? 12.192 17.968 -16.569 1.00 92.06 400 GLU A C 1
ATOM 3058 O O . GLU A 1 400 ? 12.706 17.697 -17.650 1.00 92.06 400 GLU A O 1
ATOM 3063 N N . GLU A 1 401 ? 11.095 18.723 -16.474 1.00 93.38 401 GLU A N 1
ATOM 3064 C CA . GLU A 1 401 ? 10.381 19.267 -17.639 1.00 93.38 401 GLU A CA 1
ATOM 3065 C C . GLU A 1 401 ? 11.280 20.153 -18.505 1.00 93.38 401 GLU A C 1
ATOM 3067 O O . GLU A 1 401 ? 11.325 20.011 -19.728 1.00 93.38 401 GLU A O 1
ATOM 3072 N N . LYS A 1 402 ? 12.050 21.053 -17.876 1.00 91.56 402 LYS A N 1
ATOM 3073 C CA . LYS A 1 402 ? 13.005 21.915 -18.591 1.00 91.56 402 LYS A CA 1
ATOM 3074 C C . LYS A 1 402 ? 14.085 21.099 -19.297 1.00 91.56 402 LYS A C 1
ATOM 3076 O O . LYS A 1 402 ? 14.470 21.439 -20.414 1.00 91.56 402 LYS A O 1
ATOM 3081 N N . LEU A 1 403 ? 14.558 20.034 -18.655 1.00 89.75 403 LEU A N 1
ATOM 3082 C CA . LEU A 1 403 ? 15.610 19.166 -19.176 1.00 89.75 403 LEU A CA 1
ATOM 3083 C C . LEU A 1 403 ? 15.114 18.278 -20.326 1.00 89.75 403 LEU A C 1
ATOM 3085 O O . LEU A 1 403 ? 15.817 18.085 -21.316 1.00 89.75 403 LEU A O 1
ATOM 3089 N N . MET A 1 404 ? 13.878 17.792 -20.218 1.00 91.38 404 MET A N 1
ATOM 3090 C CA . MET A 1 404 ? 13.234 16.901 -21.185 1.00 91.38 404 MET A CA 1
ATOM 3091 C C . MET A 1 404 ? 12.375 17.644 -22.211 1.00 91.38 404 MET A C 1
ATOM 3093 O O . MET A 1 404 ? 11.676 17.010 -22.997 1.00 91.38 404 MET A O 1
ATOM 3097 N N . LYS A 1 405 ? 12.469 18.978 -22.284 1.00 92.00 405 LYS A N 1
ATOM 3098 C CA . LYS A 1 405 ? 11.678 19.818 -23.200 1.00 92.00 405 LYS A CA 1
ATOM 3099 C C . LYS A 1 405 ? 11.727 19.346 -24.658 1.00 92.00 405 LYS A C 1
ATOM 3101 O O . LYS A 1 405 ? 10.717 19.382 -25.351 1.00 92.00 405 LYS A O 1
ATOM 3106 N N . ASN A 1 406 ? 12.893 18.891 -25.116 1.00 89.69 406 ASN A N 1
ATOM 3107 C CA . ASN A 1 406 ? 13.083 18.409 -26.489 1.00 89.69 406 ASN A CA 1
ATOM 3108 C C . ASN A 1 406 ? 12.728 16.922 -26.666 1.00 89.69 406 ASN A C 1
ATOM 3110 O O . ASN A 1 406 ? 12.662 16.445 -27.794 1.00 89.69 406 ASN A O 1
ATOM 3114 N N . ASN A 1 407 ? 12.514 16.189 -25.571 1.00 89.25 407 ASN A N 1
ATOM 3115 C CA . ASN A 1 407 ? 12.213 14.762 -25.566 1.00 89.25 407 ASN A CA 1
ATOM 3116 C C . ASN A 1 407 ? 11.147 14.449 -24.507 1.00 89.25 407 ASN A C 1
ATOM 3118 O O . ASN A 1 407 ? 11.463 13.861 -23.476 1.00 89.25 407 ASN A O 1
ATOM 3122 N N . PRO A 1 408 ? 9.874 14.802 -24.745 1.00 90.50 408 PRO A N 1
ATOM 3123 C CA . PRO A 1 408 ? 8.817 14.686 -23.735 1.00 90.50 408 PRO A CA 1
ATOM 3124 C C . PRO A 1 408 ? 8.492 13.237 -23.336 1.00 90.50 408 PRO A C 1
ATOM 3126 O O . PRO A 1 408 ? 7.870 13.003 -22.307 1.00 90.50 408 PRO A O 1
ATOM 3129 N N . LYS A 1 409 ? 8.920 12.250 -24.134 1.00 93.19 409 LYS A N 1
ATOM 3130 C CA . LYS A 1 409 ? 8.823 10.821 -23.791 1.00 93.19 409 LYS A CA 1
ATOM 3131 C C . LYS A 1 409 ? 9.914 10.363 -22.821 1.00 93.19 409 LYS A C 1
ATOM 3133 O O . LYS A 1 409 ? 9.827 9.258 -22.292 1.00 93.19 409 LYS A O 1
ATOM 3138 N N . CYS A 1 410 ? 10.954 11.168 -22.618 1.00 93.62 410 CYS A N 1
ATOM 3139 C CA . CYS A 1 410 ? 12.036 10.839 -21.708 1.00 93.62 410 CYS A CA 1
ATOM 3140 C C . CYS A 1 410 ? 11.673 11.152 -20.270 1.00 93.62 410 CYS A C 1
ATOM 3142 O O . CYS A 1 410 ? 11.095 12.196 -19.984 1.00 93.62 410 CYS A O 1
ATOM 3144 N N . ARG A 1 411 ? 12.124 10.292 -19.364 1.00 94.69 411 ARG A N 1
ATOM 3145 C CA . ARG A 1 411 ? 12.073 10.516 -17.924 1.00 94.69 411 ARG A CA 1
ATOM 3146 C C . ARG A 1 411 ? 13.424 10.262 -17.292 1.00 94.69 411 ARG A C 1
ATOM 3148 O O . ARG A 1 411 ? 14.226 9.477 -17.799 1.00 94.69 411 ARG A O 1
ATOM 3155 N N . LEU A 1 412 ? 13.668 10.911 -16.163 1.00 93.19 412 LEU A N 1
ATOM 3156 C CA . LEU A 1 412 ? 14.769 10.563 -15.279 1.00 93.19 412 LEU A CA 1
ATOM 3157 C C . LEU A 1 412 ? 14.304 9.416 -14.384 1.00 93.19 412 LEU A C 1
ATOM 3159 O O . LEU A 1 412 ? 13.578 9.650 -13.418 1.00 93.19 412 LEU A O 1
ATOM 3163 N N . SER A 1 413 ? 14.728 8.180 -14.659 1.00 93.88 413 SER A N 1
ATOM 3164 C CA . SER A 1 413 ? 14.294 6.997 -13.897 1.00 93.88 413 SER A CA 1
ATOM 3165 C C . SER A 1 413 ? 14.589 7.119 -12.404 1.00 93.88 413 SER A C 1
ATOM 3167 O O . SER A 1 413 ? 13.841 6.610 -11.579 1.00 93.88 413 SER A O 1
ATOM 3169 N N . CYS A 1 414 ? 15.635 7.864 -12.039 1.00 92.00 414 CYS A N 1
ATOM 3170 C CA . CYS A 1 414 ? 15.985 8.146 -10.654 1.00 92.00 414 CYS A CA 1
ATOM 3171 C C . CYS A 1 414 ? 15.011 9.090 -9.925 1.00 92.00 414 CYS A C 1
ATOM 3173 O O . CYS A 1 414 ? 14.981 9.076 -8.697 1.00 92.00 414 CYS A O 1
ATOM 3175 N N . LYS A 1 415 ? 14.202 9.868 -10.654 1.00 92.75 415 LYS A N 1
ATOM 3176 C CA . LYS A 1 415 ? 13.132 10.735 -10.122 1.00 92.75 415 LYS A CA 1
ATOM 3177 C C . LYS A 1 415 ? 11.725 10.216 -10.439 1.00 92.75 415 LYS A C 1
ATOM 3179 O O . LYS A 1 415 ? 10.739 10.858 -10.084 1.00 92.75 415 LYS A O 1
ATOM 3184 N N . THR A 1 416 ? 11.645 9.086 -11.135 1.00 94.69 416 THR A N 1
ATOM 3185 C CA . THR A 1 416 ? 10.385 8.515 -11.599 1.00 94.69 416 THR A CA 1
ATOM 3186 C C . THR A 1 416 ? 9.907 7.453 -10.623 1.00 94.69 416 THR A C 1
ATOM 3188 O O . THR A 1 416 ? 10.670 6.565 -10.244 1.00 94.69 416 THR A O 1
ATOM 3191 N N . VAL A 1 417 ? 8.638 7.542 -10.249 1.00 95.50 417 VAL A N 1
ATOM 3192 C CA . VAL A 1 417 ? 7.909 6.558 -9.452 1.00 95.50 417 VAL A CA 1
ATOM 3193 C C . VAL A 1 417 ? 6.863 5.908 -10.351 1.00 95.50 417 VAL A C 1
ATOM 3195 O O . VAL A 1 417 ? 6.139 6.611 -11.059 1.00 95.50 417 VAL A O 1
ATOM 3198 N N . VAL A 1 418 ? 6.816 4.578 -10.342 1.00 95.62 418 VAL A N 1
ATOM 3199 C CA . VAL A 1 418 ? 5.917 3.762 -11.177 1.00 95.62 418 VAL A CA 1
ATOM 3200 C C . VAL A 1 418 ? 4.604 3.508 -10.445 1.00 95.62 418 VAL A C 1
ATOM 3202 O O . VAL A 1 418 ? 4.599 3.429 -9.226 1.00 95.62 418 VAL A O 1
ATOM 3205 N N . GLY A 1 419 ? 3.491 3.363 -11.163 1.00 94.12 419 GLY A N 1
ATOM 3206 C CA . GLY A 1 419 ? 2.170 3.130 -10.570 1.00 94.12 419 GLY A CA 1
ATOM 3207 C C . GLY A 1 419 ? 1.700 4.300 -9.705 1.00 94.12 419 GLY A C 1
ATOM 3208 O O . GLY A 1 419 ? 1.149 4.092 -8.625 1.00 94.12 419 GLY A O 1
ATOM 3209 N N . PHE A 1 420 ? 1.959 5.535 -10.146 1.00 92.06 420 PHE A N 1
ATOM 3210 C CA . PHE A 1 420 ? 1.504 6.741 -9.450 1.00 92.06 420 PHE A CA 1
ATOM 3211 C C . PHE A 1 420 ? -0.007 6.679 -9.188 1.00 92.06 420 PHE A C 1
ATOM 3213 O O . PHE A 1 420 ? -0.762 6.189 -10.028 1.00 92.06 420 PHE A O 1
ATOM 3220 N N . ASN A 1 421 ? -0.444 7.134 -8.011 1.00 89.19 421 ASN A N 1
ATOM 3221 C CA . ASN A 1 421 ? -1.822 6.981 -7.536 1.00 89.19 421 ASN A CA 1
ATOM 3222 C C . ASN A 1 421 ? -2.313 5.526 -7.457 1.00 89.19 421 ASN A C 1
ATOM 3224 O O . ASN A 1 421 ? -3.500 5.262 -7.655 1.00 89.19 421 ASN A O 1
ATOM 3228 N N . MET A 1 422 ? -1.413 4.585 -7.150 1.00 90.94 422 MET A N 1
ATOM 3229 C CA . MET A 1 422 ? -1.740 3.164 -6.976 1.00 90.94 422 MET A CA 1
ATOM 3230 C C . MET A 1 422 ? -2.357 2.538 -8.236 1.00 90.94 422 MET A C 1
ATOM 3232 O O . MET A 1 422 ? -3.209 1.656 -8.146 1.00 90.94 422 MET A O 1
ATOM 3236 N N . GLN A 1 423 ? -1.954 3.011 -9.417 1.00 92.44 423 GLN A N 1
ATOM 3237 C CA . GLN A 1 423 ? -2.449 2.506 -10.696 1.00 92.44 423 GLN A CA 1
ATOM 3238 C C . GLN A 1 423 ? -1.730 1.228 -11.125 1.00 92.44 423 GLN A C 1
ATOM 3240 O O . GLN A 1 423 ? -0.502 1.138 -11.073 1.00 92.44 423 GLN A O 1
ATOM 3245 N N . GLU A 1 424 ? -2.505 0.273 -11.633 1.00 95.62 424 GLU A N 1
ATOM 3246 C CA . GLU A 1 424 ? -1.995 -0.891 -12.356 1.00 95.62 424 GLU A CA 1
ATOM 3247 C C . GLU A 1 424 ? -1.953 -0.623 -13.854 1.00 95.62 424 GLU A C 1
ATOM 3249 O O . GLU A 1 424 ? -2.667 0.227 -14.392 1.00 95.62 424 GLU A O 1
ATOM 3254 N N . GLY A 1 425 ? -1.127 -1.386 -14.560 1.00 96.56 425 GLY A N 1
ATOM 3255 C CA . GLY A 1 425 ? -1.121 -1.332 -16.009 1.00 96.56 425 GLY A CA 1
ATOM 3256 C C . GLY A 1 425 ? 0.135 -1.905 -16.624 1.00 96.56 425 GLY A C 1
ATOM 3257 O O . GLY A 1 425 ? 0.929 -2.587 -15.978 1.00 96.56 425 GLY A O 1
ATOM 3258 N N . ASN A 1 426 ? 0.297 -1.605 -17.908 1.00 97.88 426 ASN A N 1
ATOM 3259 C CA . ASN A 1 426 ? 1.452 -2.007 -18.688 1.00 97.88 426 ASN A CA 1
ATOM 3260 C C . ASN A 1 426 ? 2.226 -0.759 -19.111 1.00 97.88 426 ASN A C 1
ATOM 3262 O O . ASN A 1 426 ? 1.644 0.175 -19.671 1.00 97.88 426 ASN A O 1
ATOM 3266 N N . ALA A 1 427 ? 3.532 -0.763 -18.879 1.00 97.94 427 ALA A N 1
ATOM 3267 C CA . ALA A 1 427 ? 4.443 0.252 -19.383 1.00 97.94 427 ALA A CA 1
ATOM 3268 C C . ALA A 1 427 ? 5.523 -0.404 -20.240 1.00 97.94 427 ALA A C 1
ATOM 3270 O O . ALA A 1 427 ? 5.972 -1.513 -19.955 1.00 97.94 427 ALA A O 1
ATOM 3271 N N . ARG A 1 428 ? 5.958 0.293 -21.285 1.00 97.56 428 ARG A N 1
ATOM 3272 C CA . ARG A 1 428 ? 7.089 -0.118 -22.117 1.00 97.56 428 ARG A CA 1
ATOM 3273 C C . ARG A 1 428 ? 8.122 0.986 -22.104 1.00 97.56 428 ARG A C 1
ATOM 3275 O O . ARG A 1 428 ? 7.795 2.143 -22.378 1.00 97.56 428 ARG A O 1
ATOM 3282 N N . LEU A 1 429 ? 9.358 0.625 -21.794 1.00 96.62 429 LEU A N 1
ATOM 3283 C CA . LEU A 1 429 ? 10.464 1.559 -21.694 1.00 96.62 429 LEU A CA 1
ATOM 3284 C C . LEU A 1 429 ? 11.656 1.102 -22.528 1.00 96.62 429 LEU A C 1
ATOM 3286 O O . LEU A 1 429 ? 11.882 -0.090 -22.706 1.00 96.62 429 LEU A O 1
ATOM 3290 N N . ARG A 1 430 ? 12.428 2.067 -23.018 1.00 94.56 430 ARG A N 1
ATOM 3291 C CA . ARG A 1 430 ? 13.735 1.854 -23.639 1.00 94.56 430 ARG A CA 1
ATOM 3292 C C . ARG A 1 430 ? 14.823 2.460 -22.770 1.00 94.56 430 ARG A C 1
ATOM 3294 O O . ARG A 1 430 ? 14.678 3.577 -22.259 1.00 94.56 430 ARG A O 1
ATOM 3301 N N . ILE A 1 431 ? 15.915 1.720 -22.648 1.00 93.00 431 ILE A N 1
ATOM 3302 C CA . ILE A 1 431 ? 17.125 2.099 -21.908 1.00 93.00 431 ILE A CA 1
ATOM 3303 C C . ILE A 1 431 ? 18.315 2.239 -22.860 1.00 93.00 431 ILE A C 1
ATOM 3305 O O . ILE A 1 431 ? 18.191 1.954 -24.051 1.00 93.00 431 ILE A O 1
ATOM 3309 N N . ASN A 1 432 ? 19.447 2.720 -22.346 1.00 87.94 432 ASN A N 1
ATOM 3310 C CA . ASN A 1 432 ? 20.707 2.885 -23.082 1.00 87.94 432 ASN A CA 1
ATOM 3311 C C . ASN A 1 432 ? 20.535 3.642 -24.406 1.00 87.94 432 ASN A C 1
ATOM 3313 O O . ASN A 1 432 ? 20.920 3.219 -25.496 1.00 87.94 432 ASN A O 1
ATOM 3317 N N . LEU A 1 433 ? 19.851 4.782 -24.302 1.00 86.56 433 LEU A N 1
ATOM 3318 C CA . LEU A 1 433 ? 19.284 5.534 -25.421 1.00 86.56 433 LEU A CA 1
ATOM 3319 C C . LEU A 1 433 ? 20.323 6.040 -26.435 1.00 86.56 433 LEU A C 1
ATOM 3321 O O . LEU A 1 433 ? 19.971 6.346 -27.578 1.00 86.56 433 LEU A O 1
ATOM 3325 N N . ASN A 1 434 ? 21.589 6.138 -26.024 1.00 84.19 434 ASN A N 1
ATOM 3326 C CA . ASN A 1 434 ? 22.704 6.516 -26.888 1.00 84.19 434 ASN A CA 1
ATOM 3327 C C . ASN A 1 434 ? 23.038 5.451 -27.936 1.00 84.19 434 ASN A C 1
ATOM 3329 O O . ASN A 1 434 ? 23.460 5.800 -29.036 1.00 84.19 434 ASN A O 1
ATOM 3333 N N . GLU A 1 435 ? 22.813 4.178 -27.622 1.00 84.06 435 GLU A N 1
ATOM 3334 C CA . GLU A 1 435 ? 23.257 3.055 -28.453 1.00 84.06 435 GLU A CA 1
ATOM 3335 C C . GLU A 1 435 ? 22.229 2.650 -29.525 1.00 84.06 435 GLU A C 1
ATOM 3337 O O . GLU A 1 435 ? 22.520 1.851 -30.413 1.00 84.06 435 GLU A O 1
ATOM 3342 N N . TRP A 1 436 ? 21.036 3.250 -29.507 1.00 84.25 436 TRP A N 1
ATOM 3343 C CA . TRP A 1 436 ? 20.009 3.021 -30.525 1.00 84.25 436 TRP A CA 1
ATOM 3344 C C . TRP A 1 436 ? 20.378 3.693 -31.857 1.00 84.25 436 TRP A C 1
ATOM 3346 O O . TRP A 1 436 ? 20.608 4.912 -31.917 1.00 84.25 436 TRP A O 1
ATOM 3356 N N . LYS A 1 437 ? 20.377 2.922 -32.952 1.00 79.12 437 LYS A N 1
ATOM 3357 C CA . LYS A 1 437 ? 20.657 3.430 -34.306 1.00 79.12 437 LYS A CA 1
ATOM 3358 C C . LYS A 1 437 ? 19.499 4.282 -34.834 1.00 79.12 437 LYS A C 1
ATOM 3360 O O . LYS A 1 437 ? 18.365 4.169 -34.378 1.00 79.12 437 LYS A O 1
ATOM 3365 N N . ALA A 1 438 ? 19.780 5.145 -35.814 1.00 65.19 438 ALA A N 1
ATOM 3366 C CA . ALA A 1 438 ? 18.775 6.018 -36.433 1.00 65.19 438 ALA A CA 1
ATOM 3367 C C . ALA A 1 438 ? 17.601 5.236 -37.056 1.00 65.19 438 ALA A C 1
ATOM 3369 O O . ALA A 1 438 ? 16.455 5.663 -36.935 1.00 65.19 438 ALA A O 1
ATOM 3370 N N . ASP A 1 439 ? 17.874 4.061 -37.628 1.00 58.94 439 ASP A N 1
ATOM 3371 C CA . ASP A 1 439 ? 16.856 3.200 -38.245 1.00 58.94 439 ASP A CA 1
ATOM 3372 C C . ASP A 1 439 ? 15.934 2.529 -37.215 1.00 58.94 439 ASP A C 1
ATOM 3374 O O . ASP A 1 439 ? 14.771 2.246 -37.510 1.00 58.94 439 ASP A O 1
ATOM 3378 N N . ASP A 1 440 ? 16.422 2.359 -35.983 1.00 59.53 440 ASP A N 1
ATOM 3379 C CA . ASP A 1 440 ? 15.643 1.886 -34.834 1.00 59.53 440 ASP A CA 1
ATOM 3380 C C . ASP A 1 440 ? 14.913 3.052 -34.133 1.00 59.53 440 ASP A C 1
ATOM 3382 O O . ASP A 1 440 ? 13.929 2.864 -33.414 1.00 59.53 440 ASP A O 1
ATOM 3386 N N . LYS A 1 441 ? 15.341 4.298 -34.386 1.00 57.84 441 LYS A N 1
ATOM 3387 C CA . LYS A 1 441 ? 14.733 5.550 -33.898 1.00 57.84 441 LYS A CA 1
ATOM 3388 C C . LYS A 1 441 ? 13.568 6.025 -34.776 1.00 57.84 441 LYS A C 1
ATOM 3390 O O . LYS A 1 441 ? 13.336 7.231 -34.881 1.00 57.84 441 LYS A O 1
ATOM 3395 N N . LYS A 1 442 ? 12.757 5.114 -35.332 1.00 51.81 442 LYS A N 1
ATOM 3396 C CA . LYS A 1 442 ? 11.566 5.434 -36.160 1.00 51.81 442 LYS A CA 1
ATOM 3397 C C . LYS A 1 442 ? 10.507 6.337 -35.488 1.00 51.81 442 LYS A C 1
ATOM 3399 O O . LYS A 1 442 ? 9.519 6.681 -36.122 1.00 51.81 442 LYS A O 1
ATOM 3404 N N . ALA A 1 443 ? 10.713 6.776 -34.244 1.00 51.91 443 ALA A N 1
ATOM 3405 C CA . ALA A 1 443 ? 9.823 7.657 -33.490 1.00 51.91 443 ALA A CA 1
ATOM 3406 C C . ALA A 1 443 ? 10.471 8.976 -32.999 1.00 51.91 443 ALA A C 1
ATOM 3408 O O . ALA A 1 443 ? 10.121 9.451 -31.919 1.00 51.91 443 ALA A O 1
ATOM 3409 N N . GLY A 1 444 ? 11.398 9.578 -33.760 1.00 51.19 444 GLY A N 1
ATOM 3410 C CA . GLY A 1 444 ? 11.809 10.981 -33.555 1.00 51.19 444 GLY A CA 1
ATOM 3411 C C . GLY A 1 444 ? 12.550 11.260 -32.241 1.00 51.19 444 GLY A C 1
ATOM 3412 O O . GLY A 1 444 ? 12.265 12.244 -31.564 1.00 51.19 444 GLY A O 1
ATOM 3413 N N . PHE A 1 445 ? 13.477 10.380 -31.860 1.00 54.22 445 PHE A N 1
ATOM 3414 C CA . PHE A 1 445 ? 14.174 10.445 -30.576 1.00 54.22 445 PHE A CA 1
ATOM 3415 C C . PHE A 1 445 ? 15.596 11.018 -30.716 1.00 54.22 445 PHE A C 1
ATOM 3417 O O . PHE A 1 445 ? 16.471 10.352 -31.273 1.00 54.22 445 PHE A O 1
ATOM 3424 N N . ASN A 1 446 ? 15.851 12.213 -30.172 1.00 56.03 446 ASN A N 1
ATOM 3425 C CA . ASN A 1 446 ? 17.186 12.825 -30.113 1.00 56.03 446 ASN A CA 1
ATOM 3426 C C . ASN A 1 446 ? 17.652 12.866 -28.657 1.00 56.03 446 ASN A C 1
ATOM 3428 O O . ASN A 1 446 ? 17.145 13.686 -27.905 1.00 56.03 446 ASN A O 1
ATOM 3432 N N . ASN A 1 447 ? 18.616 12.037 -28.239 1.00 56.81 447 ASN A N 1
ATOM 3433 C CA . ASN A 1 447 ? 19.072 12.045 -26.842 1.00 56.81 447 ASN A CA 1
ATOM 3434 C C . ASN A 1 447 ? 19.437 13.483 -26.395 1.00 56.81 447 ASN A C 1
ATOM 3436 O O . ASN A 1 447 ? 20.336 14.076 -26.995 1.00 56.81 447 ASN A O 1
ATOM 3440 N N . PRO A 1 448 ? 18.775 14.049 -25.362 1.00 53.75 448 PRO A N 1
ATOM 3441 C CA . PRO A 1 448 ? 19.027 15.426 -24.933 1.00 53.75 448 PRO A CA 1
ATOM 3442 C C . PRO A 1 448 ? 20.436 15.635 -24.359 1.00 53.75 448 PRO A C 1
ATOM 3444 O O . PRO A 1 448 ? 20.870 16.776 -24.226 1.00 53.75 448 PRO A O 1
ATOM 3447 N N . PHE A 1 449 ? 21.147 14.549 -24.044 1.00 54.47 449 PHE A N 1
ATOM 3448 C CA . PHE A 1 449 ? 22.498 14.554 -23.483 1.00 54.47 449 PHE A CA 1
ATOM 3449 C C . PHE A 1 449 ? 23.565 14.004 -24.425 1.00 54.47 449 PHE A C 1
ATOM 3451 O O . PHE A 1 449 ? 24.722 13.916 -24.017 1.00 54.47 449 PHE A O 1
ATOM 3458 N N . ALA A 1 450 ? 23.216 13.621 -25.658 1.00 56.75 450 ALA A N 1
ATOM 3459 C CA . ALA A 1 450 ? 24.247 13.302 -26.636 1.00 56.75 450 ALA A CA 1
ATOM 3460 C C . ALA A 1 450 ? 25.033 14.588 -26.912 1.00 56.75 450 ALA A C 1
ATOM 3462 O O . ALA A 1 450 ? 24.488 15.559 -27.444 1.00 56.75 450 ALA A O 1
ATOM 3463 N N . SER A 1 451 ? 26.298 14.617 -26.490 1.00 45.16 451 SER A N 1
ATOM 3464 C CA . SER A 1 451 ? 27.216 15.686 -26.863 1.00 45.16 451 SER A CA 1
ATOM 3465 C C . SER A 1 451 ? 27.276 15.738 -28.387 1.00 45.16 451 SER A C 1
ATOM 3467 O O . SER A 1 451 ? 27.528 14.709 -29.016 1.00 45.16 451 SER A O 1
ATOM 3469 N N . LYS A 1 452 ? 26.992 16.911 -28.959 1.00 41.97 452 LYS A N 1
ATOM 3470 C CA . LYS A 1 452 ? 27.255 17.174 -30.376 1.00 41.97 452 LYS A CA 1
ATOM 3471 C C . LYS A 1 452 ? 28.725 16.976 -30.708 1.00 41.97 452 LYS A C 1
ATOM 3473 O O . LYS A 1 452 ? 29.558 17.331 -29.843 1.00 41.97 452 LYS A O 1
#

Radius of gyration: 32.61 Å; chains: 1; bounding box: 95×91×76 Å

InterPro domains:
  IPR012675 Beta-grasp domain superfamily [G3DSA:3.10.20.30] (337-438)

Organism: NCBI:txid44445

Foldseek 3Di:
DVVVVVVVVVVVVVVVCVVPVDPPPWDKDKDFDDDDDDDDDDDDDDDDDDDDDDDWGWIWIDGPNDIDIDIDDDDDDDDDDDDDDDDDDDDDDDDDDDDDDDDDDDDDPPPPDPPDDDDDDDDDDDDDDDDDDDDDDDDDDDDDDDPPPPDQPPVNVLLQFDQFDDPPDPPFDDQCVFFDAQVQLLVFKDWDAACPDDPVDDHGDIAIATPDSQKGWDKDKWKFFQVVHRFFDKDWSFDPDPPQFGWIWGQGGDDRPVVRVDDRSKGFFKKKAWDFDDDDDDTDTDIDIGGDGRGGPCVNVVVVVVDDPVRGMIITTIIGMGGFAKAWEWEAEAVVVDDPPDHRIDIDIDTFRRQQQVRCVVVVNDQAQPPHDDDPLPQQRQKKFWPDDPVQKDDDDPVQCVLCVQPVRIDRSSPITGRHSSDYYYIYMYGPLVNHDPVNPPPNDDRSPPDD

Sequence (452 aa):
QSSSLRKNHDHANTVINTKYGLPATNTIRVQVLRISQSFCTEQILKHSIVERWMLHELVTVEINHSIYRVIIQPTRHTHTRTVPRSTMKKFGIFAITGWVTTVGILLLAAESSFAFTPTSTHNQRFSSNNVLYNPGTITIASSSSLTSIAAAPVDSDFEKPIAVKDPEANSAVDANVYNVDADTAANLLTVSVSADNRLDREAGVPFLDSKSKDHYVDDIRVVVNRNGGMGMELLELAGGRDDDYGLTIVSGVSGNAEKAGIIAGDSIAAVEVVRVDGSGTKVKESRQMFDCECRNFDATIGLLGSFPPEIEFLTLSIKRLRRWPKVKVVVAYPPSQCADGVDNEETLELFAGENLKRALQTRGIIFEDRDAGKCDFCGGKCTVAIDTGMQLMNPMSLTEEKLMKNNPKCRLSCKTVVGFNMQEGNARLRINLNEWKADDKKAGFNNPFASK